Protein AF-A0A933CSF1-F1 (afdb_monomer)

pLDDT: mean 88.23, std 13.61, range [35.72, 98.75]

Solvent-accessible surface area (backbone atoms only — not comparable to full-atom values): 21187 Å² total; per-residue (Å²): 95,26,57,61,74,61,46,52,52,54,50,52,78,70,44,76,89,39,34,32,23,23,20,68,60,66,63,41,46,50,44,51,68,79,50,66,53,45,47,42,34,83,28,58,69,50,34,19,60,27,24,33,50,15,28,19,71,45,33,64,89,43,45,24,34,21,37,35,38,45,64,34,50,61,70,29,50,70,46,48,38,44,46,31,40,49,34,41,46,29,31,36,39,42,31,47,33,50,28,46,45,70,60,77,45,66,87,85,50,99,67,72,83,58,68,43,73,30,60,56,54,63,81,52,53,68,60,58,50,39,45,75,35,54,43,87,43,66,48,71,30,48,42,60,68,53,43,47,53,50,52,54,48,52,75,75,47,74,31,42,26,39,36,42,36,31,25,48,80,73,74,76,74,99,64,81,73,69,94,62,55,67,44,56,34,36,52,41,23,47,48,46,38,33,79,71,64,76,30,72,90,72,82,67,73,69,78,86,65,88,59,72,48,74,50,92,72,26,65,80,86,79,78,78,83,85,84,83,85,84,81,89,65,71,41,72,28,64,69,46,23,49,50,51,45,51,20,39,49,74,59,45,46,37,29,41,23,29,43,90,48,78,71,49,41,63,39,54,46,53,41,64,71,34,64,71,28,36,59,45,75,41,95,46,52,38,52,29,48,31,19,25,21,18,15,27,63,37,55,42,39,25,32,32,38,40,51,23,59,35,52,68,67,23,52,63,49,46,54,46,44,16,64,52,36,41,29,22,28,38,32,41,27,28,59,52,80,55,85,89,71,87,66,69,90,45,52,69,29,25,68,44,28,60,57,51,35,57,75,69,68,38,54,67,50,72,53,82,50,60,86,48,34,52,60,51,47,34,52,44,48,48,45,17,68,74,66,32,26,44,25,40,39,36,43,33,60,77,39,30,29,43,116

Nearest PDB structures (foldseek):
  9iz4-assembly3_K  TM=8.876E-01  e=8.639E-09  Bacillus spizizenii ATCC 6633 = JCM 2499
  9iz3-assembly1_C  TM=9.030E-01  e=9.597E-07  Bacillus spizizenii ATCC 6633 = JCM 2499
  8i01-assembly2_F  TM=5.962E-01  e=2.956E-07  Escherichia coli K-12
  2o1s-assembly2_C  TM=3.596E-01  e=3.127E-07  Escherichia coli
  8a29-assembly1_A  TM=4.633E-01  e=2.633E-06  Pseudomonas aeruginosa LESB58

Sequence (403 aa):
MMNRWEAVEIFNRFRQDAIVVHGTGGMGIEINTKSPSDLNLYAPMPYPTPVGLGLALALPKQRVVVTEGDGSALSGISGLATVANMSPKNLLHIIWDNGAWLSPGTMGTRRHYGPLPTATGGRADLEGFARAAGFELGATVENLQEFEVAVRAAFAQEGPNYIVAKINKTPMPDLPAKPVGTVEQAINFRRGLIERGWISSGHAGVSKGKWLAPDERSAPIVFPEIHSETETGPRPSLEKARVIYSSLREAGIDFVVYLPDSANYFVQRMAAEDPQVTSVSVTREDEGLAIAMGAFMGGRNPVLIIEASGLGLCTLAFSTLGHEQRMATLILYGHNFALGEVRDVHACTRWVAGPVLDALRIPNLTLMDIKDAPLIIKQAWRTVRGQMCPVAVSLPLHVLWDE

Structure (mmCIF, N/CA/C/O backbone):
data_AF-A0A933CSF1-F1
#
_entry.id   AF-A0A933CSF1-F1
#
loop_
_atom_site.group_PDB
_atom_site.id
_atom_site.type_symbol
_atom_site.label_atom_id
_atom_site.label_alt_id
_atom_site.label_comp_id
_atom_site.label_asym_id
_atom_site.label_entity_id
_atom_site.label_seq_id
_atom_site.pdbx_PDB_ins_code
_atom_site.Cartn_x
_atom_site.Cartn_y
_atom_site.Cartn_z
_atom_site.occupancy
_atom_site.B_iso_or_equiv
_atom_site.auth_seq_id
_atom_site.auth_comp_id
_atom_site.auth_asym_id
_atom_site.auth_atom_id
_atom_site.pdbx_PDB_model_num
ATOM 1 N N . MET A 1 1 ? -10.488 11.507 27.252 1.00 83.00 1 MET A N 1
ATOM 2 C CA . MET A 1 1 ? -9.772 10.448 26.511 1.00 83.00 1 MET A CA 1
ATOM 3 C C . MET A 1 1 ? -10.266 9.092 26.973 1.00 83.00 1 MET A C 1
ATOM 5 O O . MET A 1 1 ? -10.247 8.814 28.170 1.00 83.00 1 MET A O 1
ATOM 9 N N . MET A 1 2 ? -10.711 8.271 26.031 1.00 94.44 2 MET A N 1
ATOM 10 C CA . MET A 1 2 ? -11.268 6.936 26.282 1.00 94.44 2 MET A CA 1
ATOM 11 C C . MET A 1 2 ? -10.189 5.855 26.436 1.00 94.44 2 MET A C 1
ATOM 13 O O . MET A 1 2 ? -9.029 6.065 26.082 1.00 94.44 2 MET A O 1
ATOM 17 N N . ASN A 1 3 ? -10.559 4.681 26.948 1.00 92.25 3 ASN A N 1
ATOM 18 C CA . ASN A 1 3 ? -9.682 3.515 26.938 1.00 92.25 3 ASN A CA 1
ATOM 19 C C . ASN A 1 3 ? -9.758 2.801 25.573 1.00 92.25 3 ASN A C 1
ATOM 21 O O . ASN A 1 3 ? -10.851 2.515 25.080 1.00 92.25 3 ASN A O 1
ATOM 25 N N . ARG A 1 4 ? -8.605 2.471 24.969 1.00 92.25 4 ARG A N 1
ATOM 26 C CA . ARG A 1 4 ? -8.562 1.775 23.669 1.00 92.25 4 ARG A CA 1
ATOM 27 C C . ARG A 1 4 ? -9.223 0.394 23.715 1.00 92.25 4 ARG A C 1
ATOM 29 O O . ARG A 1 4 ? -9.924 0.036 22.778 1.00 92.25 4 ARG A O 1
ATOM 36 N N . TRP A 1 5 ? -9.062 -0.355 24.804 1.00 90.62 5 TRP A N 1
ATOM 37 C CA . TRP A 1 5 ? -9.640 -1.694 24.974 1.00 90.62 5 TRP A CA 1
ATOM 38 C C . TRP A 1 5 ? -11.174 -1.689 24.922 1.00 90.62 5 TRP A C 1
ATOM 40 O O . TRP A 1 5 ? -11.786 -2.585 24.338 1.00 90.62 5 TRP A O 1
ATOM 50 N N . GLU A 1 6 ? -11.793 -0.670 25.519 1.00 93.44 6 GLU A N 1
ATOM 51 C CA . GLU A 1 6 ? -13.245 -0.463 25.497 1.00 93.44 6 GLU A CA 1
ATOM 52 C C . GLU A 1 6 ? -13.708 -0.005 24.108 1.00 93.44 6 GLU A C 1
ATOM 54 O O . GLU A 1 6 ? -14.685 -0.527 23.574 1.00 93.44 6 GLU A O 1
ATOM 59 N N . ALA A 1 7 ? -12.962 0.899 23.464 1.00 94.81 7 ALA A N 1
ATOM 60 C CA . ALA A 1 7 ? -13.260 1.345 22.104 1.00 94.81 7 ALA A CA 1
ATOM 61 C C . ALA A 1 7 ? -13.151 0.202 21.072 1.00 94.81 7 ALA A C 1
ATOM 63 O O . ALA A 1 7 ? -14.018 0.059 20.211 1.00 94.81 7 ALA A O 1
ATOM 64 N N . VAL A 1 8 ? -12.151 -0.680 21.181 1.00 93.19 8 VAL A N 1
ATOM 65 C CA . VAL A 1 8 ? -12.030 -1.877 20.324 1.00 93.19 8 VAL A CA 1
ATOM 66 C C . VAL A 1 8 ? -13.241 -2.804 20.486 1.00 93.19 8 VAL A C 1
ATOM 68 O O . VAL A 1 8 ? -13.678 -3.419 19.514 1.00 93.19 8 VAL A O 1
ATOM 71 N N . GLU A 1 9 ? -13.831 -2.884 21.681 1.00 93.00 9 GLU A N 1
ATOM 72 C CA . GLU A 1 9 ? -15.066 -3.645 21.890 1.00 93.00 9 GLU A CA 1
ATOM 73 C C . GLU A 1 9 ? -16.251 -3.046 21.135 1.00 93.00 9 GLU A C 1
ATOM 75 O O . GLU A 1 9 ? -17.013 -3.782 20.511 1.00 93.00 9 GLU A O 1
ATOM 80 N N . ILE A 1 10 ? -16.383 -1.718 21.156 1.00 95.44 10 ILE A N 1
ATOM 81 C CA . ILE A 1 10 ? -17.399 -1.004 20.380 1.00 95.44 10 ILE A CA 1
ATOM 82 C C . ILE A 1 10 ? -17.199 -1.284 18.890 1.00 95.44 10 ILE A C 1
ATOM 84 O O . ILE A 1 10 ? -18.140 -1.710 18.227 1.00 95.44 10 ILE A O 1
ATOM 88 N N . PHE A 1 11 ? -15.974 -1.132 18.378 1.00 95.31 11 PHE A N 1
ATOM 89 C CA . PHE A 1 11 ? -15.645 -1.435 16.983 1.00 95.31 11 PHE A CA 1
ATOM 90 C C . PHE A 1 11 ? -16.044 -2.866 16.590 1.00 95.31 11 PHE A C 1
ATOM 92 O O . PHE A 1 11 ? -16.674 -3.071 15.551 1.00 95.31 11 PHE A O 1
ATOM 99 N N . ASN A 1 12 ? -15.752 -3.853 17.442 1.00 92.50 12 ASN A N 1
ATOM 100 C CA . ASN A 1 12 ? -16.061 -5.257 17.174 1.00 92.50 12 ASN A CA 1
ATOM 101 C C . ASN A 1 12 ? -17.566 -5.523 16.976 1.00 92.50 12 ASN A C 1
ATOM 103 O O . ASN A 1 12 ? -17.930 -6.405 16.203 1.00 92.50 12 ASN A O 1
ATOM 107 N N . ARG A 1 13 ? -18.449 -4.737 17.609 1.00 93.81 13 ARG A N 1
ATOM 108 C CA . ARG A 1 13 ? -19.911 -4.854 17.431 1.00 93.81 13 ARG A CA 1
ATOM 109 C C . ARG A 1 13 ? -20.369 -4.477 16.016 1.00 93.81 13 ARG A C 1
ATOM 111 O O . ARG A 1 13 ? -21.405 -4.965 15.577 1.00 93.81 13 ARG A O 1
ATOM 118 N N . PHE A 1 14 ? -19.613 -3.632 15.309 1.00 93.31 14 PHE A N 1
ATOM 119 C CA . PHE A 1 14 ? -19.937 -3.167 13.951 1.00 93.31 14 PHE A CA 1
ATOM 120 C C . PHE A 1 14 ? -19.107 -3.835 12.856 1.00 93.31 14 PHE A C 1
ATOM 122 O O . PHE A 1 14 ? -19.510 -3.815 11.698 1.00 93.31 14 PHE A O 1
ATOM 129 N N . ARG A 1 15 ? -17.961 -4.423 13.214 1.00 91.38 15 ARG A N 1
ATOM 130 C CA . ARG A 1 15 ? -16.950 -4.920 12.278 1.00 91.38 15 ARG A CA 1
ATOM 131 C C . ARG A 1 15 ? -17.497 -5.855 11.192 1.00 91.38 15 ARG A C 1
ATOM 133 O O . ARG A 1 15 ? -17.057 -5.744 10.051 1.00 91.38 15 ARG A O 1
ATOM 140 N N . GLN A 1 16 ? -18.405 -6.773 11.536 1.00 90.06 16 GLN A N 1
ATOM 141 C CA . GLN A 1 16 ? -18.847 -7.854 10.638 1.00 90.06 16 GLN A CA 1
ATOM 142 C C . GLN A 1 16 ? -17.632 -8.575 10.004 1.00 90.06 16 GLN A C 1
ATOM 144 O O . GLN A 1 16 ? -16.628 -8.798 10.681 1.00 90.06 16 GLN A O 1
ATOM 149 N N . ASP A 1 17 ? -17.690 -8.880 8.705 1.00 93.69 17 ASP A N 1
ATOM 150 C CA . ASP A 1 17 ? -16.598 -9.474 7.926 1.00 93.69 17 ASP A CA 1
ATOM 151 C C . ASP A 1 17 ? -15.631 -8.423 7.344 1.00 93.69 17 ASP A C 1
ATOM 153 O O . ASP A 1 17 ? -15.042 -8.626 6.281 1.00 93.69 17 ASP A O 1
ATOM 157 N N . ALA A 1 18 ? -15.463 -7.267 7.996 1.00 97.25 18 ALA A N 1
ATOM 158 C CA . ALA A 1 18 ? -14.483 -6.290 7.539 1.00 97.25 18 ALA A CA 1
ATOM 159 C C . ALA A 1 18 ? -13.052 -6.851 7.613 1.00 97.25 18 ALA A C 1
ATOM 161 O O . ALA A 1 18 ? -12.620 -7.430 8.622 1.00 97.25 18 ALA A O 1
ATOM 162 N N . ILE A 1 19 ? -12.301 -6.602 6.542 1.00 98.50 19 ILE A N 1
ATOM 163 C CA . ILE A 1 19 ? -10.853 -6.787 6.476 1.00 98.50 19 ILE A CA 1
ATOM 164 C C . ILE A 1 19 ? -10.212 -5.741 7.382 1.00 98.50 19 ILE A C 1
ATOM 166 O O . ILE A 1 19 ? -10.513 -4.558 7.248 1.00 98.50 19 ILE A O 1
ATOM 170 N N . VAL A 1 20 ? -9.331 -6.153 8.294 1.00 97.94 20 VAL A N 1
ATOM 171 C CA . VAL A 1 20 ? -8.651 -5.235 9.217 1.00 97.94 20 VAL A CA 1
ATOM 172 C C . VAL A 1 20 ? -7.148 -5.301 9.014 1.00 97.94 20 VAL A C 1
ATOM 174 O O . VAL A 1 20 ? -6.525 -6.322 9.302 1.00 97.94 20 VAL A O 1
ATOM 177 N N . VAL A 1 21 ? -6.563 -4.187 8.579 1.00 98.12 21 VAL A N 1
ATOM 178 C CA . VAL A 1 21 ? -5.112 -3.993 8.532 1.00 98.12 21 VAL A CA 1
ATOM 179 C C . VAL A 1 21 ? -4.686 -3.266 9.801 1.00 98.12 21 VAL A C 1
ATOM 181 O O . VAL A 1 21 ? -5.080 -2.122 10.014 1.00 98.12 21 VAL A O 1
ATOM 184 N N . HIS A 1 22 ? -3.907 -3.923 10.662 1.00 95.00 22 HIS A N 1
ATOM 185 C CA . HIS A 1 22 ? -3.483 -3.365 11.951 1.00 95.00 22 HIS A CA 1
ATOM 186 C C . HIS A 1 22 ? -1.975 -3.111 12.017 1.00 95.00 22 HIS A C 1
ATOM 188 O O . HIS A 1 22 ? -1.171 -3.895 11.510 1.00 95.00 22 HIS A O 1
ATOM 194 N N . GLY A 1 23 ? -1.613 -2.001 12.663 1.00 90.44 23 GLY A N 1
ATOM 195 C CA . GLY A 1 23 ? -0.235 -1.550 12.841 1.00 90.44 23 GLY A CA 1
ATOM 196 C C . GLY A 1 23 ? 0.538 -2.199 13.995 1.00 90.44 23 GLY A C 1
ATOM 197 O O . GLY A 1 23 ? 0.060 -3.068 14.732 1.00 90.44 23 GLY A O 1
ATOM 198 N N . THR A 1 24 ? 1.780 -1.744 14.168 1.00 83.94 24 THR A N 1
ATOM 199 C CA . THR A 1 24 ? 2.686 -2.166 15.247 1.00 83.94 24 THR A CA 1
ATOM 200 C C . THR A 1 24 ? 2.203 -1.711 16.628 1.00 83.94 24 THR A C 1
ATOM 202 O O . THR A 1 24 ? 1.635 -0.636 16.790 1.00 83.94 24 THR A O 1
ATOM 205 N N . GLY A 1 25 ? 2.482 -2.519 17.656 1.00 78.12 25 GLY A N 1
ATOM 206 C CA . GLY A 1 25 ? 2.214 -2.194 19.059 1.00 78.12 25 GLY A CA 1
ATOM 207 C C . GLY A 1 25 ? 1.076 -3.009 19.677 1.00 78.12 25 GLY A C 1
ATOM 208 O O . GLY A 1 25 ? 0.576 -3.971 19.090 1.00 78.12 25 GLY A O 1
ATOM 209 N N . GLY A 1 26 ? 0.675 -2.626 20.895 1.00 77.81 26 GLY A N 1
ATOM 210 C CA . GLY A 1 26 ? -0.330 -3.354 21.687 1.00 77.81 26 GLY A CA 1
ATOM 211 C C . GLY A 1 26 ? -1.700 -3.466 21.011 1.00 77.81 26 GLY A C 1
ATOM 212 O O . GLY A 1 26 ? -2.387 -4.465 21.175 1.00 77.81 26 GLY A O 1
ATOM 213 N N . MET A 1 27 ? -2.060 -2.514 20.151 1.00 84.00 27 MET A N 1
ATOM 214 C CA . MET A 1 27 ? -3.322 -2.537 19.404 1.00 84.00 27 MET A CA 1
ATOM 215 C C . MET A 1 27 ? -3.534 -3.797 18.563 1.00 84.00 27 MET A C 1
ATOM 217 O O . MET A 1 27 ? -4.640 -4.325 18.516 1.00 84.00 27 MET A O 1
ATOM 221 N N . GLY A 1 28 ? -2.479 -4.310 17.922 1.00 83.75 28 GLY A N 1
ATOM 222 C CA . GLY A 1 28 ? -2.584 -5.516 17.114 1.00 83.75 28 GLY A CA 1
ATOM 223 C C . GLY A 1 28 ? -2.868 -6.738 17.984 1.00 83.75 28 GLY A C 1
ATOM 224 O O . GLY A 1 28 ? -3.560 -7.649 17.549 1.00 83.75 28 GLY A O 1
ATOM 225 N N . ILE A 1 29 ? -2.375 -6.757 19.226 1.00 84.50 29 ILE A N 1
ATOM 226 C CA . ILE A 1 29 ? -2.716 -7.793 20.208 1.00 84.50 29 ILE A CA 1
ATOM 227 C C . ILE A 1 29 ? -4.179 -7.622 20.625 1.00 84.50 29 ILE A C 1
ATOM 229 O O . ILE A 1 29 ? -4.944 -8.576 20.565 1.00 84.50 29 ILE A O 1
ATOM 233 N N . GLU A 1 30 ? -4.597 -6.403 20.965 1.00 87.50 30 GLU A N 1
ATOM 234 C CA . GLU A 1 30 ? -5.963 -6.125 21.417 1.00 87.50 30 GLU A CA 1
ATOM 235 C C . GLU A 1 30 ? -7.024 -6.499 20.373 1.00 87.50 30 GLU A C 1
ATOM 237 O O . GLU A 1 30 ? -7.997 -7.178 20.703 1.00 87.50 30 GLU A O 1
ATOM 242 N N . ILE A 1 31 ? -6.811 -6.123 19.107 1.00 88.81 31 ILE A N 1
ATOM 243 C CA . ILE A 1 31 ? -7.703 -6.459 17.989 1.00 88.81 31 ILE A CA 1
ATOM 244 C C . ILE A 1 31 ? -7.757 -7.968 17.774 1.00 88.81 31 ILE A C 1
ATOM 246 O O . ILE A 1 31 ? -8.847 -8.515 17.656 1.00 88.81 31 ILE A O 1
ATOM 250 N N . ASN A 1 32 ? -6.613 -8.658 17.751 1.00 88.31 32 ASN A N 1
ATOM 251 C CA . ASN A 1 32 ? -6.602 -10.106 17.530 1.00 88.31 32 ASN A CA 1
ATOM 252 C C . ASN A 1 32 ? -7.166 -10.895 18.724 1.00 88.31 32 ASN A C 1
ATOM 254 O O . ASN A 1 32 ? -7.614 -12.020 18.530 1.00 88.31 32 ASN A O 1
ATOM 258 N N . THR A 1 33 ? -7.200 -10.309 19.924 1.00 87.56 33 THR A N 1
ATOM 259 C CA . THR A 1 33 ? -7.813 -10.921 21.111 1.00 87.56 33 THR A CA 1
ATOM 260 C C . THR A 1 33 ? -9.320 -10.659 21.195 1.00 87.56 33 THR A C 1
ATOM 262 O O . THR A 1 33 ? -10.081 -11.593 21.429 1.00 87.56 33 THR A O 1
ATOM 265 N N . LYS A 1 34 ? -9.785 -9.412 21.008 1.00 87.50 34 LYS A N 1
ATOM 266 C CA . LYS A 1 34 ? -11.225 -9.071 21.080 1.00 87.50 34 LYS A CA 1
ATOM 267 C C . LYS A 1 34 ? -11.998 -9.404 19.808 1.00 87.50 34 LYS A C 1
ATOM 269 O O . LYS A 1 34 ? -13.204 -9.625 19.866 1.00 87.50 34 LYS A O 1
ATOM 274 N N . SER A 1 35 ? -11.317 -9.387 18.670 1.00 86.94 35 SER A N 1
ATOM 275 C CA . SER A 1 35 ? -11.883 -9.571 17.336 1.00 86.94 35 SER A CA 1
ATOM 276 C C . SER A 1 35 ? -11.022 -10.560 16.532 1.00 86.94 35 SER A C 1
ATOM 278 O O . SER A 1 35 ? -10.427 -10.188 15.509 1.00 86.94 35 SER A O 1
ATOM 280 N N . PRO A 1 36 ? -10.874 -11.813 17.016 1.00 89.56 36 PRO A N 1
ATOM 281 C CA . PRO A 1 36 ? -10.106 -12.829 16.313 1.00 89.56 36 PRO A CA 1
ATOM 282 C C . PRO A 1 36 ? -10.759 -13.103 14.960 1.00 89.56 36 PRO A C 1
ATOM 284 O O . PRO A 1 36 ? -11.944 -13.416 14.870 1.00 89.56 36 PRO A O 1
ATOM 287 N N . SER A 1 37 ? -9.979 -12.960 13.897 1.00 92.44 37 SER A N 1
ATOM 288 C CA . SER A 1 37 ? -10.442 -13.182 12.536 1.00 92.44 37 SER A CA 1
ATOM 289 C C . SER A 1 37 ? -9.257 -13.542 11.656 1.00 92.44 37 SER A C 1
ATOM 291 O O . SER A 1 37 ? -8.170 -12.979 11.799 1.00 92.44 37 SER A O 1
ATOM 293 N N . ASP A 1 38 ? -9.493 -14.444 10.713 1.00 94.44 38 ASP A N 1
ATOM 294 C CA . ASP A 1 38 ? -8.611 -14.665 9.576 1.00 94.44 38 ASP A CA 1
ATOM 295 C C . ASP A 1 38 ? -8.528 -13.422 8.678 1.00 94.44 38 ASP A C 1
ATOM 297 O O . ASP A 1 38 ? -7.535 -13.241 8.001 1.00 94.44 38 ASP A O 1
ATOM 301 N N . LEU A 1 39 ? -9.478 -12.487 8.748 1.00 96.50 39 LEU A N 1
ATOM 302 C CA . LEU A 1 39 ? -9.442 -11.217 8.016 1.00 96.50 39 LEU A CA 1
ATOM 303 C C . LEU A 1 39 ? -8.594 -10.122 8.697 1.00 96.50 39 LEU A C 1
ATOM 305 O O . LEU A 1 39 ? -8.649 -8.961 8.290 1.00 96.50 39 LEU A O 1
ATOM 309 N N . ASN A 1 40 ? -7.815 -10.464 9.730 1.00 95.75 40 ASN A N 1
ATOM 310 C CA . ASN A 1 40 ? -6.818 -9.574 10.329 1.00 95.75 40 ASN A CA 1
ATOM 311 C C . ASN A 1 40 ? -5.463 -9.729 9.633 1.00 95.75 40 ASN A C 1
ATOM 313 O O . ASN A 1 40 ? -4.871 -10.806 9.654 1.00 95.75 40 ASN A O 1
ATOM 317 N N . LEU A 1 41 ? -4.917 -8.630 9.123 1.00 96.56 41 LEU A N 1
ATOM 318 C CA . LEU A 1 41 ? -3.596 -8.572 8.511 1.00 96.56 41 LEU A CA 1
ATOM 319 C C . LEU A 1 41 ? -2.721 -7.561 9.251 1.00 96.56 41 LEU A C 1
ATOM 321 O O . LEU A 1 41 ? -3.095 -6.406 9.423 1.00 96.56 41 LEU A O 1
ATOM 325 N N . TYR A 1 42 ? -1.552 -7.992 9.706 1.00 95.56 42 TYR A N 1
ATOM 326 C CA . TYR A 1 42 ? -0.550 -7.079 10.246 1.00 95.56 42 TYR A CA 1
ATOM 327 C C . TYR A 1 42 ? 0.168 -6.342 9.115 1.00 95.56 42 TYR A C 1
ATOM 329 O O . TYR A 1 42 ? 0.495 -6.956 8.103 1.00 95.56 42 TYR A O 1
ATOM 337 N N . ALA A 1 43 ? 0.489 -5.071 9.328 1.00 95.88 43 ALA A N 1
ATOM 338 C CA . ALA A 1 43 ? 1.494 -4.352 8.558 1.00 95.88 43 ALA A CA 1
ATOM 339 C C . ALA A 1 43 ? 2.368 -3.537 9.528 1.00 95.88 43 ALA A C 1
ATOM 341 O O . ALA A 1 43 ? 1.833 -2.895 10.438 1.00 95.88 43 ALA A O 1
ATOM 342 N N . PRO A 1 44 ? 3.704 -3.552 9.396 1.00 93.94 44 PRO A N 1
ATOM 343 C CA . PRO A 1 44 ? 4.549 -2.715 10.230 1.00 93.94 44 PRO A CA 1
ATOM 344 C C . PRO A 1 44 ? 4.412 -1.252 9.829 1.00 93.94 44 PRO A C 1
ATOM 346 O O . PRO A 1 44 ? 4.136 -0.939 8.676 1.00 93.94 44 PRO A O 1
ATOM 349 N N . MET A 1 45 ? 4.657 -0.354 10.777 1.00 92.25 45 MET A N 1
ATOM 350 C CA . MET A 1 45 ? 4.794 1.075 10.497 1.00 92.25 45 MET A CA 1
ATOM 351 C C . MET A 1 45 ? 5.855 1.315 9.401 1.00 92.25 45 MET A C 1
ATOM 353 O O . MET A 1 45 ? 6.936 0.727 9.506 1.00 92.25 45 MET A O 1
ATOM 357 N N . PRO A 1 46 ? 5.614 2.177 8.393 1.00 94.62 46 PRO A N 1
ATOM 358 C CA . PRO A 1 46 ? 4.451 3.054 8.159 1.00 94.62 46 PRO A CA 1
ATOM 359 C C . PRO A 1 46 ? 3.368 2.464 7.227 1.00 94.62 46 PRO A C 1
ATOM 361 O O . PRO A 1 46 ? 2.598 3.201 6.616 1.00 94.62 46 PRO A O 1
ATOM 364 N N . TYR A 1 47 ? 3.325 1.146 7.046 1.00 97.56 47 TYR A N 1
ATOM 365 C CA . TYR A 1 47 ? 2.578 0.503 5.966 1.00 97.56 47 TYR A CA 1
ATOM 366 C C . TYR A 1 47 ? 1.101 0.110 6.199 1.00 97.56 47 TYR A C 1
ATOM 368 O O . TYR A 1 47 ? 0.500 -0.353 5.225 1.00 97.56 47 TYR A O 1
ATOM 376 N N . PRO A 1 48 ? 0.446 0.277 7.373 1.00 98.06 48 PRO A N 1
ATOM 377 C CA . PRO A 1 48 ? -0.972 -0.080 7.501 1.00 98.06 48 PRO A CA 1
ATOM 378 C C . PRO A 1 48 ? -1.882 0.653 6.510 1.00 98.06 48 PRO A C 1
ATOM 380 O O . PRO A 1 48 ? -2.654 0.005 5.802 1.00 98.06 48 PRO A O 1
ATOM 383 N N . THR A 1 49 ? -1.751 1.979 6.408 1.00 98.06 49 THR A N 1
ATOM 384 C CA . THR A 1 49 ? -2.499 2.799 5.443 1.00 98.06 49 THR A CA 1
ATOM 385 C C . THR A 1 49 ? -2.322 2.340 3.987 1.00 98.06 49 THR A C 1
ATOM 387 O O . THR A 1 49 ? -3.334 2.016 3.358 1.00 98.06 49 THR A O 1
ATOM 390 N N . PRO A 1 50 ? -1.101 2.243 3.422 1.00 98.31 50 PRO A N 1
ATOM 391 C CA . PRO A 1 50 ? -0.938 1.833 2.027 1.00 98.31 50 PRO A CA 1
ATOM 392 C C . PRO A 1 50 ? -1.370 0.388 1.748 1.00 98.31 50 PRO A C 1
ATOM 394 O O . PRO A 1 50 ? -2.035 0.144 0.741 1.00 98.31 50 PRO A O 1
ATOM 397 N N . VAL A 1 51 ? -1.085 -0.569 2.643 1.00 98.75 51 VAL A N 1
ATOM 398 C CA . VAL A 1 51 ? -1.572 -1.955 2.485 1.00 98.75 51 VAL A CA 1
ATOM 399 C C . VAL A 1 51 ? -3.104 -1.988 2.467 1.00 98.75 51 VAL A C 1
ATOM 401 O O . VAL A 1 51 ? -3.704 -2.666 1.629 1.00 98.75 51 VAL A O 1
ATOM 404 N N . GLY A 1 52 ? -3.748 -1.225 3.354 1.00 98.56 52 GLY A N 1
ATOM 405 C CA . GLY A 1 52 ? -5.201 -1.093 3.388 1.00 98.56 52 GLY A CA 1
ATOM 406 C C . GLY A 1 52 ? -5.789 -0.455 2.134 1.00 98.56 52 GLY A C 1
ATOM 407 O O . GLY A 1 52 ? -6.800 -0.943 1.635 1.00 98.56 52 GLY A O 1
ATOM 408 N N . LEU A 1 53 ? -5.146 0.575 1.576 1.00 98.50 53 LEU A N 1
ATOM 409 C CA . LEU A 1 53 ? -5.562 1.173 0.305 1.00 98.50 53 LEU A CA 1
ATOM 410 C C . LEU A 1 53 ? -5.499 0.152 -0.841 1.00 98.50 53 LEU A C 1
ATOM 412 O O . LEU A 1 53 ? -6.465 0.012 -1.591 1.00 98.50 53 LEU A O 1
ATOM 416 N N . GLY A 1 54 ? -4.404 -0.609 -0.939 1.00 98.31 54 GLY A N 1
ATOM 417 C CA . GLY A 1 54 ? -4.260 -1.677 -1.931 1.00 98.31 54 GLY A CA 1
ATOM 418 C C . GLY A 1 54 ? -5.373 -2.724 -1.837 1.00 98.31 54 GLY A C 1
ATOM 419 O O . GLY A 1 54 ? -5.982 -3.083 -2.845 1.00 98.31 54 GLY A O 1
ATOM 420 N N . LEU A 1 55 ? -5.699 -3.164 -0.618 1.00 98.50 55 LEU A N 1
ATOM 421 C CA . LEU A 1 55 ? -6.805 -4.093 -0.363 1.00 98.50 55 LEU A CA 1
ATOM 422 C C . LEU A 1 55 ? -8.172 -3.491 -0.706 1.00 98.50 55 LEU A C 1
ATOM 424 O O . LEU A 1 55 ? -9.000 -4.174 -1.307 1.00 98.50 55 LEU A O 1
ATOM 428 N N . ALA A 1 56 ? -8.412 -2.225 -0.361 1.00 98.00 56 ALA A N 1
ATOM 429 C CA . ALA A 1 56 ? -9.683 -1.551 -0.613 1.00 98.00 56 ALA A CA 1
ATOM 430 C C . ALA A 1 56 ? -9.977 -1.424 -2.114 1.00 98.00 56 ALA A C 1
ATOM 432 O O . ALA A 1 56 ? -11.092 -1.716 -2.546 1.00 98.00 56 ALA A O 1
ATOM 433 N N . LEU A 1 57 ? -8.959 -1.080 -2.909 1.00 96.19 57 LEU A N 1
ATOM 434 C CA . LEU A 1 57 ? -9.049 -0.994 -4.369 1.00 96.19 57 LEU A CA 1
ATOM 435 C C . LEU A 1 57 ? -9.121 -2.377 -5.043 1.00 96.19 57 LEU A C 1
ATOM 437 O O . LEU A 1 57 ? -9.755 -2.543 -6.089 1.00 96.19 57 LEU A O 1
ATOM 441 N N . ALA A 1 58 ? -8.488 -3.391 -4.451 1.00 95.00 58 ALA A N 1
ATOM 442 C CA . ALA A 1 58 ? -8.562 -4.766 -4.934 1.00 95.00 58 ALA A CA 1
ATOM 443 C C . ALA A 1 58 ? -9.939 -5.405 -4.699 1.00 95.00 58 ALA A C 1
ATOM 445 O O . ALA A 1 58 ? -10.430 -6.135 -5.562 1.00 95.00 58 ALA A O 1
ATOM 446 N N . LEU A 1 59 ? -10.559 -5.106 -3.554 1.00 95.06 59 LEU A N 1
ATOM 447 C CA . LEU A 1 59 ? -11.796 -5.709 -3.056 1.00 95.06 59 LEU A CA 1
ATOM 448 C C . LEU A 1 59 ? -12.867 -4.635 -2.777 1.00 95.06 59 LEU A C 1
ATOM 450 O O . LEU A 1 59 ? -13.299 -4.471 -1.635 1.00 95.06 59 LEU A O 1
ATOM 454 N N . PRO A 1 60 ? -13.347 -3.909 -3.805 1.00 93.06 60 PRO A N 1
ATOM 455 C CA . PRO A 1 60 ? -14.196 -2.720 -3.645 1.00 93.06 60 PRO A CA 1
ATOM 456 C C . PRO A 1 60 ? -15.569 -2.996 -3.008 1.00 93.06 60 PRO A C 1
ATOM 458 O O . PRO A 1 60 ? -16.265 -2.066 -2.609 1.00 93.06 60 PRO A O 1
ATOM 461 N N . LYS A 1 61 ? -15.980 -4.268 -2.913 1.00 92.50 61 LYS A N 1
ATOM 462 C CA . LYS A 1 61 ? -17.247 -4.686 -2.289 1.00 92.50 61 LYS A CA 1
ATOM 463 C C . LYS A 1 61 ? -17.102 -5.043 -0.808 1.00 92.50 61 LYS A C 1
ATOM 465 O O . LYS A 1 61 ? -18.107 -5.219 -0.128 1.00 92.50 61 LYS A O 1
ATOM 470 N N . GLN A 1 62 ? -15.877 -5.193 -0.317 1.00 94.75 62 GLN A N 1
ATOM 471 C CA . GLN A 1 62 ? -15.576 -5.607 1.047 1.00 94.75 62 GLN A CA 1
ATOM 472 C C . GLN A 1 62 ? -15.156 -4.389 1.857 1.00 94.75 62 GLN A C 1
ATOM 474 O O . GLN A 1 62 ? -14.367 -3.579 1.384 1.00 94.75 62 GLN A O 1
ATOM 479 N N . ARG A 1 63 ? -15.642 -4.259 3.094 1.00 97.25 63 ARG A N 1
ATOM 480 C CA . ARG A 1 63 ? -15.201 -3.183 3.987 1.00 97.25 63 ARG A CA 1
ATOM 481 C C . ARG A 1 63 ? -13.749 -3.434 4.404 1.00 97.25 63 ARG A C 1
ATOM 483 O O . ARG A 1 63 ? -13.434 -4.519 4.892 1.00 97.25 63 ARG A O 1
ATOM 490 N N . VAL A 1 64 ? -12.893 -2.428 4.245 1.00 98.44 64 VAL A N 1
ATOM 491 C CA . VAL A 1 64 ? -11.500 -2.446 4.704 1.00 98.44 64 VAL A CA 1
ATOM 492 C C . VAL A 1 64 ? -11.332 -1.404 5.800 1.00 98.44 64 VAL A C 1
ATOM 494 O O . VAL A 1 64 ? -11.688 -0.240 5.631 1.00 98.44 64 VAL A O 1
ATOM 497 N N . VAL A 1 65 ? -10.790 -1.827 6.935 1.00 98.44 65 VAL A N 1
ATOM 498 C CA . VAL A 1 65 ? -10.494 -0.972 8.079 1.00 98.44 65 VAL A CA 1
ATOM 499 C C . VAL A 1 65 ? -8.990 -0.970 8.305 1.00 98.44 65 VAL A C 1
ATOM 501 O O . VAL A 1 65 ? -8.399 -1.999 8.624 1.00 98.44 65 VAL A O 1
ATOM 504 N N . VAL A 1 66 ? -8.366 0.191 8.159 1.00 98.25 66 VAL A N 1
ATOM 505 C CA . VAL A 1 66 ? -6.984 0.418 8.585 1.00 98.25 66 VAL A CA 1
ATOM 506 C C . VAL A 1 66 ? -7.009 0.913 10.012 1.00 98.25 66 VAL A C 1
ATOM 508 O O . VAL A 1 66 ? -7.794 1.797 10.354 1.00 98.25 66 VAL A O 1
ATOM 511 N N . THR A 1 67 ? -6.146 0.361 10.855 1.00 96.50 67 THR A N 1
ATOM 512 C CA . THR A 1 67 ? -6.056 0.803 12.234 1.00 96.50 67 THR A CA 1
ATOM 513 C C . THR A 1 67 ? -4.632 0.820 12.774 1.00 96.50 67 THR A C 1
ATOM 515 O O . THR A 1 67 ? -3.944 -0.199 12.858 1.00 96.50 67 THR A O 1
ATOM 518 N N . GLU A 1 68 ? -4.170 2.012 13.141 1.00 95.69 68 GLU A N 1
ATOM 519 C CA . GLU A 1 68 ? -2.780 2.272 13.517 1.00 95.69 68 GLU A CA 1
ATOM 520 C C . GLU A 1 68 ? -2.660 3.387 14.566 1.00 95.69 68 GLU A C 1
ATOM 522 O O . GLU A 1 68 ? -3.642 4.038 14.922 1.00 95.69 68 GLU A O 1
ATOM 527 N N . GLY A 1 69 ? -1.497 3.495 15.210 1.00 94.81 69 GLY A N 1
ATOM 528 C CA . GLY A 1 69 ? -1.262 4.518 16.232 1.00 94.81 69 GLY A CA 1
ATOM 529 C C . GLY A 1 69 ? -0.967 5.871 15.593 1.00 94.81 69 GLY A C 1
ATOM 530 O O . GLY A 1 69 ? -0.496 5.925 14.460 1.00 94.81 69 GLY A O 1
ATOM 531 N N . ASP A 1 70 ? -1.167 6.952 16.337 1.00 95.12 70 ASP A N 1
ATOM 532 C CA . ASP A 1 70 ? -0.790 8.320 15.954 1.00 95.12 70 ASP A CA 1
ATOM 533 C C . ASP A 1 70 ? 0.637 8.435 15.405 1.00 95.12 70 ASP A C 1
ATOM 535 O O . ASP A 1 70 ? 0.857 9.012 14.342 1.00 95.12 70 ASP A O 1
ATOM 539 N N . GLY A 1 71 ? 1.612 7.836 16.089 1.00 93.81 71 GLY A N 1
ATOM 540 C CA . GLY A 1 71 ? 2.997 7.845 15.631 1.00 93.81 71 GLY A CA 1
ATOM 541 C C . GLY A 1 71 ? 3.205 7.094 14.307 1.00 93.81 71 GLY A C 1
ATOM 542 O O . GLY A 1 71 ? 3.993 7.530 13.466 1.00 93.81 71 GLY A O 1
ATOM 543 N N . SER A 1 72 ? 2.469 5.997 14.101 1.00 93.94 72 SER A N 1
ATOM 544 C CA . SER A 1 72 ? 2.513 5.220 12.857 1.00 93.94 72 SER A CA 1
ATOM 545 C C . SER A 1 72 ? 1.906 6.003 11.699 1.00 93.94 72 SER A C 1
ATOM 547 O O . SER A 1 72 ? 2.568 6.190 10.678 1.00 93.94 72 SER A O 1
ATOM 549 N N . ALA A 1 73 ? 0.726 6.585 11.905 1.00 95.75 73 ALA A N 1
ATOM 550 C CA . ALA A 1 73 ? 0.065 7.387 10.888 1.00 95.75 73 ALA A CA 1
ATOM 551 C C . ALA A 1 73 ? 0.908 8.608 10.484 1.00 95.75 73 ALA A C 1
ATOM 553 O O . ALA A 1 73 ? 1.023 8.918 9.301 1.00 95.75 73 ALA A O 1
ATOM 554 N N . LEU A 1 74 ? 1.572 9.264 11.446 1.00 95.75 74 LEU A N 1
ATOM 555 C CA . LEU A 1 74 ? 2.488 10.375 11.163 1.00 95.75 74 LEU A CA 1
ATOM 556 C C . LEU A 1 74 ? 3.719 9.946 10.351 1.00 95.75 74 LEU A C 1
ATOM 558 O O . LEU A 1 74 ? 4.187 10.702 9.503 1.00 95.75 74 LEU A O 1
ATOM 562 N N . SER A 1 75 ? 4.251 8.743 10.575 1.00 94.69 75 SER A N 1
ATOM 563 C CA . SER A 1 75 ? 5.401 8.242 9.806 1.00 94.69 75 SER A CA 1
ATOM 564 C C . SER A 1 75 ? 5.067 7.912 8.336 1.00 94.69 75 SER A C 1
ATOM 566 O O . SER A 1 75 ? 5.953 7.896 7.475 1.00 94.69 75 SER A O 1
ATOM 568 N N . GLY A 1 76 ? 3.783 7.679 8.043 1.00 93.88 76 GLY A N 1
ATOM 569 C CA . GLY A 1 76 ? 3.227 7.401 6.717 1.00 93.88 76 GLY A CA 1
ATOM 570 C C . GLY A 1 76 ? 2.318 8.509 6.186 1.00 93.88 76 GLY A C 1
ATOM 571 O O . GLY A 1 76 ? 1.448 8.225 5.369 1.00 93.88 76 GLY A O 1
ATOM 572 N N . ILE A 1 77 ? 2.480 9.753 6.654 1.00 95.62 77 ILE A N 1
ATOM 573 C CA . ILE A 1 77 ? 1.482 10.820 6.463 1.00 95.62 77 ILE A CA 1
ATOM 574 C C . ILE A 1 77 ? 1.167 11.133 4.990 1.00 95.62 77 ILE A C 1
ATOM 576 O O . ILE A 1 77 ? 0.042 11.523 4.680 1.00 95.62 77 ILE A O 1
ATOM 580 N N . SER A 1 78 ? 2.122 10.908 4.075 1.00 92.75 78 SER A N 1
ATOM 581 C CA . SER A 1 78 ? 1.925 11.048 2.622 1.00 92.75 78 SER A CA 1
ATOM 582 C C . SER A 1 78 ? 0.784 10.176 2.096 1.00 92.75 78 SER A C 1
ATOM 584 O O . SER A 1 78 ? 0.053 10.603 1.203 1.00 92.75 78 SER A O 1
ATOM 586 N N . GLY A 1 79 ? 0.562 9.010 2.711 1.00 95.12 79 GLY A N 1
ATOM 587 C CA . GLY A 1 79 ? -0.473 8.068 2.303 1.00 95.12 79 GLY A CA 1
ATOM 588 C C . GLY A 1 79 ? -1.891 8.602 2.446 1.00 95.12 79 GLY A C 1
ATOM 589 O O . GLY A 1 79 ? -2.786 8.128 1.750 1.00 95.12 79 GLY A O 1
ATOM 590 N N . LEU A 1 80 ? -2.114 9.630 3.276 1.00 96.25 80 LEU A N 1
ATOM 591 C CA . LEU A 1 80 ? -3.416 10.295 3.345 1.00 96.25 80 LEU A CA 1
ATOM 592 C C . LEU A 1 80 ? -3.776 10.968 2.015 1.00 96.25 80 LEU A C 1
ATOM 594 O O . LEU A 1 80 ? -4.919 10.856 1.579 1.00 96.25 80 LEU A O 1
ATOM 598 N N . ALA A 1 81 ? -2.813 11.606 1.341 1.00 95.38 81 ALA A N 1
ATOM 599 C CA . ALA A 1 81 ? -3.055 12.243 0.046 1.00 95.38 81 ALA A CA 1
ATOM 600 C C . ALA A 1 81 ? -3.380 11.200 -1.033 1.00 95.38 81 ALA A C 1
ATOM 602 O O . ALA A 1 81 ? -4.308 11.386 -1.819 1.00 95.38 81 ALA A O 1
ATOM 603 N N . THR A 1 82 ? -2.674 10.065 -1.033 1.00 96.00 82 THR A N 1
ATOM 604 C CA . THR A 1 82 ? -2.949 8.963 -1.964 1.00 96.00 82 THR A CA 1
ATOM 605 C C . THR A 1 82 ? -4.336 8.363 -1.722 1.00 96.00 82 THR A C 1
ATOM 607 O O . THR A 1 82 ? -5.094 8.164 -2.668 1.00 96.00 82 THR A O 1
ATOM 610 N N . VAL A 1 83 ? -4.720 8.119 -0.462 1.00 96.75 83 VAL A N 1
ATOM 611 C CA . VAL A 1 83 ? -6.064 7.617 -0.126 1.00 96.75 83 VAL A CA 1
ATOM 612 C C . VAL A 1 83 ? -7.149 8.602 -0.555 1.00 96.75 83 VAL A C 1
ATOM 614 O O . VAL A 1 83 ? -8.134 8.174 -1.152 1.00 96.75 83 VAL A O 1
ATOM 617 N N . ALA A 1 84 ? -6.977 9.894 -0.275 1.00 95.06 84 ALA A N 1
ATOM 618 C CA . ALA A 1 84 ? -7.948 10.919 -0.644 1.00 95.06 84 ALA A CA 1
ATOM 619 C C . ALA A 1 84 ? -8.124 11.010 -2.168 1.00 95.06 84 ALA A C 1
ATOM 621 O O . ALA A 1 84 ? -9.252 10.970 -2.652 1.00 95.06 84 ALA A O 1
ATOM 622 N N . ASN A 1 85 ? -7.021 11.015 -2.925 1.00 92.62 85 ASN A N 1
ATOM 623 C CA . ASN A 1 85 ? -7.056 11.050 -4.389 1.00 92.62 85 ASN A CA 1
ATOM 624 C C . ASN A 1 85 ? -7.683 9.798 -5.006 1.00 92.62 85 ASN A C 1
ATOM 626 O O . ASN A 1 85 ? -8.348 9.899 -6.034 1.00 92.62 85 ASN A O 1
ATOM 630 N N . MET A 1 86 ? -7.477 8.623 -4.405 1.00 93.38 86 MET A N 1
ATOM 631 C CA . MET A 1 86 ? -8.092 7.383 -4.886 1.00 93.38 86 MET A CA 1
ATOM 632 C C . MET A 1 86 ? -9.555 7.240 -4.448 1.00 93.38 86 MET A C 1
ATOM 634 O O . MET A 1 86 ? -10.325 6.565 -5.125 1.00 93.38 86 MET A O 1
ATOM 638 N N . SER A 1 87 ? -9.943 7.871 -3.338 1.00 94.38 87 SER A N 1
ATOM 639 C CA . SER A 1 87 ? -11.303 7.915 -2.789 1.00 94.38 87 SER A CA 1
ATOM 640 C C . SER A 1 87 ? -12.018 6.545 -2.681 1.00 94.38 87 SER A C 1
ATOM 642 O O . SER A 1 87 ? -13.145 6.380 -3.159 1.00 94.38 87 SER A O 1
ATOM 644 N N . PRO A 1 88 ? -11.410 5.511 -2.054 1.00 94.81 88 PRO A N 1
ATOM 645 C CA . PRO A 1 88 ? -12.041 4.196 -1.941 1.00 94.81 88 PRO A CA 1
ATOM 646 C C . PRO A 1 88 ? -13.299 4.227 -1.052 1.00 94.81 88 PRO A C 1
ATOM 648 O O . PRO A 1 88 ? -13.237 4.464 0.159 1.00 94.81 88 PRO A O 1
ATOM 651 N N . LYS A 1 89 ? -14.449 3.878 -1.643 1.00 94.88 89 LYS A N 1
ATOM 652 C CA . LYS A 1 89 ? -15.784 3.861 -1.003 1.00 94.88 89 LYS A CA 1
ATOM 653 C C . LYS A 1 89 ? -15.893 2.943 0.216 1.00 94.88 89 LYS A C 1
ATOM 655 O O . LYS A 1 89 ? -16.782 3.091 1.049 1.00 94.88 89 LYS A O 1
ATOM 660 N N . ASN A 1 90 ? -15.013 1.963 0.320 1.00 96.44 90 ASN A N 1
ATOM 661 C CA . ASN A 1 90 ? -15.058 0.886 1.299 1.00 96.44 90 ASN A CA 1
ATOM 662 C C . ASN A 1 90 ? -13.975 0.997 2.384 1.00 96.44 90 ASN A C 1
ATOM 664 O O . ASN A 1 90 ? -13.854 0.074 3.189 1.00 96.44 90 ASN A O 1
ATOM 668 N N . LEU A 1 91 ? -13.207 2.091 2.437 1.00 98.19 91 LEU A N 1
ATOM 669 C CA . LEU A 1 91 ? -12.128 2.263 3.412 1.00 98.19 91 LEU A CA 1
ATOM 670 C C . LEU A 1 91 ? -12.571 3.078 4.640 1.00 98.19 91 LEU A C 1
ATOM 672 O O . LEU A 1 91 ? -13.194 4.136 4.517 1.00 98.19 91 LEU A O 1
ATOM 676 N N . LEU A 1 92 ? -12.204 2.599 5.828 1.00 98.25 92 LEU A N 1
ATOM 677 C CA . LEU A 1 92 ? -12.246 3.332 7.095 1.00 98.25 92 LEU A CA 1
ATOM 678 C C . LEU A 1 92 ? -10.854 3.306 7.736 1.00 98.25 92 LEU A C 1
ATOM 680 O O . LEU A 1 92 ? -10.296 2.237 7.952 1.00 98.25 92 LEU A O 1
ATOM 684 N N . HIS A 1 93 ? -10.308 4.463 8.083 1.00 98.19 93 HIS A N 1
ATOM 685 C CA . HIS A 1 93 ? -9.039 4.591 8.789 1.00 98.19 93 HIS A CA 1
ATOM 686 C C . HIS A 1 93 ? -9.283 5.061 10.232 1.00 98.19 93 HIS A C 1
ATOM 688 O O . HIS A 1 93 ? -9.770 6.165 10.453 1.00 98.19 93 HIS A O 1
ATOM 694 N N . ILE A 1 94 ? -8.961 4.217 11.216 1.00 97.88 94 ILE A N 1
ATOM 695 C CA . ILE A 1 94 ? -9.074 4.514 12.651 1.00 97.88 94 ILE A CA 1
ATOM 696 C C . ILE A 1 94 ? -7.677 4.684 13.246 1.00 97.88 94 ILE A C 1
ATOM 698 O O . ILE A 1 94 ? -6.940 3.704 13.387 1.00 97.88 94 ILE A O 1
ATOM 702 N N . ILE A 1 95 ? -7.338 5.900 13.665 1.00 97.25 95 ILE A N 1
ATOM 703 C CA . ILE A 1 95 ? -6.080 6.184 14.351 1.00 97.25 95 ILE A CA 1
ATOM 704 C C . ILE A 1 95 ? -6.307 6.285 15.847 1.00 97.25 95 ILE A C 1
ATOM 706 O O . ILE A 1 95 ? -7.154 7.045 16.306 1.00 97.25 95 ILE A O 1
ATOM 710 N N . TRP A 1 96 ? -5.499 5.567 16.616 1.00 95.94 96 TRP A N 1
ATOM 711 C CA . TRP A 1 96 ? -5.515 5.653 18.071 1.00 95.94 96 TRP A CA 1
ATOM 712 C C . TRP A 1 96 ? -4.459 6.642 18.545 1.00 95.94 96 TRP A C 1
ATOM 714 O O . TRP A 1 96 ? -3.264 6.353 18.495 1.00 95.94 96 TRP A O 1
ATOM 724 N N . ASP A 1 97 ? -4.910 7.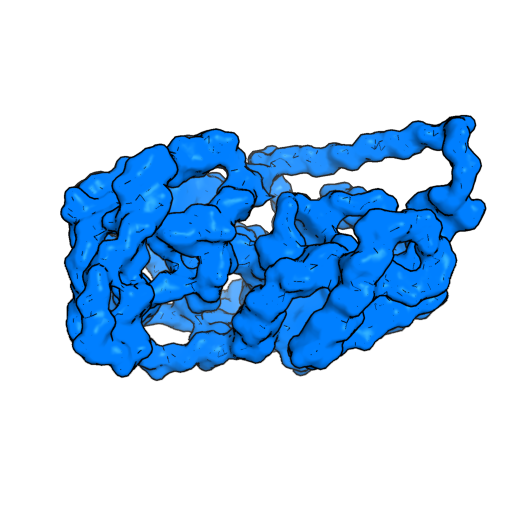797 19.021 1.00 96.00 97 ASP A N 1
ATOM 725 C CA . ASP A 1 97 ? -4.049 8.916 19.376 1.00 96.00 97 ASP A CA 1
ATOM 726 C C . ASP A 1 97 ? -4.031 9.149 20.888 1.00 96.00 97 ASP A C 1
ATOM 728 O O . ASP A 1 97 ? -4.940 9.735 21.479 1.00 96.00 97 ASP A O 1
ATOM 732 N N . ASN A 1 98 ? -2.961 8.674 21.518 1.00 93.75 98 ASN A N 1
ATOM 733 C CA . ASN A 1 98 ? -2.631 8.914 22.923 1.00 93.75 98 ASN A CA 1
ATOM 734 C C . ASN A 1 98 ? -1.543 9.991 23.102 1.00 93.75 98 ASN A C 1
ATOM 736 O O . ASN A 1 98 ? -1.103 10.236 24.233 1.00 93.75 98 ASN A O 1
ATOM 740 N N . GLY A 1 99 ? -1.072 10.598 22.009 1.00 94.44 99 GLY A N 1
ATOM 741 C CA . GLY A 1 99 ? 0.039 11.540 21.997 1.00 94.44 99 GLY A CA 1
ATOM 742 C C . GLY A 1 99 ? 1.367 10.954 22.486 1.00 94.44 99 GLY A C 1
ATOM 743 O O . GLY A 1 99 ? 2.184 11.703 23.035 1.00 94.44 99 GLY A O 1
ATOM 744 N N . ALA A 1 100 ? 1.567 9.631 22.410 1.00 90.06 100 ALA A N 1
ATOM 745 C CA . ALA A 1 100 ? 2.763 8.984 22.935 1.00 90.06 100 ALA A CA 1
ATOM 746 C C . ALA A 1 100 ? 3.100 7.597 22.356 1.00 90.06 100 ALA A C 1
ATOM 748 O O . ALA A 1 100 ? 2.292 6.672 22.276 1.00 90.06 100 ALA A O 1
ATOM 749 N N . TRP A 1 101 ? 4.395 7.377 22.164 1.00 85.81 101 TRP A N 1
ATOM 750 C CA . TRP A 1 101 ? 4.983 6.064 21.981 1.00 85.81 101 TRP A CA 1
ATOM 751 C C . TRP A 1 101 ? 4.976 5.283 23.304 1.00 85.81 101 TRP A C 1
ATOM 753 O O . TRP A 1 101 ? 5.760 5.565 24.213 1.00 85.81 101 TRP A O 1
ATOM 763 N N . LEU A 1 102 ? 4.106 4.272 23.407 1.00 76.75 102 LEU A N 1
ATOM 764 C CA . LEU A 1 102 ? 4.043 3.359 24.565 1.00 76.75 102 LEU A CA 1
ATOM 765 C C . LEU A 1 102 ? 4.961 2.131 24.427 1.00 76.75 102 LEU A C 1
ATOM 767 O O . LEU A 1 102 ? 5.307 1.494 25.420 1.00 76.75 102 LEU A O 1
ATOM 771 N N . SER A 1 103 ? 5.334 1.774 23.194 1.00 61.53 103 SER A N 1
ATOM 772 C CA . SER A 1 103 ? 6.168 0.604 22.884 1.00 61.53 103 SER A CA 1
ATOM 773 C C . SER A 1 103 ? 7.696 0.750 23.021 1.00 61.53 103 SER A C 1
ATOM 775 O O . SER A 1 103 ? 8.324 -0.303 23.160 1.00 61.53 103 SER A O 1
ATOM 777 N N . PRO A 1 104 ? 8.341 1.941 23.033 1.00 50.44 104 PRO A N 1
ATOM 778 C CA . PRO A 1 104 ? 9.778 2.048 23.294 1.00 50.44 104 PRO A CA 1
ATOM 779 C C . PRO A 1 104 ? 10.061 1.737 24.775 1.00 50.44 104 PRO A C 1
ATOM 781 O O . PRO A 1 104 ? 10.206 2.624 25.609 1.00 50.44 104 PRO A O 1
ATOM 784 N N . GLY A 1 105 ? 10.062 0.450 25.125 1.00 35.72 105 GLY A N 1
ATOM 785 C CA . GLY A 1 105 ? 10.296 -0.030 26.489 1.00 35.72 105 GLY A CA 1
ATOM 786 C C . GLY A 1 105 ? 9.582 -1.323 26.891 1.00 35.72 105 GLY A C 1
ATOM 787 O O . GLY A 1 105 ? 9.754 -1.747 28.025 1.00 35.72 105 GLY A O 1
ATOM 788 N N . THR A 1 106 ? 8.786 -1.963 26.022 1.00 44.06 106 THR A N 1
ATOM 789 C CA . THR A 1 106 ? 7.995 -3.160 26.402 1.00 44.06 106 THR A CA 1
ATOM 790 C C . THR A 1 106 ? 8.461 -4.477 25.780 1.00 44.06 106 THR A C 1
ATOM 792 O O . THR A 1 106 ? 8.050 -5.539 26.243 1.00 44.06 106 THR A O 1
ATOM 795 N N . MET A 1 107 ? 9.375 -4.462 24.803 1.00 42.44 107 MET A N 1
ATOM 796 C CA . MET A 1 107 ? 9.997 -5.695 24.303 1.00 42.44 107 MET A CA 1
ATOM 797 C C . MET A 1 107 ? 11.228 -6.065 25.145 1.00 42.44 107 MET A C 1
ATOM 799 O O . MET A 1 107 ? 12.368 -5.848 24.751 1.00 42.44 107 MET A O 1
ATOM 803 N N . GLY A 1 108 ? 10.981 -6.632 26.329 1.00 44.22 108 GLY A N 1
ATOM 804 C CA . GLY A 1 108 ? 11.957 -7.477 27.029 1.00 44.22 108 GLY A CA 1
ATOM 805 C C . GLY A 1 108 ? 12.942 -6.807 27.995 1.00 44.22 108 GLY A C 1
ATOM 806 O O . GLY A 1 108 ? 13.753 -7.519 28.585 1.00 44.22 108 GLY A O 1
ATOM 807 N N . THR A 1 109 ? 12.892 -5.491 28.231 1.00 44.19 109 THR A N 1
ATOM 808 C CA . THR A 1 109 ? 13.781 -4.835 29.209 1.00 44.19 109 THR A CA 1
ATOM 809 C C . THR A 1 109 ? 13.021 -4.362 30.451 1.00 44.19 109 THR A C 1
ATOM 811 O O . THR A 1 109 ? 12.050 -3.623 30.384 1.00 44.19 109 THR A O 1
ATOM 814 N N . ARG A 1 110 ? 13.493 -4.770 31.639 1.00 43.97 110 ARG A N 1
ATOM 815 C CA . ARG A 1 110 ? 12.917 -4.429 32.962 1.00 43.97 110 ARG A CA 1
ATOM 816 C C . ARG A 1 110 ? 13.078 -2.949 33.371 1.00 43.97 110 ARG A C 1
ATOM 818 O O . ARG A 1 110 ? 12.871 -2.617 34.535 1.00 43.97 110 ARG A O 1
ATOM 825 N N . ARG A 1 111 ? 13.496 -2.054 32.469 1.00 48.00 111 ARG A N 1
ATOM 826 C CA . ARG A 1 111 ? 13.724 -0.627 32.760 1.00 48.00 111 ARG A CA 1
ATOM 827 C C . ARG A 1 111 ? 12.831 0.229 31.868 1.00 48.00 111 ARG A C 1
ATOM 829 O O . ARG A 1 111 ? 13.157 0.499 30.719 1.00 48.00 111 ARG A O 1
ATOM 836 N N . HIS A 1 112 ? 11.699 0.636 32.435 1.00 58.06 112 HIS A N 1
ATOM 837 C CA . HIS A 1 112 ? 10.723 1.523 31.815 1.00 58.06 112 HIS A CA 1
ATOM 838 C C . HIS A 1 112 ? 11.182 2.981 31.945 1.00 58.06 112 HIS A C 1
ATOM 840 O O . HIS A 1 112 ? 11.314 3.474 33.062 1.00 58.06 112 HIS A O 1
ATOM 846 N N . TYR A 1 113 ? 11.357 3.691 30.828 1.00 59.59 113 TYR A N 1
ATOM 847 C CA . TYR A 1 113 ? 11.481 5.159 30.835 1.00 59.59 113 TYR A CA 1
ATOM 848 C C . TYR A 1 113 ? 10.127 5.875 30.639 1.00 59.59 113 TYR A C 1
ATOM 850 O O . TYR A 1 113 ? 10.081 7.098 30.573 1.00 59.59 113 TYR A O 1
ATOM 858 N N . GLY A 1 114 ? 9.015 5.127 30.624 1.00 68.19 114 GLY A N 1
ATOM 859 C CA . GLY A 1 114 ? 7.665 5.678 30.473 1.00 68.19 114 GLY A CA 1
ATOM 860 C C . GLY A 1 114 ? 7.317 6.076 29.028 1.00 68.19 114 GLY A C 1
ATOM 861 O O . GLY A 1 114 ? 8.112 5.850 28.117 1.00 68.19 114 GLY A O 1
ATOM 862 N N . PRO A 1 115 ? 6.107 6.616 28.795 1.00 80.94 115 PRO A N 1
ATOM 863 C CA . PRO A 1 115 ? 5.653 7.033 27.469 1.00 80.94 115 PRO A CA 1
ATOM 864 C C . PRO A 1 115 ? 6.484 8.207 26.932 1.00 80.94 115 PRO A C 1
ATOM 866 O O . PRO A 1 115 ? 6.615 9.224 27.612 1.00 80.94 115 PRO A O 1
ATOM 869 N N . LEU A 1 116 ? 6.979 8.106 25.695 1.00 85.94 116 LEU A N 1
ATOM 870 C CA . LEU A 1 116 ? 7.637 9.225 25.007 1.00 85.94 116 LEU A CA 1
ATOM 871 C C . LEU A 1 116 ? 6.634 9.961 24.115 1.00 85.94 116 LEU A C 1
ATOM 873 O O . LEU A 1 116 ? 5.885 9.295 23.407 1.00 85.94 116 LEU A O 1
ATOM 877 N N . PRO A 1 117 ? 6.593 11.302 24.114 1.00 90.94 117 PRO A N 1
ATOM 878 C CA . PRO A 1 117 ? 5.614 12.042 23.325 1.00 90.94 117 PRO A CA 1
ATOM 879 C C . PRO A 1 117 ? 5.799 11.811 21.818 1.00 90.94 117 PRO A C 1
ATOM 881 O O . PRO A 1 117 ? 6.921 11.795 21.309 1.00 90.94 117 PRO A O 1
ATOM 884 N N . THR A 1 118 ? 4.687 11.657 21.104 1.00 94.00 118 THR A N 1
ATOM 885 C CA . THR A 1 118 ? 4.616 11.787 19.639 1.00 94.00 118 THR A CA 1
ATOM 886 C C . THR A 1 118 ? 4.377 13.257 19.277 1.00 94.00 118 THR A C 1
ATOM 888 O O . THR A 1 118 ? 4.142 14.098 20.151 1.00 94.00 118 THR A O 1
ATOM 891 N N . ALA A 1 119 ? 4.398 13.600 17.985 1.00 96.06 119 ALA A N 1
ATOM 892 C CA . ALA A 1 119 ? 4.123 14.973 17.560 1.00 96.06 119 ALA A CA 1
ATOM 893 C C . ALA A 1 119 ? 2.673 15.422 17.852 1.00 96.06 119 ALA A C 1
ATOM 895 O O . ALA A 1 119 ? 2.446 16.622 18.026 1.00 96.06 119 ALA A O 1
ATOM 896 N N . THR A 1 120 ? 1.715 14.489 17.966 1.00 96.50 120 THR A N 1
ATOM 897 C CA . THR A 1 120 ? 0.324 14.768 18.384 1.00 96.50 120 THR A CA 1
ATOM 898 C C . THR A 1 120 ? 0.182 14.967 19.894 1.00 96.50 120 THR A C 1
ATOM 900 O O . THR A 1 120 ? -0.788 15.564 20.351 1.00 96.50 120 THR A O 1
ATOM 903 N N . GLY A 1 121 ? 1.176 14.548 20.688 1.00 94.56 121 GLY A N 1
ATOM 904 C CA . GLY A 1 121 ? 1.347 15.030 22.061 1.00 94.56 121 GLY A CA 1
ATOM 905 C C . GLY A 1 121 ? 1.756 16.509 22.129 1.00 94.56 121 GLY A C 1
ATOM 906 O O . GLY A 1 121 ? 1.706 17.109 23.202 1.00 94.56 121 GLY A O 1
ATOM 907 N N . GLY A 1 122 ? 2.175 17.082 20.994 1.00 94.25 122 GLY A N 1
ATOM 908 C CA . GLY A 1 122 ? 2.492 18.492 20.802 1.00 94.25 122 GLY A CA 1
ATOM 909 C C . GLY A 1 122 ? 1.427 19.216 19.976 1.00 94.25 122 GLY A C 1
ATOM 910 O O . GLY A 1 122 ? 0.298 19.385 20.420 1.00 94.25 122 GLY A O 1
ATOM 911 N N . ARG A 1 123 ? 1.815 19.715 18.796 1.00 95.62 123 ARG A N 1
ATOM 912 C CA . ARG A 1 123 ? 0.970 20.576 17.943 1.00 95.62 123 ARG A CA 1
ATOM 913 C C . ARG A 1 123 ? 0.436 19.893 16.687 1.00 95.62 123 ARG A C 1
ATOM 915 O O . ARG A 1 123 ? -0.342 20.514 15.973 1.00 95.62 123 ARG A O 1
ATOM 922 N N . ALA A 1 124 ? 0.911 18.692 16.360 1.00 97.19 124 ALA A N 1
ATOM 923 C CA . ALA A 1 124 ? 0.482 18.031 15.135 1.00 97.19 124 ALA A CA 1
ATOM 924 C C . ALA A 1 124 ? -0.996 17.639 15.248 1.00 97.19 124 ALA A C 1
ATOM 926 O O . ALA A 1 124 ? -1.385 16.981 16.211 1.00 97.19 124 ALA A O 1
ATOM 927 N N . ASP A 1 125 ? -1.787 18.036 14.254 1.00 96.56 125 ASP A N 1
ATOM 928 C CA . ASP A 1 125 ? -3.220 17.769 14.173 1.00 96.56 125 ASP A CA 1
ATOM 929 C C . ASP A 1 125 ? -3.500 16.795 13.024 1.00 96.56 125 ASP A C 1
ATOM 931 O O . ASP A 1 125 ? -3.408 17.149 11.848 1.00 96.56 125 ASP A O 1
ATOM 935 N N . LEU A 1 126 ? -3.813 15.548 13.379 1.00 97.69 126 LEU A N 1
ATOM 936 C CA . LEU A 1 126 ? -4.082 14.473 12.426 1.00 97.69 126 LEU A CA 1
ATOM 937 C C . LEU A 1 126 ? -5.400 14.662 11.666 1.00 97.69 126 LEU A C 1
ATOM 939 O O . LEU A 1 126 ? -5.460 14.343 10.480 1.00 97.69 126 LEU A O 1
ATOM 943 N N . GLU A 1 127 ? -6.435 15.219 12.300 1.00 96.69 127 GLU A N 1
ATOM 944 C CA . GLU A 1 127 ? -7.678 15.552 11.598 1.00 96.69 127 GLU A CA 1
ATOM 945 C C . GLU A 1 127 ? -7.441 16.699 10.613 1.00 96.69 127 GLU A C 1
ATOM 947 O O . GLU A 1 127 ? -7.886 16.629 9.466 1.00 96.69 127 GLU A O 1
ATOM 952 N N . GLY A 1 128 ? -6.672 17.710 11.024 1.00 97.12 128 GLY A N 1
ATOM 953 C CA . GLY A 1 128 ? -6.206 18.781 10.148 1.00 97.12 128 GLY A CA 1
ATOM 954 C C . GLY A 1 128 ? -5.439 18.255 8.932 1.00 97.12 128 GLY A C 1
ATOM 955 O O . GLY A 1 128 ? -5.747 18.645 7.805 1.00 97.12 128 GLY A O 1
ATOM 956 N N . PHE A 1 129 ? -4.500 17.320 9.129 1.00 96.88 129 PHE A N 1
ATOM 957 C CA . PHE A 1 129 ? -3.800 16.654 8.024 1.00 96.88 129 PHE A CA 1
ATOM 958 C C . PHE A 1 129 ? -4.755 15.894 7.100 1.00 96.88 129 PHE A C 1
ATOM 960 O O . PHE A 1 129 ? -4.653 16.043 5.885 1.00 96.88 129 PHE A O 1
ATOM 967 N N . ALA A 1 130 ? -5.690 15.109 7.642 1.00 97.00 130 ALA A N 1
ATOM 968 C CA . ALA A 1 130 ? -6.644 14.352 6.832 1.00 97.00 130 ALA A CA 1
ATOM 969 C C . ALA A 1 130 ? -7.548 15.272 5.996 1.00 97.00 130 ALA A C 1
ATOM 971 O O . ALA A 1 130 ? -7.711 15.052 4.796 1.00 97.00 130 ALA A O 1
ATOM 972 N N . ARG A 1 131 ? -8.073 16.351 6.590 1.00 96.75 131 ARG A N 1
ATOM 973 C CA . ARG A 1 131 ? -8.863 17.359 5.865 1.00 96.75 131 ARG A CA 1
ATOM 974 C C . ARG A 1 131 ? -8.047 18.037 4.770 1.00 96.75 131 ARG A C 1
ATOM 976 O O . ARG A 1 131 ? -8.519 18.145 3.645 1.00 96.75 131 ARG A O 1
ATOM 983 N N . ALA A 1 132 ? -6.817 18.452 5.077 1.00 96.69 132 ALA A N 1
ATOM 984 C CA . ALA A 1 132 ? -5.927 19.086 4.105 1.00 96.69 132 ALA A CA 1
ATOM 985 C C . ALA A 1 132 ? -5.494 18.130 2.979 1.00 96.69 132 ALA A C 1
ATOM 987 O O . ALA A 1 132 ? -5.242 18.579 1.865 1.00 96.69 132 ALA A O 1
ATOM 988 N N . ALA A 1 133 ? -5.436 16.824 3.254 1.00 95.69 133 ALA A N 1
ATOM 989 C CA . ALA A 1 133 ? -5.195 15.797 2.248 1.00 95.69 133 ALA A CA 1
ATOM 990 C C . ALA A 1 133 ? -6.406 15.555 1.327 1.00 95.69 133 ALA A C 1
ATOM 992 O O . ALA A 1 133 ? -6.218 15.007 0.247 1.00 95.69 133 ALA A O 1
ATOM 993 N N . GLY A 1 134 ? -7.619 15.964 1.728 1.00 94.81 134 GLY A N 1
ATOM 994 C CA . GLY A 1 134 ? -8.845 15.843 0.930 1.00 94.81 134 GLY A CA 1
ATOM 995 C C . GLY A 1 134 ? -9.899 14.876 1.481 1.00 94.81 134 GLY A C 1
ATOM 996 O O . GLY A 1 134 ? -10.844 14.547 0.771 1.00 94.81 134 GLY A O 1
ATOM 997 N N . PHE A 1 135 ? -9.777 14.400 2.726 1.00 95.12 135 PHE A N 1
ATOM 998 C CA . PHE A 1 135 ? -10.849 13.613 3.346 1.00 95.12 135 PHE A CA 1
ATOM 999 C C . PHE A 1 135 ? -12.063 14.497 3.658 1.00 95.12 135 PHE A C 1
ATOM 1001 O O . PHE A 1 135 ? -11.969 15.444 4.440 1.00 95.12 135 PHE A O 1
ATOM 1008 N N . GLU A 1 136 ? -13.220 14.135 3.105 1.00 92.56 136 GLU A N 1
ATOM 1009 C CA . GLU A 1 136 ? -14.499 14.811 3.370 1.00 92.56 136 GLU A CA 1
ATOM 1010 C C . GLU A 1 136 ? -15.220 14.250 4.605 1.00 92.56 136 GLU A C 1
ATOM 1012 O O . GLU A 1 136 ? -15.998 14.949 5.254 1.00 92.56 136 GLU A O 1
ATOM 1017 N N . LEU A 1 137 ? -14.962 12.981 4.939 1.00 92.75 137 LEU A N 1
ATOM 1018 C CA . LEU A 1 137 ? -15.674 12.240 5.976 1.00 92.75 137 LEU A CA 1
ATOM 1019 C C . LEU A 1 137 ? -14.723 11.822 7.095 1.00 92.75 137 LEU A C 1
ATOM 1021 O O . LEU A 1 137 ? -13.933 10.886 6.960 1.00 92.75 137 LEU A O 1
ATOM 1025 N N . GLY A 1 138 ? -14.836 12.488 8.239 1.00 91.62 138 GLY A N 1
ATOM 1026 C CA . GLY A 1 138 ? -14.102 12.098 9.430 1.00 91.62 138 GLY A CA 1
ATOM 1027 C C . GLY A 1 138 ? -14.153 13.113 10.557 1.00 91.62 138 GLY A C 1
ATOM 1028 O O . GLY A 1 138 ? -14.590 14.248 10.365 1.00 91.62 138 GLY A O 1
ATOM 1029 N N . ALA A 1 139 ? -13.717 12.680 11.736 1.00 95.00 139 ALA A N 1
ATOM 1030 C CA . ALA A 1 139 ? -13.663 13.517 12.929 1.00 95.00 139 ALA A CA 1
ATOM 1031 C C . ALA A 1 139 ? -12.653 12.987 13.955 1.00 95.00 139 ALA A C 1
ATOM 1033 O O . ALA A 1 139 ? -12.378 11.782 14.024 1.00 95.00 139 ALA A O 1
ATOM 1034 N N . THR A 1 140 ? -12.161 13.887 14.801 1.00 98.25 140 THR A N 1
ATOM 1035 C CA . THR A 1 140 ? -11.595 13.529 16.101 1.00 98.25 140 THR A CA 1
ATOM 1036 C C . THR A 1 140 ? -12.715 13.229 17.091 1.00 98.25 140 THR A C 1
ATOM 1038 O O . THR A 1 140 ? -13.708 13.949 17.157 1.00 98.25 140 THR A O 1
ATOM 1041 N N . VAL A 1 141 ? -12.550 12.161 17.871 1.00 98.50 141 VAL A N 1
ATOM 1042 C CA . VAL A 1 141 ? -13.487 11.742 18.923 1.00 98.50 141 VAL A CA 1
ATOM 1043 C C . VAL A 1 141 ? -12.748 11.557 20.245 1.00 98.50 141 VAL A C 1
ATOM 1045 O O . VAL A 1 141 ? -11.638 11.017 20.280 1.00 98.50 141 VAL A O 1
ATOM 1048 N N . GLU A 1 142 ? -13.355 11.984 21.350 1.00 97.44 142 GLU A N 1
ATOM 1049 C CA . GLU A 1 142 ? -12.682 12.074 22.654 1.00 97.44 142 GLU A CA 1
ATOM 1050 C C . GLU A 1 142 ? -13.202 11.105 23.723 1.00 97.44 142 GLU A C 1
ATOM 1052 O O . GLU A 1 142 ? -12.535 10.870 24.749 1.00 97.44 142 GLU A O 1
ATOM 1057 N N . ASN A 1 143 ? -14.381 10.532 23.486 1.00 97.75 143 ASN A N 1
ATOM 1058 C CA . ASN A 1 143 ? -15.061 9.603 24.383 1.00 97.75 143 ASN A CA 1
ATOM 1059 C C . ASN A 1 143 ? -15.712 8.429 23.627 1.00 97.75 143 ASN A C 1
ATOM 1061 O O . ASN A 1 143 ? -15.806 8.418 22.400 1.00 97.75 143 ASN A O 1
ATOM 1065 N N . LEU A 1 144 ? -16.140 7.411 24.381 1.00 98.00 144 LEU A N 1
ATOM 1066 C CA . LEU A 1 144 ? -16.685 6.165 23.831 1.00 98.00 144 LEU A CA 1
ATOM 1067 C C . LEU A 1 144 ? -17.996 6.376 23.064 1.00 98.00 144 LEU A C 1
ATOM 1069 O O . LEU A 1 144 ? -18.242 5.677 22.086 1.00 98.00 144 LEU A O 1
ATOM 1073 N N . GLN A 1 145 ? -18.825 7.328 23.493 1.00 98.06 145 GLN A N 1
ATOM 1074 C CA . GLN A 1 145 ? -20.105 7.637 22.860 1.00 98.06 145 GLN A CA 1
ATOM 1075 C C . GLN A 1 145 ? -19.887 8.250 21.474 1.00 98.06 145 GLN A C 1
ATOM 1077 O O . GLN A 1 145 ? -20.471 7.786 20.498 1.00 98.06 145 GLN A O 1
ATOM 1082 N N . GLU A 1 146 ? -19.000 9.242 21.371 1.00 98.25 146 GLU A N 1
ATOM 1083 C CA . GLU A 1 146 ? -18.591 9.830 20.091 1.00 98.25 146 GLU A CA 1
ATOM 1084 C C . GLU A 1 146 ? -17.951 8.788 19.173 1.00 98.25 146 GLU A C 1
ATOM 1086 O O . GLU A 1 146 ? -18.286 8.720 17.991 1.00 98.25 146 GLU A O 1
ATOM 1091 N N . PHE A 1 147 ? -17.081 7.930 19.717 1.00 98.44 147 PHE A N 1
ATOM 1092 C CA . PHE A 1 147 ? -16.465 6.847 18.953 1.00 98.44 147 PHE A CA 1
ATOM 1093 C C . PHE A 1 147 ? -17.503 5.855 18.411 1.00 98.44 147 PHE A C 1
ATOM 1095 O O . PHE A 1 147 ? -17.439 5.485 17.240 1.00 98.44 147 PHE A O 1
ATOM 1102 N N . GLU A 1 148 ? -18.492 5.454 19.216 1.00 98.12 148 GLU A N 1
ATOM 1103 C CA . GLU A 1 148 ? -19.577 4.578 18.759 1.00 98.12 148 GLU A CA 1
ATOM 1104 C C . GLU A 1 148 ? -20.386 5.213 17.625 1.00 98.12 148 GLU A C 1
ATOM 1106 O O . GLU A 1 148 ? -20.661 4.554 16.618 1.00 98.12 148 GLU A O 1
ATOM 1111 N N . VAL A 1 149 ? -20.752 6.490 17.767 1.00 97.88 149 VAL A N 1
ATOM 1112 C CA . VAL A 1 149 ? -21.481 7.233 16.732 1.00 97.88 149 VAL A CA 1
ATOM 1113 C C . VAL A 1 149 ? -20.657 7.313 15.445 1.00 97.88 149 VAL A C 1
ATOM 1115 O O . VAL A 1 149 ? -21.181 7.013 14.372 1.00 97.88 149 VAL A O 1
ATOM 1118 N N . ALA A 1 150 ? -19.368 7.647 15.546 1.00 97.75 150 ALA A N 1
ATOM 1119 C CA . ALA A 1 150 ? -18.475 7.776 14.399 1.00 97.75 150 ALA A CA 1
ATOM 1120 C C . ALA A 1 150 ? -18.255 6.441 13.670 1.00 97.75 150 ALA A C 1
ATOM 1122 O O . ALA A 1 150 ? -18.358 6.388 12.445 1.00 97.75 150 ALA A O 1
ATOM 1123 N N . VAL A 1 151 ? -18.017 5.343 14.399 1.00 97.06 151 VAL A N 1
ATOM 1124 C CA . VAL A 1 151 ? -17.874 4.008 13.795 1.00 97.06 151 VAL A CA 1
ATOM 1125 C C . VAL A 1 151 ? -19.174 3.586 13.117 1.00 97.06 151 VAL A C 1
ATOM 1127 O O . VAL A 1 151 ? -19.152 3.157 11.965 1.00 97.06 151 VAL A O 1
ATOM 1130 N N . ARG A 1 152 ? -20.323 3.750 13.783 1.00 96.56 152 ARG A N 1
ATOM 1131 C CA . ARG A 1 152 ? -21.630 3.429 13.196 1.00 96.56 152 ARG A CA 1
ATOM 1132 C C . ARG A 1 152 ? -21.866 4.199 11.895 1.00 96.56 152 ARG A C 1
ATOM 1134 O O . ARG A 1 152 ? -22.280 3.594 10.909 1.00 96.56 152 ARG A O 1
ATOM 1141 N N . ALA A 1 153 ? -21.580 5.502 11.886 1.00 96.25 153 ALA A N 1
ATOM 1142 C CA . ALA A 1 153 ? -21.695 6.340 10.696 1.00 96.25 153 ALA A CA 1
ATOM 1143 C C . ALA A 1 153 ? -20.762 5.858 9.575 1.00 96.25 153 ALA A C 1
ATOM 1145 O O . ALA A 1 153 ? -21.219 5.625 8.458 1.00 96.25 153 ALA A O 1
ATOM 1146 N N . ALA A 1 154 ? -19.488 5.598 9.881 1.00 95.75 154 ALA A N 1
ATOM 1147 C CA . ALA A 1 154 ? -18.503 5.141 8.903 1.00 95.75 154 ALA A CA 1
ATOM 1148 C C . ALA A 1 154 ? -18.866 3.797 8.243 1.00 95.75 154 ALA A C 1
ATOM 1150 O O . ALA A 1 154 ? -18.591 3.594 7.061 1.00 95.75 154 ALA A O 1
ATOM 1151 N N . PHE A 1 155 ? -19.507 2.880 8.976 1.00 95.25 155 PHE A N 1
ATOM 1152 C CA . PHE A 1 155 ? -20.000 1.617 8.413 1.00 95.25 155 PHE A CA 1
ATOM 1153 C C . PHE A 1 155 ? -21.291 1.775 7.594 1.00 95.25 155 PHE A C 1
ATOM 1155 O O . PHE A 1 155 ? -21.550 0.937 6.728 1.00 95.25 155 PHE A O 1
ATOM 1162 N N . ALA A 1 156 ? -22.071 2.833 7.829 1.00 94.25 156 ALA A N 1
ATOM 1163 C CA . ALA A 1 156 ? -23.309 3.124 7.106 1.00 94.25 156 ALA A CA 1
ATOM 1164 C C . ALA A 1 156 ? -23.097 3.941 5.817 1.00 94.25 156 ALA A C 1
ATOM 1166 O O . ALA A 1 156 ? -23.964 3.916 4.947 1.00 94.25 156 ALA A O 1
ATOM 1167 N N . GLN A 1 157 ? -21.964 4.638 5.679 1.00 92.81 157 GLN A N 1
ATOM 1168 C CA . GLN A 1 157 ? -21.666 5.493 4.525 1.00 92.81 157 GLN A CA 1
ATOM 1169 C C . GLN A 1 157 ? -20.497 4.981 3.670 1.00 92.81 157 GLN A C 1
ATOM 1171 O O . GLN A 1 157 ? -19.654 4.186 4.113 1.00 92.81 157 GLN A O 1
ATOM 1176 N N . GLU A 1 158 ? -20.459 5.438 2.417 1.00 93.88 158 GLU A N 1
ATOM 1177 C CA . GLU A 1 158 ? -19.316 5.245 1.525 1.00 93.88 158 GLU A CA 1
ATOM 1178 C C . GLU A 1 158 ? -18.178 6.191 1.934 1.00 93.88 158 GLU A C 1
ATOM 1180 O O . GLU A 1 158 ? -18.408 7.362 2.204 1.00 93.88 158 GLU A O 1
ATOM 1185 N N . GLY A 1 159 ? -16.958 5.667 2.011 1.00 90.44 159 GLY A N 1
ATOM 1186 C CA . GLY A 1 159 ? -15.745 6.391 2.378 1.00 90.44 159 GLY A CA 1
ATOM 1187 C C . GLY A 1 159 ? -15.039 7.112 1.220 1.00 90.44 159 GLY A C 1
ATOM 1188 O O . GLY A 1 159 ? -15.671 7.360 0.186 1.00 90.44 159 GLY A O 1
ATOM 1189 N N . PRO A 1 160 ? -13.742 7.437 1.403 1.00 95.88 160 PRO A N 1
ATOM 1190 C CA . PRO A 1 160 ? -12.906 7.028 2.537 1.00 95.88 160 PRO A CA 1
ATOM 1191 C C . PRO A 1 160 ? -13.288 7.766 3.831 1.00 95.88 160 PRO A C 1
ATOM 1193 O O . PRO A 1 160 ? -13.478 8.977 3.836 1.00 95.88 160 PRO A O 1
ATOM 1196 N N . ASN A 1 161 ? -13.412 7.024 4.935 1.00 96.81 161 ASN A N 1
ATOM 1197 C CA . ASN A 1 161 ? -13.715 7.578 6.259 1.00 96.81 161 ASN A CA 1
ATOM 1198 C C . ASN A 1 161 ? -12.459 7.643 7.125 1.00 96.81 161 ASN A C 1
ATOM 1200 O O . ASN A 1 161 ? -11.611 6.751 7.050 1.00 96.81 161 ASN A O 1
ATOM 1204 N N . TYR A 1 162 ? -12.389 8.630 8.013 1.00 97.06 162 TYR A N 1
ATOM 1205 C CA . TYR A 1 162 ? -11.272 8.814 8.935 1.00 97.06 162 TYR A CA 1
ATOM 1206 C C . TYR A 1 162 ? -11.744 9.102 10.367 1.00 97.06 162 TYR A C 1
ATOM 1208 O O . TYR A 1 162 ? -12.633 9.920 10.582 1.00 97.06 162 TYR A O 1
ATOM 1216 N N . ILE A 1 163 ? -11.163 8.439 11.366 1.00 98.44 163 ILE A N 1
ATOM 1217 C CA . ILE A 1 163 ? -11.482 8.652 12.785 1.00 98.44 163 ILE A CA 1
ATOM 1218 C C . ILE A 1 163 ? -10.178 8.803 13.567 1.00 98.44 163 ILE A C 1
ATOM 1220 O O . ILE A 1 163 ? -9.397 7.854 13.642 1.00 98.44 163 ILE A O 1
ATOM 1224 N N . VAL A 1 164 ? -9.974 9.958 14.207 1.00 98.44 164 VAL A N 1
ATOM 1225 C CA . VAL A 1 164 ? -8.904 10.143 15.202 1.00 98.44 164 VAL A CA 1
ATOM 1226 C C . VAL A 1 164 ? -9.485 9.890 16.587 1.00 98.44 164 VAL A C 1
ATOM 1228 O O . VAL A 1 164 ? -10.192 10.715 17.155 1.00 98.44 164 VAL A O 1
ATOM 1231 N N . ALA A 1 165 ? -9.207 8.721 17.144 1.00 98.12 165 ALA A N 1
ATOM 1232 C CA . ALA A 1 165 ? -9.696 8.295 18.444 1.00 98.12 165 ALA A CA 1
ATOM 1233 C C . ALA A 1 165 ? -8.724 8.726 19.553 1.00 98.12 165 ALA A C 1
ATOM 1235 O O . ALA A 1 165 ? -7.686 8.087 19.751 1.00 98.12 165 ALA A O 1
ATOM 1236 N N . LYS A 1 166 ? -9.059 9.781 20.314 1.00 97.81 166 LYS A N 1
ATOM 1237 C CA . LYS A 1 166 ? -8.235 10.243 21.443 1.00 97.81 166 LYS A CA 1
ATOM 1238 C C . LYS A 1 166 ? -8.338 9.279 22.619 1.00 97.81 166 LYS A C 1
ATOM 1240 O O . LYS A 1 166 ? -9.343 9.230 23.338 1.00 97.81 166 LYS A O 1
ATOM 1245 N N . ILE A 1 167 ? -7.264 8.535 22.851 1.00 95.06 167 ILE A N 1
ATOM 1246 C CA . ILE A 1 167 ? -7.188 7.486 23.869 1.00 95.06 167 ILE A CA 1
ATOM 1247 C C . ILE A 1 167 ? -6.241 7.863 25.006 1.00 95.06 167 ILE A C 1
ATOM 1249 O O . ILE A 1 167 ? -5.304 8.640 24.849 1.00 95.06 167 ILE A O 1
ATOM 1253 N N . ASN A 1 168 ? -6.494 7.318 26.191 1.00 91.88 168 ASN A N 1
ATOM 1254 C CA . ASN A 1 168 ? -5.588 7.473 27.318 1.00 91.88 168 ASN A CA 1
ATOM 1255 C C . ASN A 1 168 ? -4.297 6.651 27.110 1.00 91.88 168 ASN A C 1
ATOM 1257 O O . ASN A 1 168 ? -4.171 5.829 26.204 1.00 91.88 168 ASN A O 1
ATOM 1261 N N . LYS A 1 169 ? -3.309 6.883 27.978 1.00 88.25 169 LYS A N 1
ATOM 1262 C CA . LYS A 1 169 ? -2.019 6.169 27.975 1.00 88.25 169 LYS A CA 1
ATOM 1263 C C . LYS A 1 169 ? -2.055 4.900 28.830 1.00 88.25 169 LYS A C 1
ATOM 1265 O O . LYS A 1 169 ? -1.004 4.428 29.259 1.00 88.25 169 LYS A O 1
ATOM 1270 N N . THR A 1 170 ? -3.248 4.386 29.136 1.00 81.31 170 THR A N 1
ATOM 1271 C CA . THR A 1 170 ? -3.385 3.175 29.944 1.00 81.31 170 THR A CA 1
ATOM 1272 C C . THR A 1 170 ? -2.696 2.026 29.207 1.00 81.31 170 THR A C 1
ATOM 1274 O O . THR A 1 170 ? -2.982 1.812 28.026 1.00 81.31 170 THR A O 1
ATOM 1277 N N . PRO A 1 171 ? -1.762 1.309 29.859 1.00 68.81 171 PRO A N 1
ATOM 1278 C CA . PRO A 1 171 ? -1.146 0.141 29.259 1.00 68.81 171 PRO A CA 1
ATOM 1279 C C . PRO A 1 171 ? -2.207 -0.869 28.833 1.00 68.81 171 PRO A C 1
ATOM 1281 O O . PRO A 1 171 ? -3.264 -0.983 29.457 1.00 68.81 171 PRO A O 1
ATOM 1284 N N . MET A 1 172 ? -1.895 -1.620 27.783 1.00 72.69 172 MET A N 1
ATOM 1285 C CA . MET A 1 172 ? -2.686 -2.785 27.405 1.00 72.69 172 MET A CA 1
ATOM 1286 C C . MET A 1 172 ? -2.844 -3.711 28.627 1.00 72.69 172 MET A C 1
ATOM 1288 O O . MET A 1 172 ? -1.885 -3.842 29.398 1.00 72.69 172 MET A O 1
ATOM 1292 N N . PRO A 1 173 ? -4.014 -4.352 28.817 1.00 71.56 173 PRO A N 1
ATOM 1293 C CA . PRO A 1 173 ? -4.165 -5.399 29.821 1.00 71.56 173 PRO A CA 1
ATOM 1294 C C . PRO A 1 173 ? -3.101 -6.493 29.656 1.00 71.56 173 PRO A C 1
ATOM 1296 O O . PRO A 1 173 ? -2.510 -6.637 28.583 1.00 71.56 173 PRO A O 1
ATOM 1299 N N . ASP A 1 174 ? -2.877 -7.288 30.701 1.00 77.69 174 ASP A N 1
ATOM 1300 C CA . ASP A 1 174 ? -2.045 -8.485 30.579 1.00 77.69 174 ASP A CA 1
ATOM 1301 C C . ASP A 1 174 ? -2.776 -9.502 29.689 1.00 77.69 174 ASP A C 1
ATOM 1303 O O . ASP A 1 174 ? -3.740 -10.150 30.104 1.00 77.69 174 ASP A O 1
ATOM 1307 N N . LEU A 1 175 ? -2.392 -9.531 28.415 1.00 75.31 175 LEU A N 1
ATOM 1308 C CA . LEU A 1 175 ? -2.994 -10.353 27.374 1.00 75.31 175 LEU A CA 1
ATOM 1309 C C . LEU A 1 175 ? -1.993 -11.423 26.941 1.00 75.31 175 LEU A C 1
ATOM 1311 O O . LEU A 1 175 ? -0.786 -11.160 26.916 1.00 75.31 175 LEU A O 1
ATOM 1315 N N . PRO A 1 176 ? -2.471 -12.613 26.537 1.00 71.12 176 PRO A N 1
ATOM 1316 C CA . PRO A 1 176 ? -1.590 -13.623 25.976 1.00 71.12 176 PRO A CA 1
ATOM 1317 C C . PRO A 1 176 ? -0.844 -13.065 24.757 1.00 71.12 176 PRO A C 1
ATOM 1319 O O . PRO A 1 176 ? -1.331 -12.177 24.048 1.00 71.12 176 PRO A O 1
ATOM 1322 N N . ALA A 1 177 ? 0.348 -13.610 24.503 1.00 65.81 177 ALA A N 1
ATOM 1323 C CA . ALA A 1 177 ? 1.086 -13.320 23.280 1.00 65.81 177 ALA A CA 1
ATOM 1324 C C . ALA A 1 177 ? 0.199 -13.566 22.047 1.00 65.81 177 ALA A C 1
ATOM 1326 O O . ALA A 1 177 ? -0.726 -14.383 22.096 1.00 65.81 177 ALA A O 1
ATOM 1327 N N . LYS A 1 178 ? 0.487 -12.864 20.937 1.00 66.75 178 LYS A N 1
ATOM 1328 C CA . LYS A 1 178 ? -0.252 -13.062 19.680 1.00 66.75 178 LYS A CA 1
ATOM 1329 C C . LYS A 1 178 ? -0.324 -14.566 19.377 1.00 66.75 178 LYS A C 1
ATOM 1331 O O . LYS A 1 178 ? 0.724 -15.211 19.380 1.00 66.75 178 LYS A O 1
ATOM 1336 N N . PRO A 1 179 ? -1.523 -15.113 19.110 1.00 62.41 179 PRO A N 1
ATOM 1337 C CA . PRO A 1 179 ? -1.701 -16.557 18.984 1.00 62.41 179 PRO A CA 1
ATOM 1338 C C . PRO A 1 179 ? -0.937 -17.142 17.790 1.00 62.41 179 PRO A C 1
ATOM 1340 O O . PRO A 1 179 ? -0.583 -18.314 17.817 1.00 62.41 179 PRO A O 1
ATOM 1343 N N . VAL A 1 180 ? -0.657 -16.322 16.769 1.00 78.56 180 VAL A N 1
ATOM 1344 C CA . VAL A 1 180 ? 0.099 -16.696 15.570 1.00 78.56 180 VAL A CA 1
ATOM 1345 C C . VAL A 1 180 ? 1.124 -15.621 15.209 1.00 78.56 180 VAL A C 1
ATOM 1347 O O . VAL A 1 180 ? 0.925 -14.429 15.473 1.00 78.56 180 VAL A O 1
ATOM 1350 N N . GLY A 1 181 ? 2.222 -16.048 14.584 1.00 85.44 181 GLY A N 1
ATOM 1351 C CA . GLY A 1 181 ? 3.213 -15.145 14.000 1.00 85.44 181 GLY A CA 1
ATOM 1352 C C . GLY A 1 181 ? 2.661 -14.381 12.790 1.00 85.44 181 GLY A C 1
ATOM 1353 O O . GLY A 1 181 ? 1.655 -14.753 12.193 1.00 85.44 181 GLY A O 1
ATOM 1354 N N . THR A 1 182 ? 3.350 -13.316 12.396 1.00 89.44 182 THR A N 1
ATOM 1355 C CA . THR A 1 182 ? 3.044 -12.470 11.222 1.00 89.44 182 THR A CA 1
ATOM 1356 C C . THR A 1 182 ? 2.999 -13.250 9.905 1.00 89.44 182 THR A C 1
ATOM 1358 O O . THR A 1 182 ? 2.107 -13.015 9.090 1.00 89.44 182 THR A O 1
ATOM 1361 N N . VAL A 1 183 ? 3.918 -14.206 9.722 1.00 92.19 183 VAL A N 1
ATOM 1362 C CA . VAL A 1 183 ? 3.978 -15.113 8.561 1.00 92.19 183 VAL A CA 1
ATOM 1363 C C . VAL A 1 183 ? 2.689 -15.932 8.456 1.00 92.19 183 VAL A C 1
ATOM 1365 O O . VAL A 1 183 ? 2.022 -15.954 7.423 1.00 92.19 183 VAL A O 1
ATOM 1368 N N . GLU A 1 184 ? 2.318 -16.598 9.550 1.00 92.56 184 GLU A N 1
ATOM 1369 C CA . GLU A 1 184 ? 1.129 -17.446 9.610 1.00 92.56 184 GLU A CA 1
ATOM 1370 C C . GLU A 1 184 ? -0.151 -16.617 9.485 1.00 92.56 184 GLU A C 1
ATOM 1372 O O . GLU A 1 184 ? -1.074 -17.018 8.779 1.00 92.56 184 GLU A O 1
ATOM 1377 N N . GLN A 1 185 ? -0.185 -15.422 10.080 1.00 92.88 185 GLN A N 1
ATOM 1378 C CA . GLN A 1 185 ? -1.296 -14.493 9.911 1.00 92.88 185 GLN A CA 1
ATOM 1379 C C . GLN A 1 185 ? -1.501 -14.109 8.441 1.00 92.88 185 GLN A C 1
ATOM 1381 O O . GLN A 1 185 ? -2.635 -14.133 7.977 1.00 92.88 185 GLN A O 1
ATOM 1386 N N . ALA A 1 186 ? -0.440 -13.806 7.687 1.00 94.94 186 ALA A N 1
ATOM 1387 C CA . ALA A 1 186 ? -0.564 -13.468 6.267 1.00 94.94 186 ALA A CA 1
ATOM 1388 C C . ALA A 1 186 ? -1.085 -14.650 5.424 1.00 94.94 186 ALA A C 1
ATOM 1390 O O . ALA A 1 186 ? -1.930 -14.468 4.542 1.00 94.94 186 ALA A O 1
ATOM 1391 N N . ILE A 1 187 ? -0.639 -15.874 5.730 1.00 93.75 187 ILE A N 1
ATOM 1392 C CA . ILE A 1 187 ? -1.131 -17.103 5.085 1.00 93.75 187 ILE A CA 1
ATOM 1393 C C . ILE A 1 187 ? -2.614 -17.328 5.403 1.00 93.75 187 ILE A C 1
ATOM 1395 O O . ILE A 1 187 ? -3.406 -17.567 4.488 1.00 93.75 187 ILE A O 1
ATOM 1399 N N . ASN A 1 188 ? -2.993 -17.235 6.680 1.00 94.81 188 ASN A N 1
ATOM 1400 C CA . ASN A 1 188 ? -4.375 -17.402 7.128 1.00 94.81 188 ASN A CA 1
ATOM 1401 C C . ASN A 1 188 ? -5.280 -16.322 6.537 1.00 94.81 188 ASN A C 1
ATOM 1403 O O . ASN A 1 188 ? -6.370 -16.642 6.079 1.00 94.81 188 ASN A O 1
ATOM 1407 N N . PHE A 1 189 ? -4.791 -15.086 6.438 1.00 96.56 189 PHE A N 1
ATOM 1408 C CA . PHE A 1 189 ? -5.490 -13.993 5.777 1.00 96.56 189 PHE A CA 1
ATOM 1409 C C . PHE A 1 189 ? -5.817 -14.307 4.329 1.00 96.56 189 PHE A C 1
ATOM 1411 O O . PHE A 1 189 ? -6.983 -14.305 3.932 1.00 96.56 189 PHE A O 1
ATOM 1418 N N . ARG A 1 190 ? -4.805 -14.670 3.538 1.00 93.75 190 ARG A N 1
ATOM 1419 C CA . ARG A 1 190 ? -5.028 -15.000 2.131 1.00 93.75 190 ARG A CA 1
ATOM 1420 C C . ARG A 1 190 ? -5.955 -16.209 1.971 1.00 93.75 190 ARG A C 1
ATOM 1422 O O . ARG A 1 190 ? -6.794 -16.213 1.074 1.00 93.75 190 ARG A O 1
ATOM 1429 N N . ARG A 1 191 ? -5.836 -17.216 2.844 1.00 94.44 191 ARG A N 1
ATOM 1430 C CA . ARG A 1 191 ? -6.741 -18.376 2.874 1.00 94.44 191 ARG A CA 1
ATOM 1431 C C . ARG A 1 191 ? -8.181 -17.965 3.191 1.00 94.44 191 ARG A C 1
ATOM 1433 O O . ARG A 1 191 ? -9.076 -18.376 2.462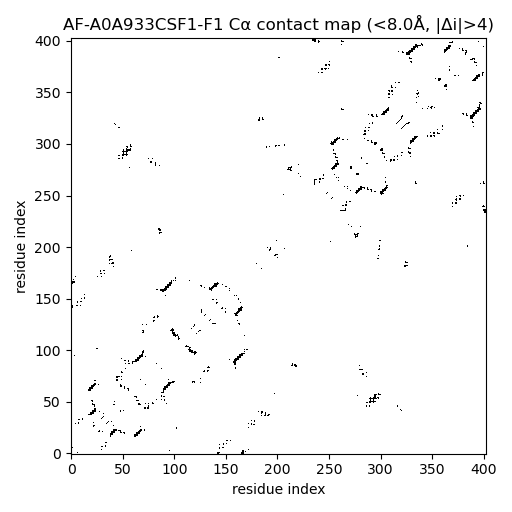 1.00 94.44 191 ARG A O 1
ATOM 1440 N N . GLY A 1 192 ? -8.391 -17.105 4.184 1.00 95.88 192 GLY A N 1
ATOM 1441 C CA . GLY A 1 192 ? -9.712 -16.609 4.569 1.00 95.88 192 GLY A CA 1
ATOM 1442 C C . GLY A 1 192 ? -10.431 -15.864 3.443 1.00 95.88 192 GLY A C 1
ATOM 1443 O O . GLY A 1 192 ? -11.642 -16.027 3.266 1.00 95.88 192 GLY A O 1
ATOM 1444 N N . LEU A 1 193 ? -9.692 -15.106 2.621 1.00 95.50 193 LEU A N 1
ATOM 1445 C CA . LEU A 1 193 ? -10.237 -14.473 1.412 1.00 95.50 193 LEU A CA 1
ATOM 1446 C C . LEU A 1 193 ? -10.627 -15.506 0.332 1.00 95.50 193 LEU A C 1
ATOM 1448 O O . LEU A 1 193 ? -11.633 -15.327 -0.358 1.00 95.50 193 LEU A O 1
ATOM 1452 N N . ILE A 1 194 ? -9.847 -16.583 0.178 1.00 93.00 194 ILE A N 1
ATOM 1453 C CA . ILE A 1 194 ? -10.115 -17.671 -0.782 1.00 93.00 194 ILE A CA 1
ATOM 1454 C C . ILE A 1 194 ? -11.343 -18.483 -0.365 1.00 93.00 194 ILE A C 1
ATOM 1456 O O . ILE A 1 194 ? -12.202 -18.758 -1.198 1.00 93.00 194 ILE A O 1
ATOM 1460 N N . GLU A 1 195 ? -11.442 -18.864 0.908 1.00 94.00 195 GLU A N 1
ATOM 1461 C CA . GLU A 1 195 ? -12.542 -19.683 1.437 1.00 94.00 195 GLU A CA 1
ATOM 1462 C C . GLU A 1 195 ? -13.896 -18.968 1.333 1.00 94.00 195 GLU A C 1
ATOM 1464 O O . GLU A 1 195 ? -14.921 -19.606 1.100 1.00 94.00 195 GLU A O 1
ATOM 1469 N N . ARG A 1 196 ? -13.894 -17.631 1.401 1.00 94.12 196 ARG A N 1
ATOM 1470 C CA . ARG A 1 196 ? -15.074 -16.787 1.148 1.00 94.12 196 ARG A CA 1
ATOM 1471 C C . ARG A 1 196 ? -15.372 -16.565 -0.339 1.00 94.12 196 ARG A C 1
ATOM 1473 O O . ARG A 1 196 ? -16.364 -15.921 -0.674 1.00 94.12 196 ARG A O 1
ATOM 1480 N N . GLY A 1 197 ? -14.515 -17.051 -1.237 1.00 91.81 197 GLY A N 1
ATOM 1481 C CA . GLY A 1 197 ? -14.646 -16.866 -2.683 1.00 91.81 197 GLY A CA 1
ATOM 1482 C C . GLY A 1 197 ? -14.410 -15.429 -3.157 1.00 91.81 197 GLY A C 1
ATOM 1483 O O . GLY A 1 197 ? -14.814 -15.085 -4.266 1.00 91.81 197 GLY A O 1
ATOM 1484 N N . TRP A 1 198 ? -13.783 -14.577 -2.338 1.00 92.56 198 TRP A N 1
ATOM 1485 C CA . TRP A 1 198 ? -13.490 -13.187 -2.708 1.00 92.56 198 TRP A CA 1
ATOM 1486 C C . TRP A 1 198 ? -12.293 -13.088 -3.654 1.00 92.56 198 TRP A C 1
ATOM 1488 O O . TRP A 1 198 ? -12.261 -12.209 -4.512 1.00 92.56 198 TRP A O 1
ATOM 1498 N N . ILE A 1 199 ? -11.334 -14.011 -3.526 1.00 89.81 199 ILE A N 1
ATOM 1499 C CA . ILE A 1 199 ? -10.175 -14.132 -4.417 1.00 89.81 199 ILE A CA 1
ATOM 1500 C C . ILE A 1 199 ? -9.970 -15.588 -4.849 1.00 89.81 199 ILE A C 1
ATOM 1502 O O . ILE A 1 199 ? -10.465 -16.520 -4.217 1.00 89.81 199 ILE A O 1
ATOM 1506 N N . SER A 1 200 ? -9.195 -15.805 -5.915 1.00 83.56 200 SER A N 1
ATOM 1507 C CA . SER A 1 200 ? -8.836 -17.156 -6.369 1.00 83.56 200 SER A CA 1
ATOM 1508 C C . SER A 1 200 ? -7.582 -17.703 -5.669 1.00 83.56 200 SER A C 1
ATOM 1510 O O . SER A 1 200 ? -6.675 -16.959 -5.288 1.00 83.56 200 SER A O 1
ATOM 1512 N N . SER A 1 201 ? -7.473 -19.033 -5.571 1.00 70.56 201 SER A N 1
ATOM 1513 C CA . SER A 1 201 ? -6.328 -19.729 -4.958 1.00 70.56 201 SER A CA 1
ATOM 1514 C C . SER A 1 201 ? -5.010 -19.624 -5.743 1.00 70.56 201 SER A C 1
ATOM 1516 O O . SER A 1 201 ? -3.989 -20.151 -5.306 1.00 70.56 201 SER A O 1
ATOM 1518 N N . GLY A 1 202 ? -4.988 -18.918 -6.878 1.00 59.44 202 GLY A N 1
ATOM 1519 C CA . GLY A 1 202 ? -3.754 -18.553 -7.575 1.00 59.44 202 GLY A CA 1
ATOM 1520 C C . GLY A 1 202 ? -3.154 -19.611 -8.509 1.00 59.44 202 GLY A C 1
ATOM 1521 O O . GLY A 1 202 ? -2.148 -19.301 -9.139 1.00 59.44 202 GLY A O 1
ATOM 1522 N N . HIS A 1 203 ? -3.764 -20.790 -8.686 1.00 49.72 203 HIS A N 1
ATOM 1523 C CA . HIS A 1 203 ? -3.334 -21.777 -9.701 1.00 49.72 203 HIS A CA 1
ATOM 1524 C C . HIS A 1 203 ? -4.123 -21.693 -11.017 1.00 49.72 203 HIS A C 1
ATOM 1526 O O . HIS A 1 203 ? -3.615 -22.062 -12.074 1.00 49.72 203 HIS A O 1
ATOM 1532 N N . ALA A 1 204 ? -5.350 -21.170 -10.979 1.00 39.12 204 ALA A N 1
ATOM 1533 C CA . ALA A 1 204 ? -6.105 -20.860 -12.185 1.00 39.12 204 ALA A CA 1
ATOM 1534 C C . ALA A 1 204 ? -5.671 -19.485 -12.724 1.00 39.12 204 ALA A C 1
ATOM 1536 O O . ALA A 1 204 ? -5.335 -18.579 -11.955 1.00 39.12 204 ALA A O 1
ATOM 1537 N N . GLY A 1 205 ? -5.610 -19.361 -14.051 1.00 41.81 205 GLY A N 1
ATOM 1538 C CA . GLY A 1 205 ? -5.199 -18.152 -14.764 1.00 41.81 205 GLY A CA 1
ATOM 1539 C C . GLY A 1 205 ? -5.984 -16.901 -14.365 1.00 41.81 205 GLY A C 1
ATOM 1540 O O . GLY A 1 205 ? -6.987 -17.004 -13.668 1.00 41.81 205 GLY A O 1
ATOM 1541 N N . VAL A 1 206 ? -5.456 -15.748 -14.798 1.00 41.69 206 VAL A N 1
ATOM 1542 C CA . VAL A 1 206 ? -6.033 -14.388 -14.774 1.00 41.69 206 VAL A CA 1
ATOM 1543 C C . VAL A 1 206 ? -7.433 -14.347 -14.162 1.00 41.69 206 VAL A C 1
ATOM 1545 O O . VAL A 1 206 ? -8.360 -14.929 -14.731 1.00 41.69 206 VAL A O 1
ATOM 1548 N N . SER A 1 207 ? -7.583 -13.674 -13.016 1.00 41.91 207 SER A N 1
ATOM 1549 C CA . SER A 1 207 ? -8.904 -13.402 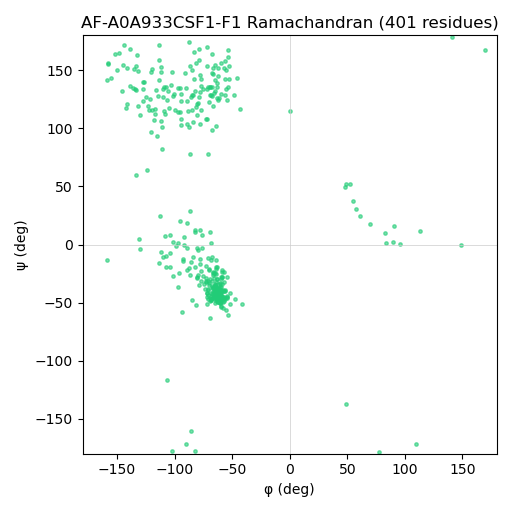-12.448 1.00 41.91 207 SER A CA 1
ATOM 1550 C C . SER A 1 207 ? -9.842 -12.952 -13.567 1.00 41.91 207 SER A C 1
ATOM 1552 O O . SER A 1 207 ? -9.603 -11.944 -14.223 1.00 41.91 207 SER A O 1
ATOM 1554 N N . LYS A 1 208 ? -10.885 -13.743 -13.826 1.00 40.12 208 LYS A N 1
ATOM 1555 C CA . LYS A 1 208 ? -11.862 -13.476 -14.891 1.00 40.12 208 LYS A CA 1
ATOM 1556 C C . LYS A 1 208 ? -12.880 -12.400 -14.488 1.00 40.12 208 LYS A C 1
ATOM 1558 O O . LYS A 1 208 ? -13.919 -12.268 -15.130 1.00 40.12 208 LYS A O 1
ATOM 1563 N N . GLY A 1 209 ? -12.625 -11.671 -13.401 1.00 41.22 209 GLY A N 1
ATOM 1564 C CA . GLY A 1 209 ? -13.472 -10.570 -12.971 1.00 41.22 209 GLY A CA 1
ATOM 1565 C C . GLY A 1 209 ? -13.360 -9.395 -13.938 1.00 41.22 209 GLY A C 1
ATOM 1566 O O . GLY A 1 209 ? -12.261 -9.007 -14.322 1.00 41.22 209 GLY A O 1
ATOM 1567 N N . LYS A 1 210 ? -14.497 -8.792 -14.306 1.00 40.66 210 LYS A N 1
ATOM 1568 C CA . LYS A 1 210 ? -14.493 -7.398 -14.764 1.00 40.66 210 LYS A CA 1
ATOM 1569 C C . LYS A 1 210 ? -14.047 -6.558 -13.574 1.00 40.66 210 LYS A C 1
ATOM 1571 O O . LYS A 1 210 ? -14.812 -6.378 -12.627 1.00 40.66 210 LYS A O 1
ATOM 1576 N N . TRP A 1 211 ? -12.794 -6.136 -13.590 1.00 53.44 211 TRP A N 1
ATOM 1577 C CA . TRP A 1 211 ? -12.258 -5.253 -12.573 1.00 53.44 211 TRP A CA 1
ATOM 1578 C C . TRP A 1 211 ? -12.863 -3.865 -12.738 1.00 53.44 211 TRP A C 1
ATOM 1580 O O . TRP A 1 211 ? -13.039 -3.394 -13.861 1.00 53.44 211 TRP A O 1
ATOM 1590 N N . LEU A 1 212 ? -13.266 -3.261 -11.621 1.00 46.03 212 LEU A N 1
ATOM 1591 C CA . LEU A 1 212 ? -13.871 -1.937 -11.642 1.00 46.03 212 LEU A CA 1
ATOM 1592 C C . LEU A 1 212 ? -12.799 -0.914 -12.026 1.00 46.03 212 LEU A C 1
ATOM 1594 O O . LEU A 1 212 ? -11.676 -0.969 -11.516 1.00 46.03 212 LEU A O 1
ATOM 1598 N N . ALA A 1 213 ? -13.172 -0.004 -12.924 1.00 52.16 213 ALA A N 1
ATOM 1599 C CA . ALA A 1 213 ? -12.408 1.204 -13.188 1.00 52.16 213 ALA A CA 1
ATOM 1600 C C . ALA A 1 213 ? -12.226 2.001 -11.877 1.00 52.16 213 ALA A C 1
ATOM 1602 O O . ALA A 1 213 ? -13.016 1.809 -10.941 1.00 52.16 213 ALA A O 1
ATOM 1603 N N . PRO A 1 214 ? -11.208 2.877 -11.792 1.00 51.06 214 PRO A N 1
ATOM 1604 C CA . PRO A 1 214 ? -11.139 3.889 -10.740 1.00 51.06 214 PRO A CA 1
ATOM 1605 C C . PRO A 1 214 ? -12.494 4.593 -10.581 1.00 51.06 214 PRO A C 1
ATOM 1607 O O . PRO A 1 214 ? -13.220 4.771 -11.563 1.00 51.06 214 PRO A O 1
ATOM 1610 N N . ASP A 1 215 ? -12.866 4.925 -9.346 1.00 62.16 215 ASP A N 1
ATOM 1611 C CA . ASP A 1 215 ? -14.157 5.557 -9.074 1.00 62.16 215 ASP A CA 1
ATOM 1612 C C . ASP A 1 215 ? -14.240 6.921 -9.776 1.00 62.16 215 ASP A C 1
ATOM 1614 O O . ASP A 1 215 ? -13.222 7.589 -9.935 1.00 62.16 215 ASP A O 1
ATOM 1618 N N . GLU A 1 216 ? -15.439 7.385 -10.144 1.00 60.09 216 GLU A N 1
ATOM 1619 C CA . GLU A 1 216 ? -15.611 8.749 -10.682 1.00 60.09 216 GLU A CA 1
ATOM 1620 C C . GLU A 1 216 ? -15.103 9.827 -9.708 1.00 60.09 216 GLU A C 1
ATOM 1622 O O . GLU A 1 216 ? -14.748 10.924 -10.133 1.00 60.09 216 GLU A O 1
ATOM 1627 N N . ARG A 1 217 ? -15.046 9.515 -8.403 1.00 63.72 217 ARG A N 1
ATOM 1628 C CA . ARG A 1 217 ? -14.480 10.387 -7.366 1.00 63.72 217 ARG A CA 1
ATOM 1629 C C . ARG A 1 217 ? -12.953 10.395 -7.316 1.00 63.72 217 ARG A C 1
ATOM 1631 O O . ARG A 1 217 ? -12.396 11.233 -6.611 1.00 63.72 217 ARG A O 1
ATOM 1638 N N . SER A 1 218 ? -12.269 9.476 -7.999 1.00 73.00 218 SER A N 1
ATOM 1639 C CA . SER A 1 218 ? -10.810 9.503 -8.067 1.00 73.00 218 SER A CA 1
ATOM 1640 C C . SER A 1 218 ? -10.351 10.723 -8.869 1.00 73.00 218 SER A C 1
ATOM 1642 O O . SER A 1 218 ? -10.895 11.017 -9.935 1.00 73.00 218 SER A O 1
ATOM 1644 N N . ALA A 1 219 ? -9.338 11.437 -8.378 1.00 71.19 219 ALA A N 1
ATOM 1645 C CA . ALA A 1 219 ? -8.789 12.577 -9.105 1.00 71.19 219 ALA A CA 1
ATOM 1646 C C . ALA A 1 219 ? -8.256 12.112 -10.479 1.00 71.19 219 ALA A C 1
ATOM 1648 O O . ALA A 1 219 ? -7.498 11.136 -10.533 1.00 71.19 219 ALA A O 1
ATOM 1649 N N . PRO A 1 220 ? -8.628 12.772 -11.594 1.00 69.44 220 PRO A N 1
ATOM 1650 C CA . PRO A 1 220 ? -8.198 12.338 -12.913 1.00 69.44 220 PRO A CA 1
ATOM 1651 C C . PRO A 1 220 ? -6.683 12.482 -13.038 1.00 69.44 220 PRO A C 1
ATOM 1653 O O . PRO A 1 220 ? -6.115 13.535 -12.743 1.00 69.44 220 PRO A O 1
ATOM 1656 N N . ILE A 1 221 ? -6.027 11.432 -13.526 1.00 74.94 221 ILE A N 1
ATOM 1657 C CA . ILE A 1 221 ? -4.606 11.492 -13.846 1.00 74.94 221 ILE A CA 1
ATOM 1658 C C . ILE A 1 221 ? -4.468 11.998 -15.279 1.00 74.94 221 ILE A C 1
ATOM 1660 O O . ILE A 1 221 ? -4.650 11.250 -16.238 1.00 74.94 221 ILE A O 1
ATOM 1664 N N . VAL A 1 222 ? -4.152 13.283 -15.423 1.00 77.62 222 VAL A N 1
ATOM 1665 C CA . VAL A 1 222 ? -3.930 13.905 -16.731 1.00 77.62 222 VAL A CA 1
ATOM 1666 C C . VAL A 1 222 ? -2.436 13.947 -17.015 1.00 77.62 222 VAL A C 1
ATOM 1668 O O . VAL A 1 222 ? -1.683 14.651 -16.344 1.00 77.62 222 VAL A O 1
ATOM 1671 N N . PHE A 1 223 ? -2.004 13.203 -18.030 1.00 80.62 223 PHE A N 1
ATOM 1672 C CA . PHE A 1 223 ? -0.635 13.279 -18.527 1.00 80.62 223 PHE A CA 1
ATOM 1673 C C . PHE A 1 223 ? -0.520 14.421 -19.550 1.00 80.62 223 PHE A C 1
ATOM 1675 O O . PHE A 1 223 ? -1.298 14.447 -20.507 1.00 80.62 223 PHE A O 1
ATOM 1682 N N . PRO A 1 224 ? 0.430 15.362 -19.386 1.00 79.50 224 PRO A N 1
ATOM 1683 C CA . PRO A 1 224 ? 0.598 16.475 -20.320 1.00 79.50 224 PRO A CA 1
ATOM 1684 C C . PRO A 1 224 ? 1.061 15.972 -21.687 1.00 79.50 224 PRO A C 1
ATOM 1686 O O . PRO A 1 224 ? 1.818 15.006 -21.757 1.00 79.50 224 PRO A O 1
ATOM 1689 N N . GLU A 1 225 ? 0.649 16.625 -22.774 1.00 78.31 225 GLU A N 1
ATOM 1690 C CA . GLU A 1 225 ? 1.198 16.321 -24.098 1.00 78.31 225 GLU A CA 1
ATOM 1691 C C . GLU A 1 225 ? 2.690 16.666 -24.167 1.00 78.31 225 GLU A C 1
ATOM 1693 O O . GLU A 1 225 ? 3.148 17.666 -23.612 1.00 78.31 225 GLU A O 1
ATOM 1698 N N . ILE A 1 226 ? 3.462 15.828 -24.862 1.00 70.69 226 ILE A N 1
ATOM 1699 C CA . ILE A 1 226 ? 4.873 16.105 -25.128 1.00 70.69 226 ILE A CA 1
ATOM 1700 C C . ILE A 1 226 ? 4.931 16.998 -26.366 1.00 70.69 226 ILE A C 1
ATOM 1702 O O . ILE A 1 226 ? 4.734 16.530 -27.487 1.00 70.69 226 ILE A O 1
ATOM 1706 N N . HIS A 1 227 ? 5.208 18.284 -26.170 1.00 62.81 227 HIS A N 1
ATOM 1707 C CA . HIS A 1 227 ? 5.466 19.206 -27.272 1.00 62.81 227 HIS A CA 1
ATOM 1708 C C . HIS A 1 227 ? 6.898 18.998 -27.779 1.00 62.81 227 HIS A C 1
ATOM 1710 O O . HIS A 1 227 ? 7.869 19.390 -27.135 1.00 62.81 227 HIS A O 1
ATOM 1716 N N . SER A 1 228 ? 7.040 18.334 -28.926 1.00 62.72 228 SER A N 1
ATOM 1717 C CA . SER A 1 228 ? 8.329 18.146 -29.587 1.00 62.72 228 SER A CA 1
ATOM 1718 C C . SER A 1 228 ? 8.605 19.320 -30.515 1.00 62.72 228 SER A C 1
ATOM 1720 O O . SER A 1 228 ? 7.909 19.430 -31.516 1.00 62.72 228 SER A O 1
ATOM 1722 N N . GLU A 1 229 ? 9.628 20.138 -30.257 1.00 52.66 229 GLU A N 1
ATOM 1723 C CA . GLU A 1 229 ? 10.232 20.912 -31.357 1.00 52.66 229 GLU A CA 1
ATOM 1724 C C . GLU A 1 229 ? 11.666 21.424 -31.124 1.00 52.66 229 GLU A C 1
ATOM 1726 O O . GLU A 1 229 ? 12.316 21.775 -32.104 1.00 52.66 229 GLU A O 1
ATOM 1731 N N . THR A 1 230 ? 12.232 21.408 -29.905 1.00 52.66 230 THR A N 1
ATOM 1732 C CA . THR A 1 230 ? 13.527 22.098 -29.677 1.00 52.66 230 THR A CA 1
ATOM 1733 C C . THR A 1 230 ? 14.654 21.325 -28.985 1.00 52.66 230 THR A C 1
ATOM 1735 O O . THR A 1 230 ? 15.752 21.867 -28.896 1.00 52.66 230 THR A O 1
ATOM 1738 N N . GLU A 1 231 ? 14.471 20.083 -28.523 1.00 56.88 231 GLU A N 1
ATOM 1739 C CA . GLU A 1 231 ? 15.536 19.376 -27.782 1.00 56.88 231 GLU A CA 1
ATOM 1740 C C . GLU A 1 231 ? 16.236 18.289 -28.612 1.00 56.88 231 GLU A C 1
ATOM 1742 O O . GLU A 1 231 ? 15.628 17.311 -29.054 1.00 56.88 231 GLU A O 1
ATOM 1747 N N . THR A 1 232 ? 17.541 18.462 -28.835 1.00 63.25 232 THR A N 1
ATOM 1748 C CA . THR A 1 232 ? 18.450 17.424 -29.346 1.00 63.25 232 THR A CA 1
ATOM 1749 C C . THR A 1 232 ? 18.836 16.461 -28.219 1.00 63.25 232 THR A C 1
ATOM 1751 O O . THR A 1 232 ? 19.337 16.919 -27.194 1.00 63.25 232 THR A O 1
ATOM 1754 N N . GLY A 1 233 ? 18.659 15.151 -28.411 1.00 70.88 233 GLY A N 1
ATOM 1755 C CA . GLY A 1 233 ? 19.058 14.113 -27.452 1.00 70.88 233 GLY A CA 1
ATOM 1756 C C . GLY A 1 233 ? 18.052 12.961 -27.354 1.00 70.88 233 GLY A C 1
ATOM 1757 O O . GLY A 1 233 ? 17.007 13.034 -28.008 1.00 70.88 233 GLY A O 1
ATOM 1758 N N . PRO A 1 234 ? 18.340 11.944 -26.514 1.00 75.94 234 PRO A N 1
ATOM 1759 C CA . PRO A 1 234 ? 17.470 10.789 -26.345 1.00 75.94 234 PRO A CA 1
ATOM 1760 C C . PRO A 1 234 ? 16.057 11.207 -25.940 1.00 75.94 234 PRO A C 1
ATOM 1762 O O . PRO A 1 234 ? 15.897 12.113 -25.116 1.00 75.94 234 PRO A O 1
ATOM 1765 N N . ARG A 1 235 ? 15.029 10.517 -26.446 1.00 82.88 235 ARG A N 1
ATOM 1766 C CA . ARG A 1 235 ? 13.618 10.799 -26.113 1.00 82.88 235 ARG A CA 1
ATOM 1767 C C . ARG A 1 235 ? 12.850 9.531 -25.746 1.00 82.88 235 ARG A C 1
ATOM 1769 O O . ARG A 1 235 ? 13.147 8.480 -26.309 1.00 82.88 235 ARG A O 1
ATOM 1776 N N . PRO A 1 236 ? 11.830 9.601 -24.869 1.00 86.56 236 PRO A N 1
ATOM 1777 C CA . PRO A 1 236 ? 10.969 8.454 -24.600 1.00 86.56 236 PRO A CA 1
ATOM 1778 C C . PRO A 1 236 ? 10.349 7.919 -25.898 1.00 86.56 236 PRO A C 1
ATOM 1780 O O . PRO A 1 236 ? 9.829 8.689 -26.705 1.00 86.56 236 PRO A O 1
ATOM 1783 N N . SER A 1 237 ? 10.377 6.602 -26.090 1.00 91.50 237 SER A N 1
ATOM 1784 C CA . SER A 1 237 ? 9.846 5.942 -27.283 1.00 91.50 237 SER A CA 1
ATOM 1785 C C . SER A 1 237 ? 8.462 5.365 -27.008 1.00 91.50 237 SER A C 1
ATOM 1787 O O . SER A 1 237 ? 8.302 4.440 -26.205 1.00 91.50 237 SER A O 1
ATOM 1789 N N . LEU A 1 238 ? 7.439 5.875 -27.699 1.00 91.62 238 LEU A N 1
ATOM 1790 C CA . LEU A 1 238 ? 6.076 5.345 -27.585 1.00 91.62 238 LEU A CA 1
ATOM 1791 C C . LEU A 1 238 ? 5.987 3.894 -28.087 1.00 91.62 238 LEU A C 1
ATOM 1793 O O . LEU A 1 238 ? 5.248 3.088 -27.521 1.00 91.62 238 LEU A O 1
ATOM 1797 N N . GLU A 1 239 ? 6.735 3.548 -29.138 1.00 94.56 239 GLU A N 1
ATOM 1798 C CA . GLU A 1 239 ? 6.746 2.194 -29.699 1.00 94.56 239 GLU A CA 1
ATOM 1799 C C . GLU A 1 239 ? 7.325 1.190 -28.700 1.00 94.56 239 GLU A C 1
ATOM 1801 O O . GLU A 1 239 ? 6.674 0.191 -28.385 1.00 94.56 239 GLU A O 1
ATOM 1806 N N . LYS A 1 240 ? 8.501 1.484 -28.129 1.00 95.56 240 LYS A N 1
ATOM 1807 C CA . LYS A 1 240 ? 9.121 0.611 -27.125 1.00 95.56 240 LYS A CA 1
ATOM 1808 C C . LYS A 1 240 ? 8.264 0.519 -25.861 1.00 95.56 240 LYS A C 1
ATOM 1810 O O . LYS A 1 240 ? 8.029 -0.577 -25.355 1.00 95.56 240 LYS A O 1
ATOM 1815 N N . ALA A 1 241 ? 7.700 1.636 -25.397 1.00 95.56 241 ALA A N 1
ATOM 1816 C CA . ALA A 1 241 ? 6.775 1.632 -24.266 1.00 95.56 241 ALA A CA 1
ATOM 1817 C C . ALA A 1 241 ? 5.551 0.735 -24.519 1.00 95.56 241 ALA A C 1
ATOM 1819 O O . ALA A 1 241 ? 5.127 0.008 -23.619 1.00 95.56 241 ALA A O 1
ATOM 1820 N N . ARG A 1 242 ? 5.001 0.728 -25.744 1.00 97.00 242 ARG A N 1
ATOM 1821 C CA . ARG A 1 242 ? 3.879 -0.147 -26.124 1.00 97.00 242 ARG A CA 1
ATOM 1822 C C . ARG A 1 242 ? 4.245 -1.625 -26.007 1.00 97.00 242 ARG A C 1
ATOM 1824 O O . ARG A 1 242 ? 3.407 -2.414 -25.569 1.00 97.00 242 ARG A O 1
ATOM 1831 N N . VAL A 1 243 ? 5.478 -2.007 -26.340 1.00 98.19 243 VAL A N 1
ATOM 1832 C CA . VAL A 1 243 ? 5.963 -3.385 -26.153 1.00 98.19 243 VAL A CA 1
ATOM 1833 C C . VAL A 1 243 ? 6.011 -3.752 -24.665 1.00 98.19 243 VAL A C 1
ATOM 1835 O O . VAL A 1 243 ? 5.507 -4.809 -24.287 1.00 98.19 243 VAL A O 1
ATOM 1838 N N . ILE A 1 244 ? 6.528 -2.874 -23.798 1.00 98.06 244 ILE A N 1
ATOM 1839 C CA . ILE A 1 244 ? 6.525 -3.102 -22.340 1.00 98.06 244 ILE A CA 1
ATOM 1840 C C . ILE A 1 244 ? 5.096 -3.244 -21.808 1.00 98.06 244 ILE A C 1
ATOM 1842 O O . ILE A 1 244 ? 4.781 -4.207 -21.109 1.00 98.06 244 ILE A O 1
ATOM 1846 N N . TYR A 1 245 ? 4.214 -2.307 -22.157 1.00 97.94 245 TYR A N 1
ATOM 1847 C CA . TYR A 1 245 ? 2.850 -2.283 -21.642 1.00 97.94 245 TYR A CA 1
ATOM 1848 C C . TYR A 1 245 ? 2.018 -3.480 -22.120 1.00 97.94 245 TYR A C 1
ATOM 1850 O O . TYR A 1 245 ? 1.371 -4.145 -21.311 1.00 97.94 245 TYR A O 1
ATOM 1858 N N . SER A 1 246 ? 2.088 -3.827 -23.409 1.00 97.88 246 SER A N 1
ATOM 1859 C CA . SER A 1 246 ? 1.434 -5.036 -23.933 1.00 97.88 246 SER A CA 1
ATOM 1860 C C . SER A 1 246 ? 1.955 -6.305 -23.255 1.00 97.88 246 SER A C 1
ATOM 1862 O O . SER A 1 246 ? 1.153 -7.141 -22.848 1.00 97.88 246 SER A O 1
ATOM 1864 N N . SER A 1 247 ? 3.265 -6.402 -23.009 1.00 98.38 247 SER A N 1
ATOM 1865 C CA . SER A 1 247 ? 3.865 -7.522 -22.270 1.00 98.38 247 SER A CA 1
ATOM 1866 C C . SER A 1 247 ? 3.330 -7.640 -20.835 1.00 98.38 247 SER A C 1
ATOM 1868 O O . SER A 1 247 ? 3.078 -8.749 -20.359 1.00 98.38 247 SER A O 1
ATOM 1870 N N . LEU A 1 248 ? 3.110 -6.516 -20.138 1.00 97.88 248 LEU A N 1
ATOM 1871 C CA . LEU A 1 248 ? 2.475 -6.502 -18.812 1.00 97.88 248 LEU A CA 1
ATOM 1872 C C . LEU A 1 248 ? 1.031 -7.015 -18.877 1.00 97.88 248 LEU A C 1
ATOM 1874 O O . LEU A 1 248 ? 0.642 -7.877 -18.084 1.00 97.88 248 LEU A O 1
ATOM 1878 N N . ARG A 1 249 ? 0.241 -6.532 -19.841 1.00 96.38 249 ARG A N 1
ATOM 1879 C CA . ARG A 1 249 ? -1.158 -6.954 -20.015 1.00 96.38 249 ARG A CA 1
ATOM 1880 C C . ARG A 1 249 ? -1.265 -8.430 -20.402 1.00 96.38 249 ARG A C 1
ATOM 1882 O O . ARG A 1 249 ? -2.079 -9.145 -19.824 1.00 96.38 249 ARG A O 1
ATOM 1889 N N . GLU A 1 250 ? -0.395 -8.926 -21.279 1.00 95.44 250 GLU A N 1
ATOM 1890 C CA . GLU A 1 250 ? -0.305 -10.351 -21.634 1.00 95.44 250 GLU A CA 1
ATOM 1891 C 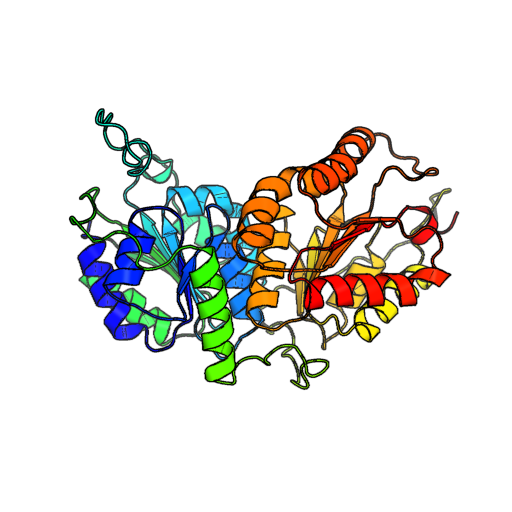C . GLU A 1 250 ? 0.121 -11.239 -20.454 1.00 95.44 250 GLU A C 1
ATOM 1893 O O . GLU A 1 250 ? -0.331 -12.382 -20.337 1.00 95.44 250 GLU A O 1
ATOM 1898 N N . ALA A 1 251 ? 0.950 -10.722 -19.541 1.00 94.50 251 ALA A N 1
ATOM 1899 C CA . ALA A 1 251 ? 1.265 -11.391 -18.277 1.00 94.50 251 ALA A CA 1
ATOM 1900 C C . ALA A 1 251 ? 0.078 -11.389 -17.287 1.00 94.50 251 ALA A C 1
ATOM 1902 O O . ALA A 1 251 ? 0.083 -12.144 -16.310 1.00 94.50 251 ALA A O 1
ATOM 1903 N N . GLY A 1 252 ? -0.967 -10.604 -17.563 1.00 92.44 252 GLY A N 1
ATOM 1904 C CA . GLY A 1 252 ? -2.184 -10.500 -16.765 1.00 92.44 252 GLY A CA 1
ATOM 1905 C C . GLY A 1 252 ? -2.132 -9.424 -15.684 1.00 92.44 252 GLY A C 1
ATOM 1906 O O . GLY A 1 252 ? -2.948 -9.485 -14.768 1.00 92.44 252 GLY A O 1
ATOM 1907 N N . ILE A 1 253 ? -1.188 -8.481 -15.755 1.00 95.12 253 ILE A N 1
ATOM 1908 C CA . ILE A 1 253 ? -1.092 -7.348 -14.824 1.00 95.12 253 ILE A CA 1
ATOM 1909 C C . ILE A 1 253 ? -2.334 -6.468 -14.955 1.00 95.12 253 ILE A C 1
ATOM 1911 O O . ILE A 1 253 ? -2.643 -6.023 -16.056 1.00 95.12 253 ILE A O 1
ATOM 1915 N N . ASP A 1 254 ? -3.029 -6.208 -13.847 1.00 93.50 254 ASP A N 1
ATOM 1916 C CA . ASP A 1 254 ? -4.304 -5.468 -13.799 1.00 93.50 254 ASP A CA 1
ATOM 1917 C C . ASP A 1 254 ? -4.343 -4.350 -12.743 1.00 93.50 254 ASP A C 1
ATOM 1919 O O . ASP A 1 254 ? -5.374 -3.699 -12.552 1.00 93.50 254 ASP A O 1
ATOM 1923 N N . PHE A 1 255 ? -3.214 -4.116 -12.076 1.00 95.50 255 PHE A N 1
ATOM 1924 C CA . PHE A 1 255 ? -3.056 -3.100 -11.047 1.00 95.50 255 PHE A CA 1
ATOM 1925 C C . PHE A 1 255 ? -1.670 -2.464 -11.194 1.00 95.50 255 PHE A C 1
ATOM 1927 O O . PHE A 1 255 ? -0.659 -3.163 -11.156 1.00 95.50 255 PHE A O 1
ATOM 1934 N N . VAL A 1 256 ? -1.598 -1.155 -11.408 1.00 97.31 256 VAL A N 1
ATOM 1935 C CA . VAL A 1 256 ? -0.339 -0.446 -11.667 1.00 97.31 256 VAL A CA 1
ATOM 1936 C C . VAL A 1 256 ? -0.180 0.650 -10.628 1.00 97.31 256 VAL A C 1
ATOM 1938 O O . VAL A 1 256 ? -1.000 1.556 -10.532 1.00 97.31 256 VAL A O 1
ATOM 1941 N N . VAL A 1 257 ? 0.889 0.571 -9.846 1.00 97.38 257 VAL A N 1
ATOM 1942 C CA . VAL A 1 257 ? 1.276 1.623 -8.904 1.00 97.38 257 VAL A CA 1
ATOM 1943 C C . VAL A 1 257 ? 2.531 2.283 -9.434 1.00 97.38 257 VAL A C 1
ATOM 1945 O O . VAL A 1 257 ? 3.439 1.584 -9.882 1.00 97.38 257 VAL A O 1
ATOM 1948 N N . TYR A 1 258 ? 2.607 3.607 -9.406 1.00 96.25 258 TYR A N 1
ATOM 1949 C CA . TYR A 1 258 ? 3.794 4.293 -9.896 1.00 96.25 258 TYR A CA 1
ATOM 1950 C C . TYR A 1 258 ? 4.055 5.615 -9.192 1.00 96.25 258 TYR A C 1
ATOM 1952 O O . TYR A 1 258 ? 3.133 6.307 -8.763 1.00 96.25 258 TYR A O 1
ATOM 1960 N N . LEU A 1 259 ? 5.336 5.965 -9.105 1.00 93.69 259 LEU A N 1
ATOM 1961 C CA . LEU A 1 259 ? 5.770 7.337 -8.875 1.00 93.69 259 LEU A CA 1
ATOM 1962 C C . LEU A 1 259 ? 6.040 7.946 -10.261 1.00 93.69 259 LEU A C 1
ATOM 1964 O O . LEU A 1 259 ? 6.798 7.335 -11.016 1.00 93.69 259 LEU A O 1
ATOM 1968 N N . PRO A 1 260 ? 5.407 9.073 -10.642 1.00 89.12 260 PRO A N 1
ATOM 1969 C CA . PRO A 1 260 ? 5.573 9.634 -11.979 1.00 89.12 260 PRO A CA 1
ATOM 1970 C C . PRO A 1 260 ? 7.038 9.912 -12.313 1.00 89.12 260 PRO A C 1
ATOM 1972 O O . PRO A 1 260 ? 7.721 10.599 -11.556 1.00 89.12 260 PRO A O 1
ATOM 1975 N N . ASP A 1 261 ? 7.498 9.419 -13.464 1.00 86.31 261 ASP A N 1
ATOM 1976 C CA . ASP A 1 261 ? 8.874 9.619 -13.916 1.00 86.31 261 ASP A CA 1
ATOM 1977 C C . ASP A 1 261 ? 8.968 9.767 -15.440 1.00 86.31 261 ASP A C 1
ATOM 1979 O O . ASP A 1 261 ? 8.126 9.290 -16.205 1.00 86.31 261 ASP A O 1
ATOM 1983 N N . SER A 1 262 ? 10.020 10.451 -15.896 1.00 82.25 262 SER A N 1
ATOM 1984 C CA . SER A 1 262 ? 10.214 10.720 -17.327 1.00 82.25 262 SER A CA 1
ATOM 1985 C C . SER A 1 262 ? 10.543 9.464 -18.136 1.00 82.25 262 SER A C 1
ATOM 1987 O O . SER A 1 262 ? 10.226 9.402 -19.323 1.00 82.25 262 SER A O 1
ATOM 1989 N N . ALA A 1 263 ? 11.192 8.469 -17.523 1.00 81.44 263 ALA A N 1
ATOM 1990 C CA . ALA A 1 263 ? 11.674 7.294 -18.231 1.00 81.44 263 ALA A CA 1
ATOM 1991 C C . ALA A 1 263 ? 10.524 6.359 -18.621 1.00 81.44 263 ALA A C 1
ATOM 1993 O O . ALA A 1 263 ? 10.522 5.826 -19.730 1.00 81.44 263 ALA A O 1
ATOM 1994 N N . ASN A 1 264 ? 9.531 6.220 -17.743 1.00 88.44 264 ASN A N 1
ATOM 1995 C CA . ASN A 1 264 ? 8.382 5.335 -17.906 1.00 88.44 264 ASN A CA 1
ATOM 1996 C C . ASN A 1 264 ? 7.087 6.064 -18.290 1.00 88.44 264 ASN A C 1
ATOM 1998 O O . ASN A 1 264 ? 6.035 5.420 -18.334 1.00 88.44 264 ASN A O 1
ATOM 2002 N N . TYR A 1 265 ? 7.146 7.366 -18.599 1.00 89.94 265 TYR A N 1
ATOM 2003 C CA . TYR A 1 265 ? 5.987 8.224 -18.880 1.00 89.94 265 TYR A CA 1
ATOM 2004 C C . TYR A 1 265 ? 4.917 7.538 -19.750 1.00 89.94 265 TYR A C 1
ATOM 2006 O O . TYR A 1 265 ? 3.752 7.476 -19.366 1.00 89.94 265 TYR A O 1
ATOM 2014 N N . PHE A 1 266 ? 5.295 6.959 -20.897 1.00 93.12 266 PHE A N 1
ATOM 2015 C CA . PHE A 1 266 ? 4.322 6.344 -21.808 1.00 93.12 266 PHE A CA 1
ATOM 2016 C C . PHE A 1 266 ? 3.703 5.054 -21.256 1.00 93.12 266 PHE A C 1
ATOM 2018 O O . PHE A 1 266 ? 2.531 4.789 -21.513 1.00 93.12 266 PHE A O 1
ATOM 2025 N N . VAL A 1 267 ? 4.453 4.262 -20.483 1.00 94.69 267 VAL A N 1
ATOM 2026 C CA . VAL A 1 267 ? 3.927 3.051 -19.829 1.00 94.69 267 VAL A CA 1
ATOM 2027 C C . VAL A 1 267 ? 2.928 3.438 -18.738 1.00 94.69 267 VAL A C 1
ATOM 2029 O O . VAL A 1 267 ? 1.843 2.864 -18.672 1.00 94.69 267 VAL A O 1
ATOM 2032 N N . GLN A 1 268 ? 3.268 4.445 -17.928 1.00 94.00 268 GLN A N 1
ATOM 2033 C CA . GLN A 1 268 ? 2.401 4.982 -16.875 1.00 94.00 268 GLN A CA 1
ATOM 2034 C C . GLN A 1 268 ? 1.125 5.593 -17.464 1.00 94.00 268 GLN A C 1
ATOM 2036 O O . GLN A 1 268 ? 0.028 5.307 -16.990 1.00 94.00 268 GLN A O 1
ATOM 2041 N N . ARG A 1 269 ? 1.254 6.361 -18.552 1.00 92.44 269 ARG A N 1
ATOM 2042 C CA . ARG A 1 269 ? 0.123 6.950 -19.272 1.00 92.44 269 ARG A CA 1
ATOM 2043 C C . ARG A 1 269 ? -0.828 5.888 -19.819 1.00 92.44 269 ARG A C 1
ATOM 2045 O O . ARG A 1 269 ? -2.019 5.955 -19.543 1.00 92.44 269 ARG A O 1
ATOM 2052 N N . MET A 1 270 ? -0.314 4.881 -20.529 1.00 94.31 270 MET A N 1
ATOM 2053 C CA . MET A 1 270 ? -1.153 3.789 -21.043 1.00 94.31 270 MET A CA 1
ATOM 2054 C C . MET A 1 270 ? -1.854 3.021 -19.917 1.00 94.31 270 MET A C 1
ATOM 2056 O O . MET A 1 270 ? -3.003 2.626 -20.076 1.00 94.31 270 MET A O 1
ATOM 2060 N N . ALA A 1 271 ? -1.195 2.828 -18.770 1.00 92.81 271 ALA A N 1
ATOM 2061 C CA . ALA A 1 271 ? -1.823 2.215 -17.604 1.00 92.81 271 ALA A CA 1
ATOM 2062 C C . ALA A 1 271 ? -2.958 3.070 -17.023 1.00 92.81 271 ALA A C 1
ATOM 2064 O O . ALA A 1 271 ? -3.990 2.525 -16.640 1.00 92.81 271 ALA A O 1
ATOM 2065 N N . ALA A 1 272 ? -2.778 4.389 -16.942 1.00 90.25 272 ALA A N 1
ATOM 2066 C CA . ALA A 1 272 ? -3.797 5.305 -16.436 1.00 90.25 272 ALA A CA 1
ATOM 2067 C C . ALA A 1 272 ? -4.993 5.462 -17.392 1.00 90.25 272 ALA A C 1
ATOM 2069 O O . ALA A 1 272 ? -6.113 5.670 -16.936 1.00 90.25 272 ALA A O 1
ATOM 2070 N N . GLU A 1 273 ? -4.761 5.343 -18.702 1.00 89.88 273 GLU A N 1
ATOM 2071 C CA . GLU A 1 273 ? -5.794 5.444 -19.740 1.00 89.88 273 GLU A CA 1
ATOM 2072 C C . GLU A 1 273 ? -6.530 4.110 -20.009 1.00 89.88 273 GLU A C 1
ATOM 2074 O O . GLU A 1 273 ? -7.598 4.129 -20.623 1.00 89.88 273 GLU A O 1
ATOM 2079 N N . ASP A 1 274 ? -6.014 2.953 -19.559 1.00 90.19 274 ASP A N 1
ATOM 2080 C CA . ASP A 1 274 ? -6.684 1.648 -19.720 1.00 90.19 274 ASP A CA 1
ATOM 2081 C C . ASP A 1 274 ? -7.773 1.440 -18.645 1.00 90.19 274 ASP A C 1
ATOM 2083 O O . ASP A 1 274 ? -7.454 1.200 -17.477 1.00 90.19 274 ASP A O 1
ATOM 2087 N N . PRO A 1 275 ? -9.071 1.420 -19.014 1.00 85.88 275 PRO A N 1
ATOM 2088 C CA . PRO A 1 275 ? -10.167 1.245 -18.059 1.00 85.88 275 PRO A CA 1
ATOM 2089 C C . PRO A 1 275 ? -10.205 -0.147 -17.405 1.00 85.88 275 PRO A C 1
ATOM 2091 O O . PRO A 1 275 ? -10.980 -0.372 -16.476 1.00 85.88 275 PRO A O 1
ATOM 2094 N N . GLN A 1 276 ? -9.419 -1.108 -17.898 1.00 86.31 276 GLN A N 1
ATOM 2095 C CA . GLN A 1 276 ? -9.291 -2.451 -17.330 1.00 86.31 276 GLN A CA 1
ATOM 2096 C C . GLN A 1 276 ? -8.147 -2.570 -16.313 1.00 86.31 276 GLN A C 1
ATOM 2098 O O . GLN A 1 276 ? -7.915 -3.666 -15.787 1.00 86.31 276 GLN A O 1
ATOM 2103 N N . VAL A 1 277 ? -7.417 -1.482 -16.061 1.00 89.69 277 VAL A N 1
ATOM 2104 C CA . VAL A 1 277 ? -6.311 -1.412 -15.109 1.00 89.69 277 VAL A CA 1
ATOM 2105 C C . VAL A 1 277 ? -6.669 -0.437 -13.998 1.00 89.69 277 VAL A C 1
ATOM 2107 O O . VAL A 1 277 ? -7.121 0.679 -14.232 1.00 89.69 277 VAL A O 1
ATOM 2110 N N . THR A 1 278 ? -6.450 -0.852 -12.754 1.00 91.94 278 THR A N 1
ATOM 2111 C CA . THR A 1 278 ? -6.492 0.082 -11.628 1.00 91.94 278 THR A CA 1
ATOM 2112 C C . THR A 1 278 ? -5.123 0.744 -11.504 1.00 91.94 278 THR A C 1
ATOM 2114 O O . THR A 1 278 ? -4.142 0.056 -11.232 1.00 91.94 278 THR A O 1
ATOM 2117 N N . SER A 1 279 ? -5.060 2.060 -11.700 1.00 93.31 279 SER A N 1
ATOM 2118 C CA . SER A 1 279 ? -3.816 2.836 -11.650 1.00 93.31 279 SER A CA 1
ATOM 2119 C C . SER A 1 279 ? -3.767 3.736 -10.417 1.00 93.31 279 SER A C 1
ATOM 2121 O O . SER A 1 279 ? -4.747 4.407 -10.106 1.00 93.31 279 SER A O 1
ATOM 2123 N N . VAL A 1 280 ? -2.630 3.745 -9.715 1.00 94.75 280 VAL A N 1
ATOM 2124 C CA . VAL A 1 280 ? -2.403 4.543 -8.501 1.00 94.75 280 VAL A CA 1
ATOM 2125 C C . VAL A 1 280 ? -1.094 5.317 -8.639 1.00 94.75 280 VAL A C 1
ATOM 2127 O O . VAL A 1 280 ? -0.013 4.726 -8.620 1.00 94.75 280 VAL A O 1
ATOM 2130 N N . SER A 1 281 ? -1.193 6.642 -8.747 1.00 93.94 281 SER A N 1
ATOM 2131 C CA . SER A 1 281 ? -0.034 7.534 -8.661 1.00 93.94 281 SER A CA 1
ATOM 2132 C C . SER A 1 281 ? 0.277 7.823 -7.197 1.00 93.94 281 SER A C 1
ATOM 2134 O O . SER A 1 281 ? -0.604 8.238 -6.445 1.00 93.94 281 SER A O 1
ATOM 2136 N N . VAL A 1 282 ? 1.530 7.640 -6.798 1.00 94.25 282 VAL A N 1
ATOM 2137 C CA . VAL A 1 282 ? 2.002 7.862 -5.423 1.00 94.25 282 VAL A CA 1
ATOM 2138 C C . VAL A 1 282 ? 2.986 9.025 -5.359 1.00 94.25 282 VAL A C 1
ATOM 2140 O O . VAL A 1 282 ? 3.405 9.546 -6.387 1.00 94.25 282 VAL A O 1
ATOM 2143 N N . THR A 1 283 ? 3.355 9.434 -4.146 1.00 90.94 283 THR A N 1
ATOM 2144 C CA . THR A 1 283 ? 4.399 10.450 -3.897 1.00 90.94 283 THR A CA 1
ATOM 2145 C C . THR A 1 283 ? 5.654 9.873 -3.237 1.00 90.94 283 THR A C 1
ATOM 2147 O O . THR A 1 283 ? 6.644 10.583 -3.078 1.00 90.94 283 THR A O 1
ATOM 2150 N N . ARG A 1 284 ? 5.618 8.588 -2.852 1.00 92.94 284 ARG A N 1
ATOM 2151 C CA . ARG A 1 284 ? 6.694 7.887 -2.143 1.00 92.94 284 ARG A CA 1
ATOM 2152 C C . ARG A 1 284 ? 6.762 6.422 -2.573 1.00 92.94 284 ARG A C 1
ATOM 2154 O O . ARG A 1 284 ? 5.739 5.739 -2.614 1.00 92.94 284 ARG A O 1
ATOM 2161 N N . GLU A 1 285 ? 7.949 5.922 -2.892 1.00 94.19 285 GLU A N 1
ATOM 2162 C CA . GLU A 1 285 ? 8.113 4.625 -3.560 1.00 94.19 285 GLU A CA 1
ATOM 2163 C C . GLU A 1 285 ? 7.797 3.421 -2.665 1.00 94.19 285 GLU A C 1
ATOM 2165 O O . GLU A 1 285 ? 7.164 2.468 -3.119 1.00 94.19 285 GLU A O 1
ATOM 2170 N N . ASP A 1 286 ? 8.182 3.457 -1.389 1.00 95.56 286 ASP A N 1
ATOM 2171 C CA . ASP A 1 286 ? 7.908 2.370 -0.441 1.00 95.56 286 ASP A CA 1
ATOM 2172 C C . ASP A 1 286 ? 6.426 2.304 -0.030 1.00 95.56 286 ASP A C 1
ATOM 2174 O O . ASP A 1 286 ? 5.902 1.219 0.224 1.00 95.56 286 ASP A O 1
ATOM 2178 N N . GLU A 1 287 ? 5.723 3.440 -0.035 1.00 95.94 287 GLU A N 1
ATOM 2179 C CA . GLU A 1 287 ? 4.260 3.484 0.051 1.00 95.94 287 GLU A CA 1
ATOM 2180 C C . GLU A 1 287 ? 3.632 2.800 -1.172 1.00 95.94 287 GLU A C 1
ATOM 2182 O O . GLU A 1 287 ? 2.764 1.939 -1.018 1.00 95.94 287 GLU A O 1
ATOM 2187 N N . GLY A 1 288 ? 4.114 3.118 -2.379 1.00 97.38 288 GLY A N 1
ATOM 2188 C CA . GLY A 1 288 ? 3.655 2.475 -3.610 1.00 97.38 288 GLY A CA 1
ATOM 2189 C C . GLY A 1 288 ? 3.882 0.963 -3.616 1.00 97.38 288 GLY A C 1
ATOM 2190 O O . GLY A 1 288 ? 2.990 0.199 -3.996 1.00 97.38 288 GLY A O 1
ATOM 2191 N N . LEU A 1 289 ? 5.033 0.512 -3.111 1.00 98.06 289 LEU A N 1
ATOM 2192 C CA . LEU A 1 289 ? 5.321 -0.907 -2.913 1.00 98.06 289 LEU A CA 1
ATOM 2193 C C . LEU A 1 289 ? 4.307 -1.568 -1.970 1.00 98.06 289 LEU A C 1
ATOM 2195 O O . LEU A 1 289 ? 3.784 -2.637 -2.287 1.00 98.06 289 LEU A O 1
ATOM 2199 N N . ALA A 1 290 ? 3.989 -0.925 -0.846 1.00 98.38 290 ALA A N 1
ATOM 2200 C CA . ALA A 1 290 ? 3.016 -1.432 0.116 1.00 98.38 290 ALA A CA 1
ATOM 2201 C C . ALA A 1 290 ? 1.577 -1.465 -0.442 1.00 98.38 290 ALA A C 1
ATOM 2203 O O . ALA A 1 290 ? 0.853 -2.429 -0.181 1.00 98.38 290 ALA A O 1
ATOM 2204 N N . ILE A 1 291 ? 1.171 -0.484 -1.261 1.00 98.69 291 ILE A N 1
ATOM 2205 C CA . ILE A 1 291 ? -0.124 -0.497 -1.972 1.00 98.69 291 ILE A CA 1
ATOM 2206 C C . ILE A 1 291 ? -0.187 -1.680 -2.940 1.00 98.69 291 ILE A C 1
ATOM 2208 O O . ILE A 1 291 ? -1.153 -2.446 -2.915 1.00 98.69 291 ILE A O 1
ATOM 2212 N N . ALA A 1 292 ? 0.849 -1.867 -3.763 1.00 98.56 292 ALA A N 1
ATOM 2213 C CA . ALA A 1 292 ? 0.933 -2.986 -4.697 1.00 98.56 292 ALA A CA 1
ATOM 2214 C C . ALA A 1 292 ? 0.844 -4.332 -3.954 1.00 98.56 292 ALA A C 1
ATOM 2216 O O . ALA A 1 292 ? 0.036 -5.192 -4.295 1.00 98.56 292 ALA A O 1
ATOM 2217 N N . MET A 1 293 ? 1.599 -4.487 -2.869 1.00 98.19 293 MET A N 1
ATOM 2218 C CA . MET A 1 293 ? 1.570 -5.671 -2.009 1.00 98.19 293 MET A CA 1
ATOM 2219 C C . MET A 1 293 ? 0.193 -5.927 -1.375 1.00 98.19 293 MET A C 1
ATOM 2221 O O . MET A 1 293 ? -0.272 -7.068 -1.362 1.00 98.19 293 MET A O 1
ATOM 2225 N N . GLY A 1 294 ? -0.504 -4.884 -0.915 1.00 98.19 294 GLY A N 1
ATOM 2226 C CA . GLY A 1 294 ? -1.888 -4.991 -0.445 1.00 98.19 294 GLY A CA 1
ATOM 2227 C C . GLY A 1 294 ? -2.843 -5.466 -1.544 1.00 98.19 294 GLY A C 1
ATOM 2228 O O . GLY A 1 294 ? -3.652 -6.369 -1.322 1.00 98.19 294 GLY A O 1
ATOM 2229 N N . ALA A 1 295 ? -2.699 -4.934 -2.761 1.00 97.62 295 ALA A N 1
ATOM 2230 C CA . ALA A 1 295 ? -3.498 -5.354 -3.909 1.00 97.62 295 ALA A CA 1
ATOM 2231 C C . ALA A 1 295 ? -3.254 -6.830 -4.284 1.00 97.62 295 ALA A C 1
ATOM 2233 O O . ALA A 1 295 ? -4.208 -7.556 -4.575 1.00 97.62 295 ALA A O 1
ATOM 2234 N N . PHE A 1 296 ? -2.006 -7.310 -4.203 1.00 97.00 296 PHE A N 1
ATOM 2235 C CA . PHE A 1 296 ? -1.672 -8.729 -4.384 1.00 97.00 296 PHE A CA 1
ATOM 2236 C C . PHE A 1 296 ? -2.360 -9.627 -3.353 1.00 97.00 296 PHE A C 1
ATOM 2238 O O . PHE A 1 296 ? -2.917 -10.673 -3.705 1.00 97.00 296 PHE A O 1
ATOM 2245 N N . MET A 1 297 ? -2.371 -9.217 -2.081 1.00 96.44 297 MET A N 1
ATOM 2246 C CA . MET A 1 297 ? -3.093 -9.945 -1.034 1.00 96.44 297 MET A CA 1
ATOM 2247 C C . MET A 1 297 ? -4.602 -9.974 -1.310 1.00 96.44 297 MET A C 1
ATOM 2249 O O . MET A 1 297 ? -5.242 -10.995 -1.073 1.00 96.44 297 MET A O 1
ATOM 2253 N N . GLY A 1 298 ? -5.142 -8.904 -1.901 1.00 95.50 298 GLY A N 1
ATOM 2254 C CA . GLY A 1 298 ? -6.508 -8.816 -2.427 1.00 95.50 298 GLY A CA 1
ATOM 2255 C C . GLY A 1 298 ? -6.741 -9.532 -3.766 1.00 95.50 298 GLY A C 1
ATOM 2256 O O . GLY A 1 298 ? -7.811 -9.395 -4.351 1.00 95.50 298 GLY A O 1
ATOM 2257 N N . GLY A 1 299 ? -5.773 -10.310 -4.262 1.00 92.50 299 GLY A N 1
ATOM 2258 C CA . GLY A 1 299 ? -5.922 -11.161 -5.445 1.00 92.50 299 GLY A CA 1
ATOM 2259 C C . GLY A 1 299 ? -5.738 -10.461 -6.794 1.00 92.50 299 GLY A C 1
ATOM 2260 O O . GLY A 1 299 ? -6.035 -11.076 -7.821 1.00 92.50 299 GLY A O 1
ATOM 2261 N N . ARG A 1 300 ? -5.260 -9.210 -6.805 1.00 92.88 300 ARG A N 1
ATOM 2262 C CA . ARG A 1 300 ? -4.860 -8.499 -8.028 1.00 92.88 300 ARG A CA 1
ATOM 2263 C C . ARG A 1 300 ? -3.481 -8.938 -8.508 1.00 92.88 300 ARG A C 1
ATOM 2265 O O . ARG A 1 300 ? -2.728 -9.589 -7.780 1.00 92.88 300 ARG A O 1
ATOM 2272 N N . ASN A 1 301 ? -3.145 -8.537 -9.730 1.00 94.69 301 ASN A N 1
ATOM 2273 C CA . ASN A 1 301 ? -1.853 -8.787 -10.352 1.00 94.69 301 ASN A CA 1
ATOM 2274 C C . ASN A 1 301 ? -1.074 -7.466 -10.480 1.00 94.69 301 ASN A C 1
ATOM 2276 O O . ASN A 1 301 ? -1.136 -6.833 -11.538 1.00 94.69 301 ASN A O 1
ATOM 2280 N N . PRO A 1 302 ? -0.400 -7.010 -9.407 1.00 97.12 302 PRO A N 1
ATOM 2281 C CA . PRO A 1 302 ? 0.202 -5.689 -9.383 1.00 97.12 302 PRO A CA 1
ATOM 2282 C C . PRO A 1 302 ? 1.597 -5.614 -10.008 1.00 97.12 302 PRO A C 1
ATOM 2284 O O . PRO A 1 302 ? 2.399 -6.552 -9.936 1.00 97.12 302 PRO A O 1
ATOM 2287 N N . VAL A 1 303 ? 1.897 -4.434 -10.548 1.00 98.50 303 VAL A N 1
ATOM 2288 C CA . VAL A 1 303 ? 3.251 -3.968 -10.852 1.00 98.50 303 VAL A CA 1
ATOM 2289 C C . VAL A 1 303 ? 3.492 -2.600 -10.210 1.00 98.50 303 VAL A C 1
ATOM 2291 O O . VAL A 1 303 ? 2.608 -1.743 -10.212 1.00 98.50 303 VAL A O 1
ATOM 2294 N N . LEU A 1 304 ? 4.694 -2.401 -9.673 1.00 98.25 304 LEU A N 1
ATOM 2295 C CA . LEU A 1 304 ? 5.211 -1.113 -9.222 1.00 98.25 304 LEU A CA 1
ATOM 2296 C C . LEU A 1 304 ? 6.173 -0.559 -10.280 1.00 98.25 304 LEU A C 1
ATOM 2298 O O . LEU A 1 304 ? 7.099 -1.267 -10.667 1.00 98.25 304 LEU A O 1
ATOM 2302 N N . ILE A 1 305 ? 5.986 0.682 -10.724 1.00 97.00 305 ILE A N 1
ATOM 2303 C CA . ILE A 1 305 ? 6.884 1.372 -11.663 1.00 97.00 305 ILE A CA 1
ATOM 2304 C C . ILE A 1 305 ? 7.488 2.588 -10.960 1.00 97.00 305 ILE A C 1
ATOM 2306 O O . ILE A 1 305 ? 6.769 3.524 -10.619 1.00 97.00 305 ILE A O 1
ATOM 2310 N N . ILE A 1 306 ? 8.795 2.557 -10.709 1.00 93.75 306 ILE A N 1
ATOM 2311 C CA . ILE A 1 306 ? 9.502 3.592 -9.940 1.00 93.75 306 ILE A CA 1
ATOM 2312 C C . ILE A 1 306 ? 10.904 3.847 -10.497 1.00 93.75 306 ILE A C 1
ATOM 2314 O O . ILE A 1 306 ? 11.419 3.102 -11.328 1.00 93.75 306 ILE A O 1
ATOM 2318 N N . GLU A 1 307 ? 11.572 4.876 -9.997 1.00 89.38 307 GLU A N 1
ATOM 2319 C CA . GLU A 1 307 ? 12.998 5.073 -10.236 1.00 89.38 307 GLU A CA 1
ATOM 2320 C C . GLU A 1 307 ? 13.854 4.210 -9.294 1.00 89.38 307 GLU A C 1
ATOM 2322 O O . GLU A 1 307 ? 13.444 3.854 -8.185 1.00 89.38 307 GLU A O 1
ATOM 2327 N N . ALA A 1 308 ? 15.094 3.911 -9.699 1.00 88.69 308 ALA A N 1
ATOM 2328 C CA . ALA A 1 308 ? 16.062 3.190 -8.868 1.00 88.69 308 ALA A CA 1
ATOM 2329 C C . ALA A 1 308 ? 16.298 3.828 -7.482 1.00 88.69 308 ALA A C 1
ATOM 2331 O O . ALA A 1 308 ? 16.625 3.119 -6.530 1.00 88.69 308 ALA A O 1
ATOM 2332 N N . SER A 1 309 ? 16.125 5.150 -7.350 1.00 85.31 309 SER A N 1
ATOM 2333 C CA . SER A 1 309 ? 16.235 5.890 -6.081 1.00 85.31 309 SER A CA 1
ATOM 2334 C C . SER A 1 309 ? 15.310 5.355 -4.997 1.00 85.31 309 SER A C 1
ATOM 2336 O O . SER A 1 309 ? 15.726 5.217 -3.844 1.00 85.31 309 SER A O 1
ATOM 2338 N N . GLY A 1 310 ? 14.090 4.987 -5.377 1.00 87.00 310 GLY A N 1
ATOM 2339 C CA . GLY A 1 310 ? 13.072 4.510 -4.456 1.00 87.00 310 GLY A CA 1
ATOM 2340 C C . GLY A 1 310 ? 13.395 3.169 -3.815 1.00 87.00 310 GLY A C 1
ATOM 2341 O O . GLY A 1 310 ? 12.943 2.885 -2.705 1.00 87.00 310 GLY A O 1
ATOM 2342 N N . LEU A 1 311 ? 14.222 2.343 -4.464 1.00 89.94 311 LEU A N 1
ATOM 2343 C CA . LEU A 1 311 ? 14.563 1.012 -3.957 1.00 89.94 311 LEU A CA 1
ATOM 2344 C C . LEU A 1 311 ? 15.312 1.068 -2.619 1.00 89.94 311 LEU A C 1
ATOM 2346 O O . LEU A 1 311 ? 15.136 0.176 -1.790 1.00 89.94 311 LEU A O 1
ATOM 2350 N N . GLY A 1 312 ? 16.078 2.136 -2.365 1.00 86.44 312 GLY A N 1
ATOM 2351 C CA . GLY A 1 312 ? 16.726 2.355 -1.068 1.00 86.44 312 GLY A CA 1
ATOM 2352 C C . GLY A 1 312 ? 15.726 2.575 0.076 1.00 86.44 312 GLY A C 1
ATOM 2353 O O . GLY A 1 312 ? 15.934 2.080 1.185 1.00 86.44 312 GLY A O 1
ATOM 2354 N N . LEU A 1 313 ? 14.607 3.254 -0.198 1.00 87.81 313 LEU A N 1
ATOM 2355 C CA . LEU A 1 313 ? 13.535 3.498 0.778 1.00 87.81 313 LEU A CA 1
ATOM 2356 C C . LEU A 1 313 ? 12.688 2.243 1.035 1.00 87.81 313 LEU A C 1
ATOM 2358 O O . LEU A 1 313 ? 12.150 2.057 2.123 1.00 87.81 313 LEU A O 1
ATOM 2362 N N . CYS A 1 314 ? 12.616 1.340 0.057 1.00 94.00 314 CYS A N 1
ATOM 2363 C CA . CYS A 1 314 ? 11.775 0.145 0.102 1.00 94.00 314 CYS A CA 1
ATOM 2364 C C . CYS A 1 314 ? 12.316 -0.992 0.988 1.00 94.00 314 CYS A C 1
ATOM 2366 O O . CYS A 1 314 ? 11.656 -2.021 1.127 1.00 94.00 314 CYS A O 1
ATOM 2368 N N . THR A 1 315 ? 13.502 -0.855 1.589 1.00 94.19 315 THR A N 1
ATOM 2369 C CA . THR A 1 315 ? 14.184 -1.954 2.306 1.00 94.19 315 THR A CA 1
ATOM 2370 C C . THR A 1 315 ? 13.361 -2.556 3.449 1.00 94.19 315 THR A C 1
ATOM 2372 O O . THR A 1 315 ? 13.320 -3.783 3.602 1.00 94.19 315 THR A O 1
ATOM 2375 N N . LEU A 1 316 ? 12.656 -1.720 4.219 1.00 93.88 316 LEU A N 1
ATOM 2376 C CA . LEU A 1 316 ? 11.790 -2.183 5.303 1.00 93.88 316 LEU A CA 1
ATOM 2377 C C . LEU A 1 316 ? 10.572 -2.942 4.759 1.00 93.88 316 LEU A C 1
ATOM 2379 O O . LEU A 1 316 ? 10.282 -4.040 5.239 1.00 93.88 316 LEU A O 1
ATOM 2383 N N . ALA A 1 317 ? 9.897 -2.402 3.740 1.00 95.94 317 ALA A N 1
ATOM 2384 C CA . ALA A 1 317 ? 8.769 -3.056 3.075 1.00 95.94 317 ALA A CA 1
ATOM 2385 C C . ALA A 1 317 ? 9.177 -4.397 2.441 1.00 95.94 317 ALA A C 1
ATOM 2387 O O . ALA A 1 317 ? 8.503 -5.403 2.645 1.00 95.94 317 ALA A O 1
ATOM 2388 N N . PHE A 1 318 ? 10.318 -4.462 1.750 1.00 96.50 318 PHE A N 1
ATOM 2389 C CA . PHE A 1 318 ? 10.845 -5.718 1.207 1.00 96.50 318 PHE A CA 1
ATOM 2390 C C . PHE A 1 318 ? 11.088 -6.771 2.287 1.00 96.50 318 PHE A C 1
ATOM 2392 O O . PHE A 1 318 ? 10.705 -7.929 2.119 1.00 96.50 318 PHE A O 1
ATOM 2399 N N . SER A 1 319 ? 11.706 -6.376 3.399 1.00 95.06 319 SER A N 1
ATOM 2400 C CA . SER A 1 319 ? 12.042 -7.303 4.482 1.00 95.06 319 SER A CA 1
ATOM 2401 C C . SER A 1 319 ? 10.794 -7.829 5.189 1.00 95.06 319 SER A C 1
ATOM 2403 O O . SER A 1 319 ? 10.688 -9.020 5.469 1.00 95.06 319 SER A O 1
ATOM 2405 N N . THR A 1 320 ? 9.834 -6.947 5.458 1.00 94.69 320 THR A N 1
ATOM 2406 C CA . THR A 1 320 ? 8.676 -7.271 6.297 1.00 94.69 320 THR A CA 1
ATOM 2407 C C . THR A 1 320 ? 7.470 -7.732 5.479 1.00 94.69 320 THR A C 1
ATOM 2409 O O . THR A 1 320 ? 7.001 -8.856 5.627 1.00 94.69 320 THR A O 1
ATOM 2412 N N . LEU A 1 321 ? 6.987 -6.916 4.547 1.00 96.62 321 LEU A N 1
ATOM 2413 C CA . LEU A 1 321 ? 5.843 -7.273 3.709 1.00 96.62 321 LEU A CA 1
ATOM 2414 C C . LEU A 1 321 ? 6.231 -8.354 2.688 1.00 96.62 321 LEU A C 1
ATOM 2416 O O . LEU A 1 321 ? 5.526 -9.350 2.527 1.00 96.62 321 LEU A O 1
ATOM 2420 N N . GLY A 1 322 ? 7.385 -8.183 2.035 1.00 95.31 322 GLY A N 1
ATOM 2421 C CA . GLY A 1 322 ? 7.879 -9.085 0.993 1.00 95.31 322 GLY A CA 1
ATOM 2422 C C . GLY A 1 322 ? 8.305 -10.457 1.513 1.00 95.31 322 GLY A C 1
ATOM 2423 O O . GLY A 1 322 ? 7.730 -11.477 1.133 1.00 95.31 322 GLY A O 1
ATOM 2424 N N . HIS A 1 323 ? 9.324 -10.505 2.375 1.00 93.06 323 HIS A N 1
ATOM 2425 C CA . HIS A 1 323 ? 9.904 -11.777 2.828 1.00 93.06 323 HIS A CA 1
ATOM 2426 C C . HIS A 1 323 ? 9.129 -12.448 3.945 1.00 93.06 323 HIS A C 1
ATOM 2428 O O . HIS A 1 323 ? 8.819 -13.637 3.844 1.00 93.06 323 HIS A O 1
ATOM 2434 N N . GLU A 1 324 ? 8.842 -11.712 5.014 1.00 92.62 324 GLU A N 1
ATOM 2435 C CA . GLU A 1 324 ? 8.175 -12.267 6.189 1.00 92.62 324 GLU A CA 1
ATOM 2436 C C . GLU A 1 324 ? 6.704 -12.578 5.875 1.00 92.62 324 GLU A C 1
ATOM 2438 O O . GLU A 1 324 ? 6.242 -13.689 6.124 1.00 92.62 324 GLU A O 1
ATOM 2443 N N . GLN A 1 325 ? 5.978 -11.657 5.238 1.00 94.56 325 GLN A N 1
ATOM 2444 C CA . GLN A 1 325 ? 4.537 -11.817 5.005 1.00 94.56 325 GLN A CA 1
ATOM 2445 C C . GLN A 1 325 ? 4.154 -12.318 3.607 1.00 94.56 325 GLN A C 1
ATOM 2447 O O . GLN A 1 325 ? 2.972 -12.556 3.358 1.00 94.56 325 GLN A O 1
ATOM 2452 N N . ARG A 1 326 ? 5.126 -12.540 2.710 1.00 93.94 326 ARG A N 1
ATOM 2453 C CA . ARG A 1 326 ? 4.905 -13.084 1.353 1.00 93.94 326 ARG A CA 1
ATOM 2454 C C . ARG A 1 326 ? 3.940 -12.254 0.502 1.00 93.94 326 ARG A C 1
ATOM 2456 O O . ARG A 1 326 ? 3.249 -12.791 -0.366 1.00 93.94 326 ARG A O 1
ATOM 2463 N N . MET A 1 327 ? 3.897 -10.944 0.733 1.00 95.38 327 MET A N 1
ATOM 2464 C CA . MET A 1 327 ? 3.199 -10.019 -0.150 1.00 95.38 327 MET A CA 1
ATOM 2465 C C . MET A 1 327 ? 4.094 -9.739 -1.360 1.00 95.38 327 MET A C 1
ATOM 2467 O O . MET A 1 327 ? 5.236 -9.308 -1.217 1.00 95.38 327 MET A O 1
ATOM 2471 N N . ALA A 1 328 ? 3.605 -10.018 -2.564 1.00 94.69 328 ALA A N 1
ATOM 2472 C CA . ALA A 1 328 ? 4.436 -10.070 -3.760 1.00 94.69 328 ALA A CA 1
ATOM 2473 C C . ALA A 1 328 ? 3.983 -9.045 -4.807 1.00 94.69 328 ALA A C 1
ATOM 2475 O O . ALA A 1 328 ? 2.811 -8.697 -4.882 1.00 94.69 328 ALA A O 1
ATOM 2476 N N . THR A 1 329 ? 4.905 -8.565 -5.635 1.00 97.75 329 THR A N 1
ATOM 2477 C CA . THR A 1 329 ? 4.593 -7.703 -6.784 1.00 97.75 329 THR A CA 1
ATOM 2478 C C . THR A 1 329 ? 5.724 -7.767 -7.803 1.00 97.75 329 THR A C 1
ATOM 2480 O O . THR A 1 329 ? 6.868 -8.067 -7.450 1.00 97.75 329 THR A O 1
ATOM 2483 N N . LEU A 1 330 ? 5.418 -7.470 -9.066 1.00 98.38 330 LEU A N 1
ATOM 2484 C CA . LEU A 1 330 ? 6.450 -7.131 -10.044 1.00 98.38 330 LEU A CA 1
ATOM 2485 C C . LEU A 1 330 ? 6.901 -5.688 -9.812 1.00 98.38 330 LEU A C 1
ATOM 2487 O O . LEU A 1 330 ? 6.092 -4.845 -9.428 1.00 98.38 330 LEU A O 1
ATOM 2491 N N . ILE A 1 331 ? 8.177 -5.404 -10.039 1.00 97.88 331 ILE A N 1
ATOM 2492 C CA . ILE A 1 331 ? 8.748 -4.061 -9.953 1.00 97.88 331 ILE A CA 1
ATOM 2493 C C . ILE A 1 331 ? 9.474 -3.795 -11.261 1.00 97.88 331 ILE A C 1
ATOM 2495 O O . ILE A 1 331 ? 10.350 -4.566 -11.642 1.00 97.88 331 ILE A O 1
ATOM 2499 N N . LEU A 1 332 ? 9.114 -2.720 -11.945 1.00 96.50 332 LEU A N 1
ATOM 2500 C CA . LEU A 1 332 ? 9.868 -2.180 -13.064 1.00 96.50 332 LEU A CA 1
ATOM 2501 C C . LEU A 1 332 ? 10.567 -0.919 -12.585 1.00 96.50 332 LEU A C 1
ATOM 2503 O O . LEU A 1 332 ? 9.931 -0.075 -11.952 1.00 96.50 332 LEU A O 1
ATOM 2507 N N . TYR A 1 333 ? 11.860 -0.786 -12.871 1.00 92.62 333 TYR A N 1
ATOM 2508 C CA . TYR A 1 333 ? 12.571 0.423 -12.480 1.00 92.62 333 TYR A CA 1
ATOM 2509 C C . TYR A 1 333 ? 13.537 0.948 -13.533 1.00 92.62 333 TYR A C 1
ATOM 2511 O O . TYR A 1 333 ? 14.285 0.192 -14.153 1.00 92.62 333 TYR A O 1
ATOM 2519 N N . GLY A 1 334 ? 13.502 2.267 -13.724 1.00 87.75 334 GLY A N 1
ATOM 2520 C CA . GLY A 1 334 ? 14.424 3.008 -14.584 1.00 87.75 334 GLY A CA 1
ATOM 2521 C C . GLY A 1 334 ? 15.672 3.483 -13.835 1.00 87.75 334 GLY A C 1
ATOM 2522 O O . GLY A 1 334 ? 15.882 3.138 -12.671 1.00 87.75 334 GLY A O 1
ATOM 2523 N N . HIS A 1 335 ? 16.488 4.307 -14.498 1.00 82.06 335 HIS A N 1
ATOM 2524 C CA . HIS A 1 335 ? 17.677 4.948 -13.919 1.00 82.06 335 HIS A CA 1
ATOM 2525 C C . HIS A 1 335 ? 18.630 3.964 -13.232 1.00 82.06 335 HIS A C 1
ATOM 2527 O O . HIS A 1 335 ? 19.001 4.140 -12.074 1.00 82.06 335 HIS A O 1
ATOM 2533 N N . ASN A 1 336 ? 19.010 2.905 -13.943 1.00 75.81 336 ASN A N 1
ATOM 2534 C CA . ASN A 1 336 ? 19.846 1.817 -13.433 1.00 75.81 336 ASN A CA 1
ATOM 2535 C C . ASN A 1 336 ? 21.312 1.911 -13.904 1.00 75.81 336 ASN A C 1
ATOM 2537 O O . ASN A 1 336 ? 21.711 2.867 -14.562 1.00 75.81 336 ASN A O 1
ATOM 2541 N N . PHE A 1 337 ? 22.135 0.926 -13.526 1.00 75.62 337 PHE A N 1
ATOM 2542 C CA . PHE A 1 337 ? 23.581 0.908 -13.792 1.00 75.62 337 PHE A CA 1
ATOM 2543 C C . PHE A 1 337 ? 23.969 0.418 -15.205 1.00 75.62 337 PHE A C 1
ATOM 2545 O O . PHE A 1 337 ? 25.137 0.125 -15.458 1.00 75.62 337 PHE A O 1
ATOM 2552 N N . ALA A 1 338 ? 23.020 0.292 -16.136 1.00 78.88 338 ALA A N 1
ATOM 2553 C CA . ALA A 1 338 ? 23.349 0.007 -17.528 1.00 78.88 338 ALA A CA 1
ATOM 2554 C C . ALA A 1 338 ? 24.098 1.184 -18.177 1.00 78.88 338 ALA A C 1
ATOM 2556 O O . ALA A 1 338 ? 23.939 2.347 -17.799 1.00 78.88 338 ALA A O 1
ATOM 2557 N N . LEU A 1 339 ? 24.928 0.867 -19.174 1.00 79.44 339 LEU A N 1
ATOM 2558 C CA . LEU A 1 339 ? 25.625 1.874 -19.973 1.00 79.44 339 LEU A CA 1
ATOM 2559 C C . LEU A 1 339 ? 24.626 2.718 -20.775 1.00 79.44 339 LEU A C 1
ATOM 2561 O O . LEU A 1 339 ? 23.543 2.253 -21.117 1.00 79.44 339 LEU A O 1
ATOM 2565 N N . GLY A 1 340 ? 25.023 3.948 -21.103 1.00 77.12 340 GLY A N 1
ATOM 2566 C CA . GLY A 1 340 ? 24.232 4.847 -21.945 1.00 77.12 340 GLY A CA 1
ATOM 2567 C C . GLY A 1 340 ? 23.358 5.838 -21.184 1.00 77.12 340 GLY A C 1
ATOM 2568 O O . GLY A 1 340 ? 22.701 6.654 -21.824 1.00 77.12 340 GLY A O 1
ATOM 2569 N N . GLU A 1 341 ? 23.366 5.842 -19.843 1.00 75.56 341 GLU A N 1
ATOM 2570 C CA . GLU A 1 341 ? 22.681 6.915 -19.131 1.00 75.56 341 GLU A CA 1
ATOM 2571 C C . GLU A 1 341 ? 23.528 8.186 -18.946 1.00 75.56 341 GLU A C 1
ATOM 2573 O O . GLU A 1 341 ? 24.627 8.165 -18.397 1.00 75.56 341 GLU A O 1
ATOM 2578 N N . VAL A 1 342 ? 22.927 9.310 -19.345 1.00 73.19 342 VAL A N 1
ATOM 2579 C CA . VAL A 1 342 ? 23.533 10.641 -19.454 1.00 73.19 342 VAL A CA 1
ATOM 2580 C C . VAL A 1 342 ? 23.379 11.535 -18.217 1.00 73.19 342 VAL A C 1
ATOM 2582 O O . VAL A 1 342 ? 24.050 12.559 -18.130 1.00 73.19 342 VAL A O 1
ATOM 2585 N N . ARG A 1 343 ? 22.499 11.191 -17.267 1.00 74.44 343 ARG A N 1
ATOM 2586 C CA . ARG A 1 343 ? 22.190 12.042 -16.101 1.00 74.44 343 ARG A CA 1
ATOM 2587 C C . ARG A 1 343 ? 23.041 11.656 -14.891 1.00 74.44 343 ARG A C 1
ATOM 2589 O O . ARG A 1 343 ? 23.068 10.485 -14.508 1.00 74.44 343 ARG A O 1
ATOM 2596 N N . ASP A 1 344 ? 23.689 12.634 -14.267 1.00 74.25 344 ASP A N 1
ATOM 2597 C CA . ASP A 1 344 ? 24.556 12.475 -13.092 1.00 74.25 344 ASP A CA 1
ATOM 2598 C C . ASP A 1 344 ? 23.774 12.333 -11.776 1.00 74.25 344 ASP A C 1
ATOM 2600 O O . ASP A 1 344 ? 24.167 11.551 -10.912 1.00 74.25 344 ASP A O 1
ATOM 2604 N N . VAL A 1 345 ? 22.632 13.014 -11.642 1.00 72.00 345 VAL A N 1
ATOM 2605 C CA . VAL A 1 345 ? 21.799 13.033 -10.424 1.00 72.00 345 VAL A CA 1
ATOM 2606 C C . VAL A 1 345 ? 21.312 11.649 -9.984 1.00 72.00 345 VAL A C 1
ATOM 2608 O O . VAL A 1 345 ? 21.065 11.433 -8.800 1.00 72.00 345 VAL A O 1
ATOM 2611 N N . HIS A 1 346 ? 21.240 10.682 -10.904 1.00 74.88 346 HIS A N 1
ATOM 2612 C CA . HIS A 1 346 ? 20.874 9.300 -10.581 1.00 74.88 346 HIS A CA 1
ATOM 2613 C C . HIS A 1 346 ? 22.096 8.377 -10.388 1.00 74.88 346 HIS A C 1
ATOM 2615 O O . HIS A 1 346 ? 21.935 7.191 -10.123 1.00 74.88 346 HIS A O 1
ATOM 2621 N N . ALA A 1 347 ? 23.337 8.866 -10.489 1.00 71.44 347 ALA A N 1
ATOM 2622 C CA . ALA A 1 347 ? 24.532 8.025 -10.350 1.00 71.44 347 ALA A CA 1
ATOM 2623 C C . ALA A 1 347 ? 24.612 7.340 -8.973 1.00 71.44 347 ALA A C 1
ATOM 2625 O O . ALA A 1 347 ? 24.845 6.133 -8.891 1.00 71.44 347 ALA A O 1
ATOM 2626 N N . CYS A 1 348 ? 24.346 8.081 -7.893 1.00 70.81 348 CYS A N 1
ATOM 2627 C CA . CYS A 1 348 ? 24.381 7.541 -6.531 1.00 70.81 348 CYS A CA 1
ATOM 2628 C C . CYS A 1 348 ? 23.262 6.522 -6.270 1.00 70.81 348 CYS A C 1
ATOM 2630 O O . CYS A 1 348 ? 23.472 5.536 -5.568 1.00 70.81 348 CYS A O 1
ATOM 2632 N N . THR A 1 349 ? 22.074 6.727 -6.841 1.00 71.19 349 THR A N 1
ATOM 2633 C CA . THR A 1 349 ? 20.923 5.835 -6.637 1.00 71.19 349 THR A CA 1
ATOM 2634 C C . THR A 1 349 ? 21.104 4.510 -7.380 1.00 71.19 349 THR A C 1
ATOM 2636 O O . THR A 1 349 ? 20.745 3.452 -6.860 1.00 71.19 349 THR A O 1
ATOM 2639 N N . ARG A 1 350 ? 21.791 4.533 -8.528 1.00 72.75 350 ARG A N 1
ATOM 2640 C CA . ARG A 1 350 ? 22.198 3.332 -9.276 1.00 72.75 350 ARG A CA 1
ATOM 2641 C C . ARG A 1 350 ? 23.150 2.426 -8.503 1.00 72.75 350 ARG A C 1
ATOM 2643 O O . ARG A 1 350 ? 23.035 1.208 -8.611 1.00 72.75 350 ARG A O 1
ATOM 2650 N N . TRP A 1 351 ? 24.075 3.002 -7.730 1.00 76.25 351 TRP A N 1
ATOM 2651 C CA . TRP A 1 351 ? 25.012 2.228 -6.906 1.00 76.25 351 TRP A CA 1
ATOM 2652 C C . TRP A 1 351 ? 24.326 1.464 -5.781 1.00 76.25 351 TRP A C 1
ATOM 2654 O O . TRP A 1 351 ? 24.869 0.475 -5.304 1.00 76.25 351 TRP A O 1
ATOM 2664 N N . VAL A 1 352 ? 23.151 1.915 -5.348 1.00 80.50 352 VAL A N 1
ATOM 2665 C CA . VAL A 1 352 ? 22.446 1.330 -4.206 1.00 80.50 352 VAL A CA 1
ATOM 2666 C C . VAL A 1 352 ? 21.384 0.332 -4.660 1.00 80.50 352 VAL A C 1
ATOM 2668 O O . VAL A 1 352 ? 21.227 -0.701 -4.019 1.00 80.50 352 VAL A O 1
ATOM 2671 N N . ALA A 1 353 ? 20.699 0.589 -5.778 1.00 85.19 353 ALA A N 1
ATOM 2672 C CA . ALA A 1 353 ? 19.564 -0.211 -6.240 1.00 85.19 353 ALA A CA 1
ATOM 2673 C C . ALA A 1 353 ? 19.859 -1.716 -6.371 1.00 85.19 353 ALA A C 1
ATOM 2675 O O . ALA A 1 353 ? 19.231 -2.521 -5.686 1.00 85.19 353 ALA A O 1
ATOM 2676 N N . GLY A 1 354 ? 20.823 -2.099 -7.217 1.00 86.88 354 GLY A N 1
ATOM 2677 C CA . GLY A 1 354 ? 21.202 -3.506 -7.409 1.00 86.88 354 GLY A CA 1
ATOM 2678 C C . GLY A 1 354 ? 21.692 -4.161 -6.110 1.00 86.88 354 GLY A C 1
ATOM 2679 O O . GLY A 1 354 ? 21.097 -5.145 -5.673 1.00 86.88 354 GLY A O 1
ATOM 2680 N N . PRO A 1 355 ? 22.691 -3.579 -5.419 1.00 90.25 355 PRO A N 1
ATOM 2681 C CA . PRO A 1 355 ? 23.195 -4.134 -4.164 1.00 90.25 355 PRO A CA 1
ATOM 2682 C C . PRO A 1 355 ? 22.150 -4.275 -3.052 1.00 90.25 355 PRO A C 1
ATOM 2684 O O . PRO A 1 355 ? 22.224 -5.227 -2.281 1.00 90.25 355 PRO A O 1
ATOM 2687 N N . VAL A 1 356 ? 21.166 -3.373 -2.956 1.00 92.06 356 VAL A N 1
ATOM 2688 C CA . VAL A 1 356 ? 20.051 -3.508 -2.003 1.00 92.06 356 VAL A CA 1
ATOM 2689 C C . VAL A 1 356 ? 19.164 -4.693 -2.362 1.00 92.06 356 VAL A C 1
ATOM 2691 O O . VAL A 1 356 ? 18.832 -5.483 -1.477 1.00 92.06 356 VAL A O 1
ATOM 2694 N N . LEU A 1 357 ? 18.799 -4.847 -3.638 1.00 93.94 357 LEU A N 1
ATOM 2695 C CA . LEU A 1 357 ? 18.018 -5.997 -4.096 1.00 93.94 357 LEU A CA 1
ATOM 2696 C C . LEU A 1 357 ? 18.764 -7.308 -3.815 1.00 93.94 357 LEU A C 1
ATOM 2698 O O . LEU A 1 357 ? 18.167 -8.239 -3.276 1.00 93.94 357 LEU A O 1
ATOM 2702 N N . ASP A 1 358 ? 20.069 -7.356 -4.081 1.00 93.81 358 ASP A N 1
ATOM 2703 C CA . ASP A 1 358 ? 20.909 -8.530 -3.830 1.00 93.81 358 ASP A CA 1
ATOM 2704 C C . ASP A 1 358 ? 21.051 -8.834 -2.332 1.00 93.81 358 ASP A C 1
ATOM 2706 O O . ASP A 1 358 ? 20.883 -9.981 -1.908 1.00 93.81 358 ASP A O 1
ATOM 2710 N N . ALA A 1 359 ? 21.297 -7.812 -1.504 1.00 94.38 359 ALA A N 1
ATOM 2711 C CA . ALA A 1 359 ? 21.402 -7.953 -0.051 1.00 94.38 359 ALA A CA 1
ATOM 2712 C C . ALA A 1 359 ? 20.099 -8.479 0.560 1.00 94.38 359 ALA A C 1
ATOM 2714 O O . ALA A 1 359 ? 20.115 -9.338 1.446 1.00 94.38 359 ALA A O 1
ATOM 2715 N N . LEU A 1 360 ? 18.967 -8.002 0.044 1.00 94.94 360 LEU A N 1
ATOM 2716 C CA . LEU A 1 360 ? 17.642 -8.468 0.419 1.00 94.94 360 LEU A CA 1
ATOM 2717 C C . LEU A 1 360 ? 17.258 -9.765 -0.294 1.00 94.94 360 LEU A C 1
ATOM 2719 O O . LEU A 1 360 ? 16.201 -10.295 0.001 1.00 94.94 360 LEU A O 1
ATOM 2723 N N . ARG A 1 361 ? 18.074 -10.320 -1.197 1.00 95.75 361 ARG A N 1
ATOM 2724 C CA . ARG A 1 361 ? 17.754 -11.530 -1.977 1.00 95.75 361 ARG A CA 1
ATOM 2725 C C . ARG A 1 361 ? 16.439 -11.416 -2.757 1.00 95.75 361 ARG A C 1
ATOM 2727 O O . ARG A 1 361 ? 15.681 -12.382 -2.850 1.00 95.75 361 ARG A O 1
ATOM 2734 N N . ILE A 1 362 ? 16.158 -10.234 -3.294 1.00 96.38 362 ILE A N 1
ATOM 2735 C CA . ILE A 1 362 ? 15.051 -10.005 -4.219 1.00 96.38 362 ILE A CA 1
ATOM 2736 C C . ILE A 1 362 ? 15.514 -10.436 -5.616 1.00 96.38 362 ILE A C 1
ATOM 2738 O O . ILE A 1 362 ? 16.478 -9.856 -6.129 1.00 96.38 362 ILE A O 1
ATOM 2742 N N . PRO A 1 363 ? 14.865 -11.436 -6.251 1.00 96.69 363 PRO A N 1
ATOM 2743 C CA . PRO A 1 363 ? 15.184 -11.813 -7.620 1.00 96.69 363 PRO A CA 1
ATOM 2744 C C . PRO 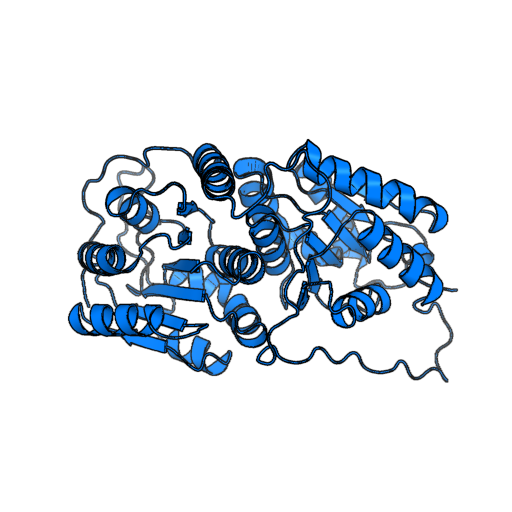A 1 363 ? 15.100 -10.595 -8.535 1.00 96.69 363 PRO A C 1
ATOM 2746 O O . PRO A 1 363 ? 14.073 -9.912 -8.580 1.00 96.69 363 PRO A O 1
ATOM 2749 N N . ASN A 1 364 ? 16.184 -10.317 -9.248 1.00 95.50 364 ASN A N 1
ATOM 2750 C CA . ASN A 1 364 ? 16.265 -9.165 -10.125 1.00 95.50 364 ASN A CA 1
ATOM 2751 C C . ASN A 1 364 ? 17.014 -9.493 -11.418 1.00 95.50 364 ASN A C 1
ATOM 2753 O O . A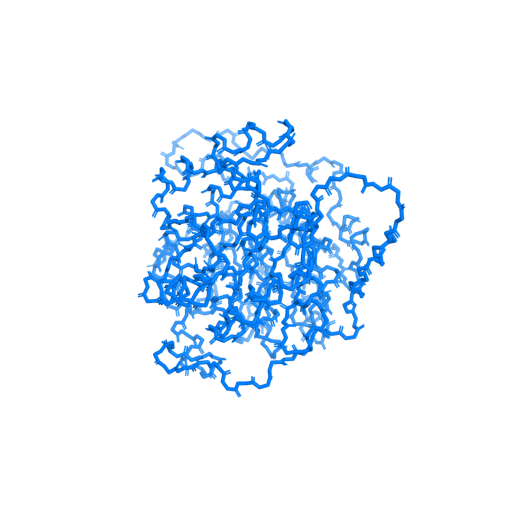SN A 1 364 ? 17.845 -10.400 -11.453 1.00 95.50 364 ASN A O 1
ATOM 2757 N N . LEU A 1 365 ? 16.674 -8.784 -12.493 1.00 94.81 365 LEU A N 1
ATOM 2758 C CA . LEU A 1 365 ? 17.396 -8.852 -13.759 1.00 94.81 365 LEU A CA 1
ATOM 2759 C C . LEU A 1 365 ? 17.287 -7.548 -14.546 1.00 94.81 365 LEU A C 1
ATOM 2761 O O . LEU A 1 365 ? 16.392 -6.739 -14.307 1.00 94.81 365 LEU A O 1
ATOM 2765 N N . THR A 1 366 ? 18.158 -7.389 -15.539 1.00 93.25 366 THR A N 1
ATOM 2766 C CA . THR A 1 366 ? 18.131 -6.253 -16.462 1.00 93.25 366 THR A CA 1
ATOM 2767 C C . THR A 1 366 ? 17.629 -6.681 -17.830 1.00 93.25 366 THR A C 1
ATOM 2769 O O . THR A 1 366 ? 18.186 -7.590 -18.443 1.00 93.25 366 THR A O 1
ATOM 2772 N N . LEU A 1 367 ? 16.582 -6.011 -18.314 1.00 94.94 367 LEU A N 1
ATOM 2773 C CA . LEU A 1 367 ? 16.125 -6.139 -19.691 1.00 94.94 367 LEU A CA 1
ATOM 2774 C C . LEU A 1 367 ? 17.079 -5.333 -20.579 1.00 94.94 367 LEU A C 1
ATOM 2776 O O . LEU A 1 367 ? 17.175 -4.126 -20.411 1.00 94.94 367 LEU A O 1
ATOM 2780 N N . MET A 1 368 ? 17.814 -5.985 -21.481 1.00 93.06 368 MET A N 1
ATOM 2781 C CA . MET A 1 368 ? 18.823 -5.312 -22.316 1.00 93.06 368 MET A CA 1
ATOM 2782 C C . MET A 1 368 ? 18.341 -5.022 -23.742 1.00 93.06 368 MET A C 1
ATOM 2784 O O . MET A 1 368 ? 18.825 -4.068 -24.343 1.00 93.06 368 MET A O 1
ATOM 2788 N N . ASP A 1 369 ? 17.397 -5.805 -24.269 1.00 94.12 369 ASP A N 1
ATOM 2789 C CA . ASP A 1 369 ? 16.769 -5.602 -25.579 1.00 94.12 369 ASP A CA 1
ATOM 2790 C C . ASP A 1 369 ? 15.244 -5.611 -25.406 1.00 94.12 369 ASP A C 1
ATOM 2792 O O . ASP A 1 369 ? 14.680 -6.477 -24.735 1.00 94.12 369 ASP A O 1
ATOM 2796 N N . ILE A 1 370 ? 14.563 -4.642 -26.019 1.00 96.00 370 ILE A N 1
ATOM 2797 C CA . ILE A 1 370 ? 13.104 -4.519 -25.970 1.00 96.00 370 ILE A CA 1
ATOM 2798 C C . ILE A 1 370 ? 12.388 -5.763 -26.521 1.00 96.00 370 ILE A C 1
ATOM 2800 O O . ILE A 1 370 ? 11.290 -6.092 -26.072 1.00 96.00 370 ILE A O 1
ATOM 2804 N N . LYS A 1 371 ? 13.017 -6.501 -27.445 1.00 97.25 371 LYS A N 1
ATOM 2805 C CA . LYS A 1 371 ? 12.471 -7.740 -28.025 1.00 97.25 371 LYS A CA 1
ATOM 2806 C C . LYS A 1 371 ? 12.301 -8.856 -26.998 1.00 97.25 371 LYS A C 1
ATOM 2808 O O . LYS 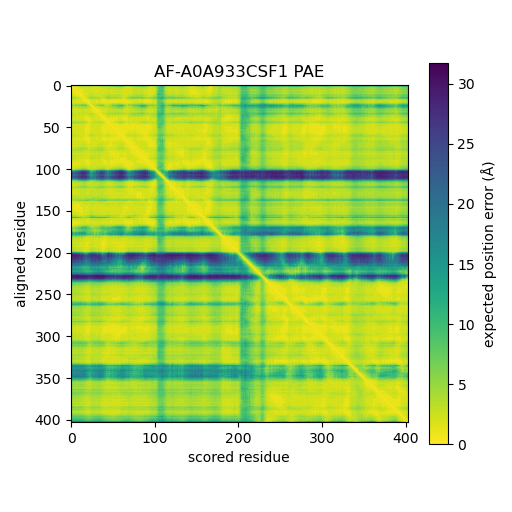A 1 371 ? 11.441 -9.717 -27.178 1.00 97.25 371 LYS A O 1
ATOM 2813 N N . ASP A 1 372 ? 13.074 -8.823 -25.915 1.00 98.00 372 ASP A N 1
ATOM 2814 C CA . ASP A 1 372 ? 13.004 -9.817 -24.846 1.00 98.00 372 ASP A CA 1
ATOM 2815 C C . ASP A 1 372 ? 11.902 -9.505 -23.822 1.00 98.00 372 ASP A C 1
ATOM 2817 O O . ASP A 1 372 ? 11.566 -10.362 -22.998 1.00 98.00 372 ASP A O 1
ATOM 2821 N N . ALA A 1 373 ? 11.298 -8.311 -23.874 1.00 97.94 373 ALA A N 1
ATOM 2822 C CA . ALA A 1 373 ? 10.312 -7.864 -22.893 1.00 97.94 373 ALA A CA 1
ATOM 2823 C C . ALA A 1 373 ? 9.134 -8.839 -22.706 1.00 97.94 373 ALA A C 1
ATOM 2825 O O . ALA A 1 373 ? 8.839 -9.156 -21.547 1.00 97.94 373 ALA A O 1
ATOM 2826 N N . PRO A 1 374 ? 8.509 -9.400 -23.769 1.00 98.25 374 PRO A N 1
ATOM 2827 C CA . PRO A 1 374 ? 7.391 -10.329 -23.600 1.00 98.25 374 PRO A CA 1
ATOM 2828 C C . PRO A 1 374 ? 7.778 -11.583 -22.813 1.00 98.25 374 PRO A C 1
ATOM 2830 O O . PRO A 1 374 ? 7.022 -12.058 -21.963 1.00 98.25 374 PRO A O 1
ATOM 2833 N N . LEU A 1 375 ? 8.975 -12.124 -23.061 1.00 97.88 375 LEU A N 1
ATOM 2834 C CA . LEU A 1 375 ? 9.469 -13.297 -22.349 1.00 97.88 375 LEU A CA 1
ATOM 2835 C C . LEU A 1 375 ? 9.842 -12.939 -20.910 1.00 97.88 375 LEU A C 1
ATOM 2837 O O . LEU A 1 375 ? 9.380 -13.599 -19.978 1.00 97.88 375 LEU A O 1
ATOM 2841 N N . ILE A 1 376 ? 10.656 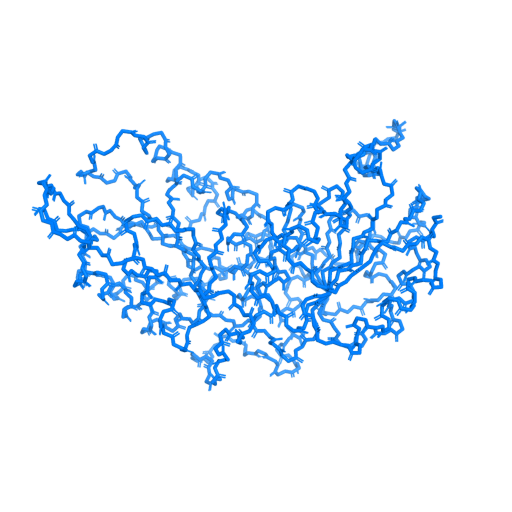-11.901 -20.724 1.00 98.25 376 ILE A N 1
ATOM 2842 C CA . ILE A 1 376 ? 11.182 -11.509 -19.418 1.00 98.25 376 ILE A CA 1
ATOM 2843 C C . ILE A 1 376 ? 10.064 -11.119 -18.455 1.00 98.25 376 ILE A C 1
ATOM 2845 O O . ILE A 1 376 ? 10.008 -11.663 -17.354 1.00 98.25 376 ILE A O 1
ATOM 2849 N N . ILE A 1 377 ? 9.136 -10.252 -18.865 1.00 98.19 377 ILE A N 1
ATOM 2850 C CA . ILE A 1 377 ? 8.031 -9.806 -18.005 1.00 98.19 377 ILE A CA 1
ATOM 2851 C C . ILE A 1 377 ? 7.143 -10.993 -17.620 1.00 98.19 377 ILE A C 1
ATOM 2853 O O . ILE A 1 377 ? 6.787 -11.157 -16.451 1.00 98.19 377 ILE A O 1
ATOM 2857 N N . LYS A 1 378 ? 6.852 -11.890 -18.569 1.00 96.69 378 LYS A N 1
ATOM 2858 C CA . LYS A 1 378 ? 6.079 -13.109 -18.306 1.00 96.69 378 LYS A CA 1
ATOM 2859 C C . LYS A 1 378 ? 6.770 -14.035 -17.306 1.00 96.69 378 LYS A C 1
ATOM 2861 O O . LYS A 1 378 ? 6.097 -14.587 -16.435 1.00 96.69 378 LYS A O 1
ATOM 2866 N N . GLN A 1 379 ? 8.082 -14.241 -17.422 1.00 97.69 379 GLN A N 1
ATOM 2867 C CA . GLN A 1 379 ? 8.826 -15.087 -16.482 1.00 97.69 379 GLN A CA 1
ATOM 2868 C C . GLN A 1 379 ? 8.969 -14.421 -15.113 1.00 97.69 379 GLN A C 1
ATOM 2870 O O . GLN A 1 379 ? 8.752 -15.084 -14.101 1.00 97.69 379 GLN A O 1
ATOM 2875 N N . ALA A 1 380 ? 9.245 -13.117 -15.066 1.00 98.06 380 ALA A N 1
ATOM 2876 C CA . ALA A 1 380 ? 9.293 -12.356 -13.824 1.00 98.06 380 ALA A CA 1
ATOM 2877 C C . ALA A 1 380 ? 7.958 -12.460 -13.073 1.00 98.06 380 ALA A C 1
ATOM 2879 O O . ALA A 1 380 ? 7.934 -12.850 -11.909 1.00 98.06 380 ALA A O 1
ATOM 2880 N N . TRP A 1 381 ? 6.832 -12.244 -13.760 1.00 96.00 381 TRP A N 1
ATOM 2881 C CA . TRP A 1 381 ? 5.504 -12.375 -13.162 1.00 96.00 381 TRP A CA 1
ATOM 2882 C C . TRP A 1 381 ? 5.173 -13.805 -12.707 1.00 96.00 381 TRP A C 1
ATOM 2884 O O . TRP A 1 381 ? 4.586 -14.014 -11.641 1.00 96.00 381 TRP A O 1
ATOM 2894 N N . ARG A 1 382 ? 5.581 -14.824 -13.474 1.00 94.38 382 ARG A N 1
ATOM 2895 C CA . ARG A 1 382 ? 5.461 -16.229 -13.048 1.00 94.38 382 ARG A CA 1
ATOM 2896 C C . ARG A 1 382 ? 6.243 -16.502 -11.769 1.00 94.38 382 ARG A C 1
ATOM 2898 O O . ARG A 1 382 ? 5.728 -17.209 -10.908 1.00 94.38 382 ARG A O 1
ATOM 2905 N N . THR A 1 383 ? 7.434 -15.930 -11.629 1.00 95.62 383 THR A N 1
ATOM 2906 C CA . THR A 1 383 ? 8.238 -16.022 -10.406 1.00 95.62 383 THR A CA 1
ATOM 2907 C C . THR A 1 383 ? 7.541 -15.328 -9.240 1.00 95.62 383 THR A C 1
ATOM 2909 O O . THR A 1 383 ? 7.383 -15.964 -8.200 1.00 95.62 383 THR A O 1
ATOM 2912 N N . VAL A 1 384 ? 7.020 -14.106 -9.430 1.00 95.88 384 VAL A N 1
ATOM 2913 C CA . VAL A 1 384 ? 6.235 -13.386 -8.405 1.00 95.88 384 VAL A CA 1
ATOM 2914 C C . VAL A 1 384 ? 5.110 -14.266 -7.866 1.00 95.88 384 VAL A C 1
ATOM 2916 O O . VAL A 1 384 ? 4.986 -14.462 -6.659 1.00 95.88 384 VAL A O 1
ATOM 2919 N N . ARG A 1 385 ? 4.309 -14.858 -8.760 1.00 90.25 385 ARG A N 1
ATOM 2920 C CA . ARG A 1 385 ? 3.173 -15.706 -8.371 1.00 90.25 385 ARG A CA 1
ATOM 2921 C C . ARG A 1 385 ? 3.591 -17.049 -7.783 1.00 90.25 385 ARG A C 1
ATOM 2923 O O . ARG A 1 385 ? 2.981 -17.499 -6.819 1.00 90.25 385 ARG A O 1
ATOM 2930 N N . GLY A 1 386 ? 4.576 -17.705 -8.388 1.00 88.69 386 GLY A N 1
ATOM 2931 C CA . GLY A 1 386 ? 4.992 -19.057 -8.018 1.00 88.69 386 GLY A CA 1
ATOM 2932 C C . GLY A 1 386 ? 5.779 -19.107 -6.713 1.00 88.69 386 GLY A C 1
ATOM 2933 O O . GLY A 1 386 ? 5.653 -20.068 -5.963 1.00 88.69 386 GLY A O 1
ATOM 2934 N N . GLN A 1 387 ? 6.570 -18.071 -6.431 1.00 90.81 387 GLN A N 1
ATOM 2935 C CA . GLN A 1 387 ? 7.408 -17.989 -5.232 1.00 90.81 387 GLN A CA 1
ATOM 2936 C C . GLN A 1 387 ? 6.837 -17.050 -4.162 1.00 90.81 387 GLN A C 1
ATOM 2938 O O . GLN A 1 387 ? 7.370 -17.009 -3.055 1.00 90.81 387 GLN A O 1
ATOM 2943 N N . MET A 1 388 ? 5.757 -16.317 -4.472 1.00 90.75 388 MET A N 1
ATOM 2944 C CA . MET A 1 388 ? 5.155 -15.301 -3.599 1.00 90.75 388 MET A CA 1
ATOM 2945 C C . MET A 1 388 ? 6.212 -14.343 -3.037 1.00 90.75 388 MET A C 1
ATOM 2947 O O . MET A 1 388 ? 6.306 -14.121 -1.828 1.00 90.75 388 MET A O 1
ATOM 2951 N N . CYS A 1 389 ? 7.047 -13.819 -3.932 1.00 93.75 389 CYS A N 1
ATOM 2952 C CA . CYS A 1 389 ? 8.102 -12.873 -3.607 1.00 93.75 389 CYS A CA 1
ATOM 2953 C C . CYS A 1 389 ? 8.095 -11.693 -4.588 1.00 93.75 389 CYS A C 1
ATOM 2955 O O . CYS A 1 389 ? 7.639 -11.833 -5.727 1.00 93.75 389 CYS A O 1
ATOM 2957 N N . PRO A 1 390 ? 8.589 -10.518 -4.173 1.00 97.44 390 PRO A N 1
ATOM 2958 C CA . PRO A 1 390 ? 8.829 -9.426 -5.102 1.00 97.44 390 PRO A CA 1
ATOM 2959 C C . PRO A 1 390 ? 9.875 -9.824 -6.148 1.00 97.44 390 PRO A C 1
ATOM 2961 O O . PRO A 1 390 ? 10.825 -10.534 -5.824 1.00 97.44 390 PRO A O 1
ATOM 2964 N N . VAL A 1 391 ? 9.722 -9.351 -7.383 1.00 98.12 391 VAL A N 1
ATOM 2965 C CA . VAL A 1 391 ? 10.716 -9.533 -8.454 1.00 98.12 391 VAL A CA 1
ATOM 2966 C C . VAL A 1 391 ? 10.928 -8.202 -9.152 1.00 98.12 391 VAL A C 1
ATOM 2968 O O . VAL A 1 391 ? 9.953 -7.541 -9.507 1.00 98.12 391 VAL A O 1
ATOM 2971 N N . ALA A 1 392 ? 12.184 -7.821 -9.366 1.00 97.31 392 ALA A N 1
ATOM 2972 C CA . ALA A 1 392 ? 12.539 -6.563 -10.010 1.00 97.31 392 ALA A CA 1
ATOM 2973 C C . ALA A 1 392 ? 13.078 -6.775 -11.432 1.00 97.31 392 ALA A C 1
ATOM 2975 O O . ALA A 1 392 ? 13.909 -7.646 -11.682 1.00 97.31 392 ALA A O 1
ATOM 2976 N N . VAL A 1 393 ? 12.622 -5.956 -12.373 1.00 96.88 393 VAL A N 1
ATOM 2977 C CA . VAL A 1 393 ? 13.141 -5.888 -13.737 1.00 96.88 393 VAL A CA 1
ATOM 2978 C C . VAL A 1 393 ? 13.609 -4.464 -13.992 1.00 96.88 393 VAL A C 1
ATOM 2980 O O . VAL A 1 393 ? 12.836 -3.508 -13.976 1.00 96.88 393 VAL A O 1
ATOM 2983 N N . SER A 1 394 ? 14.906 -4.340 -14.215 1.00 93.44 394 SER A N 1
ATOM 2984 C CA . SER A 1 394 ? 15.577 -3.093 -14.53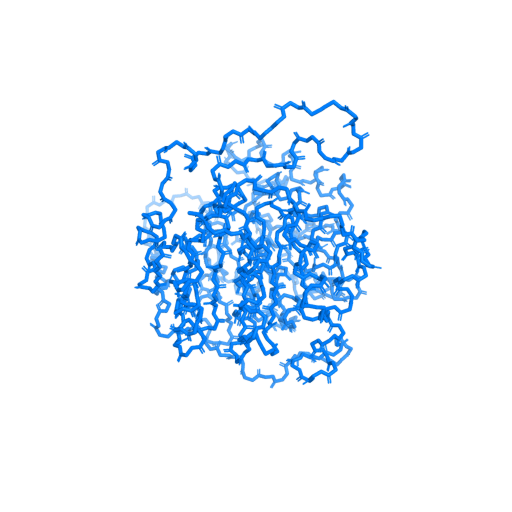5 1.00 93.44 394 SER A CA 1
ATOM 2985 C C . SER A 1 394 ? 15.349 -2.744 -16.007 1.00 93.44 394 SER A C 1
ATOM 2987 O O . SER A 1 394 ? 15.537 -3.601 -16.876 1.00 93.44 394 SER A O 1
ATOM 2989 N N . LEU A 1 395 ? 14.954 -1.498 -16.281 1.00 92.44 395 LEU A N 1
ATOM 2990 C CA . LEU A 1 395 ? 14.674 -0.950 -17.611 1.00 92.44 395 LEU A CA 1
ATOM 2991 C C . LEU A 1 395 ? 15.675 0.170 -17.948 1.00 92.44 395 LEU A C 1
ATOM 2993 O O . LEU A 1 395 ? 15.485 1.317 -17.541 1.00 92.44 395 LEU A O 1
ATOM 2997 N N . PRO A 1 396 ? 16.790 -0.143 -18.630 1.00 89.50 396 PRO A N 1
ATOM 2998 C CA . PRO A 1 396 ? 17.761 0.847 -19.090 1.00 89.50 396 PRO A CA 1
ATOM 2999 C C . PRO A 1 396 ? 17.163 1.887 -20.033 1.00 89.50 396 PRO A C 1
ATOM 3001 O O . PRO A 1 396 ? 16.194 1.610 -20.742 1.00 89.50 396 PRO A O 1
ATOM 3004 N N . LEU A 1 397 ? 17.804 3.056 -20.109 1.00 86.94 397 LEU A N 1
ATOM 3005 C CA . LEU A 1 397 ? 17.353 4.156 -20.961 1.00 86.94 397 LEU A CA 1
ATOM 3006 C C . LEU A 1 397 ? 17.180 3.710 -22.422 1.00 86.94 397 LEU A C 1
ATOM 3008 O O . LEU A 1 397 ? 16.123 3.933 -23.000 1.00 86.94 397 LEU A O 1
ATOM 3012 N N . HIS A 1 398 ? 18.147 2.980 -22.988 1.00 88.06 398 HIS A N 1
ATOM 3013 C CA . HIS A 1 398 ? 18.115 2.523 -24.388 1.00 88.06 398 HIS A CA 1
ATOM 3014 C C . HIS A 1 398 ? 16.968 1.546 -24.715 1.00 88.06 398 HIS A C 1
ATOM 3016 O O . HIS A 1 398 ? 16.598 1.381 -25.883 1.00 88.06 398 HIS A O 1
ATOM 3022 N N . VAL A 1 399 ? 16.381 0.908 -23.696 1.00 90.81 399 VAL A N 1
ATOM 3023 C CA . VAL A 1 399 ? 15.218 0.017 -23.846 1.00 90.81 399 VAL A CA 1
ATOM 3024 C C . VAL A 1 399 ? 13.914 0.795 -23.949 1.00 90.81 399 VAL A C 1
ATOM 3026 O O . VAL A 1 399 ? 12.978 0.320 -24.585 1.00 90.81 399 VAL A O 1
ATOM 3029 N N . LEU A 1 400 ? 13.838 1.980 -23.348 1.00 87.75 400 LEU A N 1
ATOM 3030 C CA . LEU A 1 400 ? 12.622 2.791 -23.307 1.00 87.75 400 LEU A CA 1
ATOM 3031 C C . LEU A 1 400 ? 12.691 4.025 -24.219 1.00 87.75 400 LEU A C 1
ATOM 3033 O O . LEU A 1 400 ? 11.651 4.596 -24.534 1.00 87.75 400 LEU A O 1
ATOM 3037 N N . TRP A 1 401 ? 13.890 4.452 -24.621 1.00 88.44 401 TRP A N 1
ATOM 3038 C CA . TRP A 1 401 ? 14.143 5.717 -25.313 1.00 88.44 401 TRP A CA 1
ATOM 3039 C C . TRP A 1 401 ? 14.772 5.483 -26.685 1.00 88.44 401 TRP A C 1
ATOM 3041 O O . TRP A 1 401 ? 15.500 4.508 -26.885 1.00 88.44 401 TRP A O 1
ATOM 3051 N N . ASP A 1 402 ? 14.473 6.366 -27.628 1.00 85.19 402 ASP A N 1
ATOM 3052 C CA . ASP A 1 402 ? 15.139 6.464 -28.928 1.00 85.19 402 ASP A CA 1
ATOM 3053 C C . ASP A 1 402 ? 16.317 7.444 -28.820 1.00 85.19 402 ASP A C 1
ATOM 3055 O O . ASP A 1 402 ? 16.260 8.367 -28.003 1.00 85.19 402 ASP A O 1
ATOM 3059 N N . GLU A 1 403 ? 17.391 7.199 -29.579 1.00 78.69 403 GLU A N 1
ATOM 3060 C CA . GLU A 1 403 ? 18.613 8.028 -29.579 1.00 78.69 403 GLU A CA 1
ATOM 3061 C C . GLU A 1 403 ? 18.454 9.356 -30.326 1.00 78.69 403 GLU A C 1
ATOM 3063 O O . GLU A 1 403 ? 17.778 9.374 -31.384 1.00 78.69 403 GLU A O 1
#

Mean predicted aligned error: 6.15 Å

Foldseek 3Di:
DAAVLLLLLLLLVLCPLEQEEEEDDCVLLSCCVNPPDLSYAYDYALQLLLLQLLLLLLQLPHAYEREYEPQRCVRVLLSLLLCQLLWRQRYEYEYEYQQWDQPPAPPPDPDDPGTDGDCSVPPDDSVVSNVVSHFPAEDEDEYSVSSSVNSVVSSVGGGPHYYHYHHHSDDDPPGDDNPDDNQVSLVSNLVSCCVVVQAPPQPDDADPDQRAFRDPSRNQDDQDDDDDDDDDDKAFDLVLLCLLLVLCVVLRAAEEEEADDRLNSNVLVVQSPDRSHHYGHGPAQLSSVSSQLSNVSSHGAYEYEYELQRQVVNLVVQQPSFPRSLREHEYEYELEPDPDDDDPVSVVSNVCRVVSCVVSVAAEDEDPASVCSNVVSNVQSVCCSVVSGYYYYYYYSVSGIDD

Secondary structure (DSSP, 8-state):
-B-HHHHHHHHHHHHTT-EEEE-SSHHHHHHHHHS--TTEEE--TT-HHHHHHHHHHH-TTS-EEEEEEHHHHHHTTTHHHHHHHH--TTEEEEEEE-SEE--TTTSS-S----PEE-GGGTT--HHHHHHHHT--EEEEE-SHHHHHHHHHHHHHS-S-EEEEEEB--PPPPS-PPPSS-HHHHHHHHHHHHHHTTSS--SSSSS--S-PPPPPTTSPP--PPP---SS--S-EE-HHHHHHHHHHHHHHT--EEEE---SSSHHHHHHHHH-TTSEEEE-SSHHHHHHHHHHHHHTT--EEEEEETTHHHHTHHHIIIIIIIT----EEEEES-SSTT---STTHHHHHHHHHHHHHTT--EEE--SGGGHHHHHHHHHHHHHHHTS-EEEE--HHHHEE-

Radius of gyration: 21.48 Å; Cα contacts (8 Å, |Δi|>4): 817; chains: 1; bounding box: 49×44×64 Å